Protein AF-0000000066053580 (afdb_homodimer)

pLDDT: mean 89.3, std 15.8, range [35.5, 98.62]

InterPro domains:
  IPR000515 ABC transporter type 1, transmembrane domain MetI-like [PF00528] (37-224)
  IPR000515 ABC transporter type 1, transmembrane domain MetI-like [PS50928] (22-222)
  IPR000515 ABC transporter type 1, transmembrane domain MetI-like [cd06261] (25-219)
  IPR010065 Amino acid ABC transporter, permease protein, 3-TM domain [TIGR01726] (18-124)
  IPR035906 MetI-like superfamily [G3DSA:1.10.3720.10] (14-231)
  IPR035906 MetI-like superfamily [SSF161098] (18-215)
  IPR051613 ABC transporter permease HisMQ subfamily [PTHR30133] (13-234)

Foldseek 3Di:
DDLCQQLDDDPNHCVVVLVVLQVLLVVLLVLLLVLLLVLLVQLLCLCPDPDPVSVVVSVCLLCVLVVDDLLVLLVCLLVVVVVVCVVVVVVVPDPVCLQVPLSVSSSNSSNSSLNSQSNVLLNVLQVPDDVVVLVVCVVVPDDPVRSCVPPRPLRSCLSSLVSSLVSSLVSSVCSLSSLVSPHSHNNVSLVVSCVVVVPNCSSVVVSVVSSVVVNVVSSVVSVVVNVVSCVVVVVVD/DDLCQQLDDDPNHCVVVLVVLQVLLVVLLVLLLVLLLVLLVQLLCLCPDPDPVSVVVSVCLLCVLVVDDLLVLLVCLLVVVVVVCVVVVVVVPDPVCLQVVLSVSSSNSSNSSLNSQSNVLLNVLQVPDDVVVLVVCVVVPDDPVRSCVPPRVLSSCLSSLVSSLVSSLVSSVCSLSSLVSPHSHNNVSLVVSCVVVVPNCSSVVVSVVSSVVVNVVSSVVSVVVNVVSCVVVVVVD

Structure (mmCIF, N/CA/C/O backbone):
data_AF-0000000066053580-model_v1
#
loop_
_entity.id
_entity.type
_entity.pdbx_description
1 polymer 'Octopine transport system permease protein OccQ'
#
loop_
_atom_site.group_PDB
_atom_site.id
_atom_site.type_symbol
_atom_site.label_atom_id
_atom_site.label_alt_id
_atom_site.label_comp_id
_atom_site.label_asym_id
_atom_site.label_entity_id
_atom_site.label_seq_id
_atom_site.pdbx_PDB_ins_code
_atom_site.Cartn_x
_atom_site.Cartn_y
_atom_site.Cartn_z
_atom_site.occupancy
_atom_site.B_iso_or_equiv
_atom_site.auth_seq_id
_atom_site.auth_comp_id
_atom_site.auth_asym_id
_atom_site.auth_atom_id
_atom_site.pdbx_PDB_model_num
ATOM 1 N N . MET A 1 1 ? 13.258 -13.086 -30.266 1 72.56 1 MET A N 1
ATOM 2 C CA . MET A 1 1 ? 12.438 -11.984 -30.766 1 72.56 1 MET A CA 1
ATOM 3 C C . MET A 1 1 ? 12.883 -10.664 -30.156 1 72.56 1 MET A C 1
ATOM 5 O O . MET A 1 1 ? 13.203 -10.602 -28.969 1 72.56 1 MET A O 1
ATOM 9 N N . ASP A 1 2 ? 13.086 -9.68 -30.922 1 85.44 2 ASP A N 1
ATOM 10 C CA . ASP A 1 2 ? 13.461 -8.344 -30.469 1 85.44 2 ASP A CA 1
ATOM 11 C C . ASP A 1 2 ? 12.312 -7.684 -29.703 1 85.44 2 ASP A C 1
ATOM 13 O O . ASP A 1 2 ? 11.148 -8.039 -29.891 1 85.44 2 ASP A O 1
ATOM 17 N N . TYR A 1 3 ? 12.695 -6.859 -28.812 1 88.88 3 TYR A N 1
ATOM 18 C CA . TYR A 1 3 ? 11.719 -6.18 -27.969 1 88.88 3 TYR A CA 1
ATOM 19 C C . TYR A 1 3 ? 10.641 -5.508 -28.812 1 88.88 3 TYR A C 1
ATOM 21 O O . TYR A 1 3 ? 9.453 -5.586 -28.5 1 88.88 3 TYR A O 1
ATOM 29 N N . SER A 1 4 ? 11.031 -4.934 -29.906 1 87.31 4 SER A N 1
ATOM 30 C CA . SER A 1 4 ? 10.094 -4.207 -30.75 1 87.31 4 SER A CA 1
ATOM 31 C C . SER A 1 4 ? 9.102 -5.156 -31.422 1 87.31 4 SER A C 1
ATOM 33 O O . SER A 1 4 ? 7.938 -4.816 -31.609 1 87.31 4 SER A O 1
ATOM 35 N N . GLN A 1 5 ? 9.539 -6.246 -31.781 1 86 5 GLN A N 1
ATOM 36 C CA . GLN A 1 5 ? 8.664 -7.25 -32.375 1 86 5 GLN A CA 1
ATOM 37 C C . GLN A 1 5 ? 7.727 -7.852 -31.328 1 86 5 GLN A C 1
ATOM 39 O O . GLN A 1 5 ? 6.543 -8.062 -31.594 1 86 5 GLN A O 1
ATOM 44 N N . LEU A 1 6 ? 8.312 -8.062 -30.203 1 89.88 6 LEU A N 1
ATOM 45 C CA . LEU A 1 6 ? 7.566 -8.68 -29.125 1 89.88 6 LEU A CA 1
ATOM 46 C C . LEU A 1 6 ? 6.426 -7.781 -28.656 1 89.88 6 LEU A C 1
ATOM 48 O O . LEU A 1 6 ? 5.305 -8.25 -28.453 1 89.88 6 LEU A O 1
ATOM 52 N N . MET A 1 7 ? 6.727 -6.48 -28.609 1 90.81 7 MET A N 1
ATOM 53 C CA . MET A 1 7 ? 5.734 -5.531 -28.109 1 90.81 7 MET A CA 1
ATOM 54 C C . MET A 1 7 ? 5.035 -4.816 -29.266 1 90.81 7 MET A C 1
ATOM 56 O O . MET A 1 7 ? 4.34 -3.822 -29.047 1 90.81 7 MET A O 1
ATOM 60 N N . GLY A 1 8 ? 5.309 -5.352 -30.391 1 89.25 8 GLY A N 1
ATOM 61 C CA . GLY A 1 8 ? 4.691 -4.777 -31.578 1 89.25 8 GLY A CA 1
ATOM 62 C C . GLY A 1 8 ? 3.227 -5.141 -31.719 1 89.25 8 GLY A C 1
ATOM 63 O O . GLY A 1 8 ? 2.684 -5.891 -30.906 1 89.25 8 GLY A O 1
ATOM 64 N N . PHE A 1 9 ? 2.602 -4.574 -32.75 1 88.88 9 PHE A N 1
ATOM 65 C CA . PHE A 1 9 ? 1.172 -4.758 -32.969 1 88.88 9 PHE A CA 1
ATOM 66 C C . PHE A 1 9 ? 0.923 -5.676 -34.156 1 88.88 9 PHE A C 1
ATOM 68 O O . PHE A 1 9 ? -0.179 -5.699 -34.719 1 88.88 9 PHE A O 1
ATOM 75 N N . GLY A 1 10 ? 1.855 -6.363 -34.562 1 85.81 10 GLY A N 1
ATOM 76 C CA . GLY A 1 10 ? 1.727 -7.355 -35.594 1 85.81 10 GLY A CA 1
ATOM 77 C C . GLY A 1 10 ? 1.067 -8.641 -35.125 1 85.81 10 GLY A C 1
ATOM 78 O O . GLY A 1 10 ? 0.626 -8.734 -34 1 85.81 10 GLY A O 1
ATOM 79 N N . PRO A 1 11 ? 1.025 -9.703 -35.969 1 84.5 11 PRO A N 1
ATOM 80 C CA . PRO A 1 11 ? 0.327 -10.953 -35.656 1 84.5 11 PRO A CA 1
ATOM 81 C C . PRO A 1 11 ? 0.963 -11.703 -34.469 1 84.5 11 PRO A C 1
ATOM 83 O O . PRO A 1 11 ? 0.259 -12.352 -33.688 1 84.5 11 PRO A O 1
ATOM 86 N N . ASP A 1 12 ? 2.246 -11.508 -34.312 1 85.31 12 ASP A N 1
ATOM 87 C CA . ASP A 1 12 ? 2.932 -12.211 -33.219 1 85.31 12 ASP A CA 1
ATOM 88 C C . ASP A 1 12 ? 3.238 -11.273 -32.062 1 85.31 12 ASP A C 1
ATOM 90 O O . ASP A 1 12 ? 3.889 -11.672 -31.094 1 85.31 12 ASP A O 1
ATOM 94 N N . GLY A 1 13 ? 2.727 -10.07 -32.219 1 89.44 13 GLY A N 1
ATOM 95 C CA . GLY A 1 13 ? 3.035 -9.07 -31.219 1 89.44 13 GLY A CA 1
ATOM 96 C C . GLY A 1 13 ? 2.078 -9.094 -30.031 1 89.44 13 GLY A C 1
ATOM 97 O O . GLY A 1 13 ? 0.905 -9.438 -30.188 1 89.44 13 GLY A O 1
ATOM 98 N N . TRP A 1 14 ? 2.559 -8.781 -28.891 1 94.19 14 TRP A N 1
ATOM 99 C CA . TRP A 1 14 ? 1.796 -8.805 -27.656 1 94.19 14 TRP A CA 1
ATOM 100 C C . TRP A 1 14 ? 1.339 -7.406 -27.266 1 94.19 14 TRP A C 1
ATOM 102 O O . TRP A 1 14 ? 0.776 -7.207 -26.188 1 94.19 14 TRP A O 1
ATOM 112 N N . GLY A 1 15 ? 1.592 -6.438 -28.156 1 94.06 15 GLY A N 1
ATOM 113 C CA . GLY A 1 15 ? 1.254 -5.055 -27.859 1 94.06 15 GLY A CA 1
ATOM 114 C C . GLY A 1 15 ? -0.229 -4.84 -27.625 1 94.06 15 GLY A C 1
ATOM 115 O O . GLY A 1 15 ? -0.616 -4.16 -26.672 1 94.06 15 GLY A O 1
ATOM 116 N N . TYR A 1 16 ? -1.021 -5.445 -28.453 1 94.56 16 TYR A N 1
ATOM 117 C CA . TYR A 1 16 ? -2.465 -5.297 -28.312 1 94.56 16 TYR A CA 1
ATOM 118 C C . TYR A 1 16 ? -2.965 -5.953 -27.031 1 94.56 16 TYR A C 1
ATOM 120 O O . TYR A 1 16 ? -3.844 -5.418 -26.359 1 94.56 16 TYR A O 1
ATOM 128 N N . ASP A 1 17 ? -2.416 -7.07 -26.719 1 95.94 17 ASP A N 1
ATOM 129 C CA . ASP A 1 17 ? -2.805 -7.789 -25.516 1 95.94 17 ASP A CA 1
ATOM 130 C C . ASP A 1 17 ? -2.449 -6.984 -24.266 1 95.94 17 ASP A C 1
ATOM 132 O O . ASP A 1 17 ? -3.23 -6.934 -23.312 1 95.94 17 ASP A O 1
ATOM 136 N N . MET A 1 18 ? -1.303 -6.34 -24.297 1 97.06 18 MET A N 1
ATOM 137 C CA . MET A 1 18 ? -0.87 -5.539 -23.156 1 97.06 18 MET A CA 1
ATOM 138 C C . MET A 1 18 ? -1.771 -4.32 -22.969 1 97.06 18 MET A C 1
ATOM 140 O O . MET A 1 18 ? -2.104 -3.955 -21.844 1 97.06 18 MET A O 1
ATOM 144 N N . LEU A 1 19 ? -2.174 -3.738 -24.047 1 96.75 19 LEU A N 1
ATOM 145 C CA . LEU A 1 19 ? -3.029 -2.559 -23.969 1 96.75 19 LEU A CA 1
ATOM 146 C C . LEU A 1 19 ? -4.43 -2.936 -23.5 1 96.75 19 LEU A C 1
ATOM 148 O O . LEU A 1 19 ? -5.055 -2.197 -22.734 1 96.75 19 LEU A O 1
ATOM 152 N N . ARG A 1 20 ? -4.914 -4.062 -24.016 1 96.69 20 ARG A N 1
ATOM 153 C CA . ARG A 1 20 ? -6.207 -4.559 -23.547 1 96.69 20 ARG A CA 1
ATOM 154 C C . ARG A 1 20 ? -6.184 -4.855 -22.062 1 96.69 20 ARG A C 1
ATOM 156 O O . ARG A 1 20 ? -7.141 -4.559 -21.344 1 96.69 20 ARG A O 1
ATOM 163 N N . ALA A 1 21 ? -5.113 -5.441 -21.594 1 97.81 21 ALA A N 1
ATOM 164 C CA . ALA A 1 21 ? -4.938 -5.738 -20.172 1 97.81 21 ALA A CA 1
ATOM 165 C C . ALA A 1 21 ? -4.855 -4.453 -19.359 1 97.81 21 ALA A C 1
ATOM 167 O O . ALA A 1 21 ? -5.297 -4.418 -18.203 1 97.81 21 ALA A O 1
ATOM 168 N N . THR A 1 22 ? -4.277 -3.402 -19.953 1 98.12 22 THR A N 1
ATOM 169 C CA . THR A 1 22 ? -4.234 -2.098 -19.297 1 98.12 22 THR A CA 1
ATOM 170 C C . THR A 1 22 ? -5.645 -1.567 -19.062 1 98.12 22 THR A C 1
ATOM 172 O O . THR A 1 22 ? -5.941 -1.041 -17.984 1 98.12 22 THR A O 1
ATOM 175 N N . ALA A 1 23 ? -6.504 -1.755 -20.031 1 97.75 23 ALA A N 1
ATOM 176 C CA . ALA A 1 23 ? -7.898 -1.333 -19.891 1 97.75 23 ALA A CA 1
ATOM 177 C C . ALA A 1 23 ? -8.602 -2.121 -18.797 1 97.75 23 ALA A C 1
ATOM 179 O O . ALA A 1 23 ? -9.414 -1.57 -18.047 1 97.75 23 ALA A O 1
ATOM 180 N N . MET A 1 24 ? -8.297 -3.367 -18.719 1 97.62 24 MET A N 1
ATOM 181 C CA . MET A 1 24 ? -8.875 -4.203 -17.672 1 97.62 24 MET A CA 1
ATOM 182 C C . MET A 1 24 ? -8.406 -3.752 -16.297 1 97.62 24 MET A C 1
ATOM 184 O O . MET A 1 24 ? -9.188 -3.74 -15.344 1 97.62 24 MET A O 1
ATOM 188 N N . THR A 1 25 ? -7.102 -3.396 -16.172 1 98.31 25 THR A N 1
ATOM 189 C CA . THR A 1 25 ? -6.559 -2.854 -14.93 1 98.31 25 THR A CA 1
ATOM 190 C C . THR A 1 25 ? -7.312 -1.594 -14.516 1 98.31 25 THR A C 1
ATOM 192 O O . THR A 1 25 ? -7.723 -1.459 -13.359 1 98.31 25 THR A O 1
ATOM 195 N N . MET A 1 26 ? -7.555 -0.748 -15.438 1 98.19 26 MET A N 1
ATOM 196 C CA . MET A 1 26 ? -8.289 0.486 -15.156 1 98.19 26 MET A CA 1
ATOM 197 C C . MET A 1 26 ? -9.727 0.187 -14.75 1 98.19 26 MET A C 1
ATOM 199 O O . MET A 1 26 ? -10.258 0.816 -13.836 1 98.19 26 MET A O 1
ATOM 203 N N . ALA A 1 27 ? -10.312 -0.781 -15.398 1 98.12 27 ALA A N 1
ATOM 204 C CA . ALA A 1 27 ? -11.695 -1.142 -15.117 1 98.12 27 ALA A CA 1
ATOM 205 C C . ALA A 1 27 ? -11.836 -1.692 -13.695 1 98.12 27 ALA A C 1
ATOM 207 O O . ALA A 1 27 ? -12.727 -1.275 -12.953 1 98.12 27 ALA A O 1
ATOM 208 N N . VAL A 1 28 ? -10.961 -2.602 -13.344 1 97.62 28 VAL A N 1
ATOM 209 C CA . VAL A 1 28 ? -11.062 -3.217 -12.023 1 97.62 28 VAL A CA 1
ATOM 210 C C . VAL A 1 28 ? -10.719 -2.189 -10.945 1 97.62 28 VAL A C 1
ATOM 212 O O . VAL A 1 28 ? -11.359 -2.146 -9.891 1 97.62 28 VAL A O 1
ATOM 215 N N . ALA A 1 29 ? -9.695 -1.35 -11.211 1 98.44 29 ALA A N 1
ATOM 216 C CA . ALA A 1 29 ? -9.32 -0.306 -10.258 1 98.44 29 ALA A CA 1
ATOM 217 C C . ALA A 1 29 ? -10.461 0.687 -10.055 1 98.44 29 ALA A C 1
ATOM 219 O O . ALA A 1 29 ? -10.773 1.056 -8.922 1 98.44 29 ALA A O 1
ATOM 220 N N . PHE A 1 30 ? -11.062 1.081 -11.141 1 98.31 30 PHE A N 1
ATOM 221 C CA . PHE A 1 30 ? -12.156 2.043 -11.062 1 98.31 30 PHE A CA 1
ATOM 222 C C . PHE A 1 30 ? -13.344 1.449 -10.32 1 98.31 30 PHE A C 1
ATOM 224 O O . PHE A 1 30 ? -13.953 2.115 -9.477 1 98.31 30 PHE A O 1
ATOM 231 N N . SER A 1 31 ? -13.664 0.253 -10.641 1 98.31 31 SER A N 1
ATOM 232 C CA . SER A 1 31 ? -14.773 -0.416 -9.977 1 98.31 31 SER A CA 1
ATOM 233 C C . SER A 1 31 ? -14.5 -0.588 -8.484 1 98.31 31 SER A C 1
ATOM 235 O O . SER A 1 31 ? -15.359 -0.292 -7.648 1 98.31 31 SER A O 1
ATOM 237 N N . GLY A 1 32 ? -13.297 -1.085 -8.172 1 98.31 32 GLY A N 1
ATOM 238 C CA . GLY A 1 32 ? -12.93 -1.229 -6.773 1 98.31 32 GLY A CA 1
ATOM 239 C C . GLY A 1 32 ? -12.93 0.087 -6.016 1 98.31 32 GLY A C 1
ATOM 240 O O . GLY A 1 32 ? -13.391 0.154 -4.875 1 98.31 32 GLY A O 1
ATOM 241 N N . PHE A 1 33 ? -12.422 1.137 -6.668 1 98.62 33 PHE A N 1
ATOM 242 C CA . PHE A 1 33 ? -12.367 2.465 -6.07 1 98.62 33 PHE A CA 1
ATOM 243 C C . PHE A 1 33 ? -13.766 2.996 -5.789 1 98.62 33 PHE A C 1
ATOM 245 O O . PHE A 1 33 ? -14.023 3.549 -4.715 1 98.62 33 PHE A O 1
ATOM 252 N N . THR A 1 34 ? -14.695 2.789 -6.703 1 98.56 34 THR A N 1
ATOM 253 C CA . THR A 1 34 ? -16.062 3.275 -6.57 1 98.56 34 THR A CA 1
ATOM 254 C C . THR A 1 34 ? -16.812 2.504 -5.484 1 98.56 34 THR A C 1
ATOM 256 O O . THR A 1 34 ? -17.531 3.096 -4.688 1 98.56 34 THR A O 1
ATOM 259 N N . ILE A 1 35 ? -16.609 1.247 -5.488 1 98.19 35 ILE A N 1
ATOM 260 C CA . ILE A 1 35 ? -17.188 0.443 -4.418 1 98.19 35 ILE A CA 1
ATOM 261 C C . ILE A 1 35 ? -16.609 0.894 -3.072 1 98.19 35 ILE A C 1
ATOM 263 O O . ILE A 1 35 ? -17.344 1.012 -2.088 1 98.19 35 ILE A O 1
ATOM 267 N N . GLY A 1 36 ? -15.305 1.151 -3.076 1 98.62 36 GLY A N 1
ATOM 268 C CA . GLY A 1 36 ? -14.656 1.647 -1.874 1 98.62 36 GLY A CA 1
ATOM 269 C C . GLY A 1 36 ? -15.219 2.973 -1.396 1 98.62 36 GLY A C 1
ATOM 270 O O . GLY A 1 36 ? -15.32 3.211 -0.19 1 98.62 36 GLY A O 1
ATOM 271 N N . LEU A 1 37 ? -15.57 3.777 -2.332 1 98.31 37 LEU A N 1
ATOM 272 C CA . LEU A 1 37 ? -16.156 5.062 -1.972 1 98.31 37 LEU A CA 1
ATOM 273 C C . LEU A 1 37 ? -17.484 4.871 -1.231 1 98.31 37 LEU A C 1
ATOM 275 O O . LEU A 1 37 ? -17.781 5.613 -0.295 1 98.31 37 LEU A O 1
ATOM 279 N N . VAL A 1 38 ? -18.234 3.912 -1.635 1 98.25 38 VAL A N 1
ATOM 280 C CA . VAL A 1 38 ? -19.5 3.619 -0.975 1 98.25 38 VAL A CA 1
ATOM 281 C C . VAL A 1 38 ? -19.25 3.141 0.452 1 98.25 38 VAL A C 1
ATOM 283 O O . VAL A 1 38 ? -19.812 3.676 1.406 1 98.25 38 VAL A O 1
ATOM 286 N N . PHE A 1 39 ? -18.344 2.221 0.607 1 98.38 39 PHE A N 1
ATOM 287 C CA . PHE A 1 39 ? -18 1.729 1.935 1 98.38 39 PHE A CA 1
ATOM 288 C C . PHE A 1 39 ? -17.344 2.83 2.766 1 98.38 39 PHE A C 1
ATOM 290 O O . PHE A 1 39 ? -17.562 2.912 3.977 1 98.38 39 PHE A O 1
ATOM 297 N N . GLY A 1 40 ? -16.484 3.619 2.068 1 98.56 40 GLY A N 1
ATOM 298 C CA . GLY A 1 40 ? -15.852 4.734 2.754 1 98.56 40 GLY A CA 1
ATOM 299 C C . GLY A 1 40 ? -16.844 5.746 3.299 1 98.56 40 GLY A C 1
ATOM 300 O O . GLY A 1 40 ? -16.703 6.219 4.426 1 98.56 40 GLY A O 1
ATOM 301 N N . CYS A 1 41 ? -17.859 6.047 2.523 1 97.56 41 CYS A N 1
ATOM 302 C CA . CYS A 1 41 ? -18.906 6.973 2.973 1 97.56 41 CYS A CA 1
ATOM 303 C C . CYS A 1 41 ? -19.672 6.395 4.148 1 97.56 41 CYS A C 1
ATOM 305 O O . CYS A 1 41 ? -19.922 7.086 5.137 1 97.56 41 CYS A O 1
ATOM 307 N N . LEU A 1 42 ? -20.031 5.168 4.062 1 97.94 42 LEU A N 1
ATOM 308 C CA . LEU A 1 42 ? -20.734 4.504 5.148 1 97.94 42 LEU A CA 1
ATOM 309 C C . LEU A 1 42 ? -19.875 4.426 6.402 1 97.94 42 LEU A C 1
ATOM 311 O O . LEU A 1 42 ? -20.359 4.676 7.508 1 97.94 42 LEU A O 1
ATOM 315 N N . GLY A 1 43 ? -18.625 4.078 6.207 1 98.25 43 GLY A N 1
ATOM 316 C CA . GLY A 1 43 ? -17.703 4.02 7.332 1 98.25 43 GLY A CA 1
ATOM 317 C C . GLY A 1 43 ? -17.484 5.367 8 1 98.25 43 GLY A C 1
ATOM 318 O O . GLY A 1 43 ? -17.453 5.457 9.227 1 98.25 43 GLY A O 1
ATOM 319 N N . ALA A 1 44 ? -17.297 6.375 7.184 1 98 44 ALA A N 1
ATOM 320 C CA . ALA A 1 44 ? -17.125 7.723 7.727 1 98 44 ALA A CA 1
ATOM 321 C C . ALA A 1 44 ? -18.359 8.172 8.5 1 98 44 ALA A C 1
ATOM 323 O O . ALA A 1 44 ? -18.25 8.727 9.594 1 98 44 ALA A O 1
ATOM 324 N N . ALA A 1 45 ? -19.547 7.926 7.949 1 96.19 45 ALA A N 1
ATOM 325 C CA . ALA A 1 45 ? -20.797 8.273 8.625 1 96.19 45 ALA A CA 1
ATOM 326 C C . ALA A 1 45 ? -20.922 7.543 9.961 1 96.19 45 ALA A C 1
ATOM 328 O O . ALA A 1 45 ? -21.297 8.141 10.977 1 96.19 45 ALA A O 1
ATOM 329 N N . ALA A 1 46 ? -20.562 6.32 9.961 1 97.94 46 ALA A N 1
ATOM 330 C CA . ALA A 1 46 ? -20.641 5.52 11.18 1 97.94 46 ALA A CA 1
ATOM 331 C C . ALA A 1 46 ? -19.641 6.023 12.219 1 97.94 46 ALA A C 1
ATOM 333 O O . ALA A 1 46 ? -19.953 6.07 13.414 1 97.94 46 ALA A O 1
ATOM 334 N N . SER A 1 47 ? -18.484 6.359 11.75 1 97.56 47 SER A N 1
ATOM 335 C CA . SER A 1 47 ? -17.438 6.801 12.664 1 97.56 47 SER A CA 1
ATOM 336 C C . SER A 1 47 ? -17.781 8.148 13.289 1 97.56 47 SER A C 1
ATOM 338 O O . SER A 1 47 ? -17.281 8.477 14.375 1 97.56 47 SER A O 1
ATOM 340 N N . LEU A 1 48 ? -18.625 8.945 12.625 1 94.5 48 LEU A N 1
ATOM 341 C CA . LEU A 1 48 ? -18.969 10.281 13.102 1 94.5 48 LEU A CA 1
ATOM 342 C C . LEU A 1 48 ? -20.312 10.258 13.828 1 94.5 48 LEU A C 1
ATOM 344 O O . LEU A 1 48 ? -20.781 11.297 14.312 1 94.5 48 LEU A O 1
ATOM 348 N N . SER A 1 49 ? -20.922 9.133 13.922 1 94.31 49 SER A N 1
ATOM 349 C CA . SER A 1 49 ? -22.219 8.984 14.57 1 94.31 49 SER A CA 1
ATOM 350 C C . SER A 1 49 ? -22.109 9.117 16.078 1 94.31 49 SER A C 1
ATOM 352 O O . SER A 1 49 ? -21.016 8.961 16.641 1 94.31 49 SER A O 1
ATOM 354 N N . SER A 1 50 ? -23.188 9.422 16.719 1 93.25 50 SER A N 1
ATOM 355 C CA . SER A 1 50 ? -23.234 9.508 18.172 1 93.25 50 SER A CA 1
ATOM 356 C C . SER A 1 50 ? -23.391 8.125 18.812 1 93.25 50 SER A C 1
ATOM 358 O O . SER A 1 50 ? -23.172 7.961 20.016 1 93.25 50 SER A O 1
ATOM 360 N N . SER A 1 51 ? -23.734 7.18 18 1 96.88 51 SER A N 1
ATOM 361 C CA . SER A 1 51 ? -23.922 5.816 18.5 1 96.88 51 SER A CA 1
ATOM 362 C C . SER A 1 51 ? -22.594 5.113 18.719 1 96.88 51 SER A C 1
ATOM 364 O O . SER A 1 51 ? -21.812 4.941 17.781 1 96.88 51 SER A O 1
ATOM 366 N N . GLY A 1 52 ? -22.391 4.609 19.875 1 97.31 52 GLY A N 1
ATOM 367 C CA . GLY A 1 52 ? -21.156 3.895 20.203 1 97.31 52 GLY A CA 1
ATOM 368 C C . GLY A 1 52 ? -20.984 2.619 19.406 1 97.31 52 GLY A C 1
ATOM 369 O O . GLY A 1 52 ? -19.875 2.271 19.016 1 97.31 52 GLY A O 1
ATOM 370 N N . ALA A 1 53 ? -22.078 2.014 19.125 1 98 53 ALA A N 1
ATOM 371 C CA . ALA A 1 53 ? -22.031 0.769 18.359 1 98 53 ALA A CA 1
ATOM 372 C C . ALA A 1 53 ? -21.578 1.02 16.938 1 98 53 ALA A C 1
ATOM 374 O O . ALA A 1 53 ? -20.781 0.252 16.391 1 98 53 ALA A O 1
ATOM 375 N N . LEU A 1 54 ? -22 2.078 16.359 1 97.81 54 LEU A N 1
ATOM 376 C CA . LEU A 1 54 ? -21.609 2.426 14.992 1 97.81 54 LEU A CA 1
ATOM 377 C C . LEU A 1 54 ? -20.156 2.861 14.938 1 97.81 54 LEU A C 1
ATOM 379 O O . LEU A 1 54 ? -19.438 2.506 14 1 97.81 54 LEU A O 1
ATOM 383 N N . GLN A 1 55 ? -19.75 3.52 15.922 1 98.06 55 GLN A N 1
ATOM 384 C CA . GLN A 1 55 ? -18.344 3.943 15.992 1 98.06 55 GLN A CA 1
ATOM 385 C C . GLN A 1 55 ? -17.422 2.742 16.141 1 98.06 55 GLN A C 1
ATOM 387 O O . GLN A 1 55 ? -16.375 2.682 15.492 1 98.06 55 GLN A O 1
ATOM 392 N N . ALA A 1 56 ? -17.891 1.838 16.953 1 97.94 56 ALA A N 1
ATOM 393 C CA . ALA A 1 56 ? -17.094 0.64 17.172 1 97.94 56 ALA A CA 1
ATOM 394 C C . ALA A 1 56 ? -17.016 -0.212 15.906 1 97.94 56 ALA A C 1
ATOM 396 O O . ALA A 1 56 ? -15.953 -0.774 15.594 1 97.94 56 ALA A O 1
ATOM 397 N N . ALA A 1 57 ? -18.062 -0.283 15.211 1 98.12 57 ALA A N 1
ATOM 398 C CA . ALA A 1 57 ? -18.094 -1.039 13.961 1 98.12 57 ALA A CA 1
ATOM 399 C C . ALA A 1 57 ? -17.172 -0.417 12.914 1 98.12 57 ALA A C 1
ATOM 401 O O . ALA A 1 57 ? -16.438 -1.128 12.227 1 98.12 57 ALA A O 1
ATOM 402 N N . ALA A 1 58 ? -17.219 0.872 12.82 1 98.19 58 ALA A N 1
ATOM 403 C CA . ALA A 1 58 ? -16.359 1.576 11.867 1 98.19 58 ALA A CA 1
ATOM 404 C C . ALA A 1 58 ? -14.891 1.411 12.234 1 98.19 58 ALA A C 1
ATOM 406 O O . ALA A 1 58 ? -14.055 1.163 11.359 1 98.19 58 ALA A O 1
ATOM 407 N N . SER A 1 59 ? -14.625 1.472 13.469 1 97.31 59 SER A N 1
ATOM 408 C CA . SER A 1 59 ? -13.25 1.314 13.938 1 97.31 59 SER A CA 1
ATOM 409 C C . SER A 1 59 ? -12.742 -0.103 13.695 1 97.31 59 SER A C 1
ATOM 411 O O . SER A 1 59 ? -11.594 -0.296 13.297 1 97.31 59 SER A O 1
ATOM 413 N N . GLY A 1 60 ? -13.555 -1.05 13.984 1 97.56 60 GLY A N 1
ATOM 414 C CA . GLY A 1 60 ? -13.195 -2.436 13.719 1 97.56 60 GLY A CA 1
ATOM 415 C C . GLY A 1 60 ? -12.961 -2.717 12.242 1 97.56 60 GLY A C 1
ATOM 416 O O . GLY A 1 60 ? -11.992 -3.383 11.883 1 97.56 60 GLY A O 1
ATOM 417 N N . TYR A 1 61 ? -13.875 -2.145 11.445 1 97.88 61 TYR A N 1
ATOM 418 C CA . TYR A 1 61 ? -13.773 -2.281 9.992 1 97.88 61 TYR A CA 1
ATOM 419 C C . TYR A 1 61 ? -12.461 -1.715 9.484 1 97.88 61 TYR A C 1
ATOM 421 O O . TYR A 1 61 ? -11.703 -2.41 8.797 1 97.88 61 TYR A O 1
ATOM 429 N N . THR A 1 62 ? -12.086 -0.516 9.867 1 97.56 62 THR A N 1
ATOM 430 C CA . THR A 1 62 ? -10.891 0.164 9.375 1 97.56 62 THR A CA 1
ATOM 431 C C . THR A 1 62 ? -9.625 -0.481 9.945 1 97.56 62 THR A C 1
ATOM 433 O O . THR A 1 62 ? -8.656 -0.706 9.219 1 97.56 62 THR A O 1
ATOM 436 N N . THR A 1 63 ? -9.688 -0.924 11.211 1 95.5 63 THR A N 1
ATOM 437 C CA . THR A 1 63 ? -8.516 -1.52 11.859 1 95.5 63 THR A CA 1
ATOM 438 C C . THR A 1 63 ? -8.203 -2.887 11.258 1 95.5 63 THR A C 1
ATOM 440 O O . THR A 1 63 ? -7.051 -3.186 10.953 1 95.5 63 THR A O 1
ATOM 443 N N . ALA A 1 64 ? -9.188 -3.602 11.031 1 96.75 64 ALA A N 1
ATOM 444 C CA . ALA A 1 64 ? -9.008 -4.949 10.508 1 96.75 64 ALA A CA 1
ATOM 445 C C . ALA A 1 64 ? -8.484 -4.91 9.07 1 96.75 64 ALA A C 1
ATOM 447 O O . ALA A 1 64 ? -7.473 -5.539 8.758 1 96.75 64 ALA A O 1
ATOM 448 N N . LEU A 1 65 ? -9.102 -4.102 8.227 1 97.19 65 LEU A N 1
ATOM 449 C CA . LEU A 1 65 ? -8.789 -4.125 6.805 1 97.19 65 LEU A CA 1
ATOM 450 C C . LEU A 1 65 ? -7.484 -3.387 6.52 1 97.19 65 LEU A C 1
ATOM 452 O O . LEU A 1 65 ? -6.785 -3.705 5.559 1 97.19 65 LEU A O 1
ATOM 456 N N . ARG A 1 66 ? -7.117 -2.471 7.375 1 95.19 66 ARG A N 1
ATOM 457 C CA . ARG A 1 66 ? -5.863 -1.748 7.188 1 95.19 66 ARG A CA 1
ATOM 458 C C . ARG A 1 66 ? -4.711 -2.459 7.887 1 95.19 66 ARG A C 1
ATOM 460 O O . ARG A 1 66 ? -3.547 -2.104 7.691 1 95.19 66 ARG A O 1
ATOM 467 N N . GLY A 1 67 ? -5.066 -3.535 8.68 1 95.25 67 GLY A N 1
ATOM 468 C CA . GLY A 1 67 ? -4.043 -4.227 9.445 1 95.25 67 GLY A CA 1
ATOM 469 C C . GLY A 1 67 ? -3.664 -5.574 8.859 1 95.25 67 GLY A C 1
ATOM 470 O O . GLY A 1 67 ? -2.699 -6.199 9.297 1 95.25 67 GLY A O 1
ATOM 471 N N . ILE A 1 68 ? -4.418 -6.035 7.863 1 97.06 68 ILE A N 1
ATOM 472 C CA . ILE A 1 68 ? -4.121 -7.32 7.238 1 97.06 68 ILE A CA 1
ATOM 473 C C . ILE A 1 68 ? -3.676 -7.105 5.793 1 97.06 68 ILE A C 1
ATOM 475 O O . ILE A 1 68 ? -4.039 -6.105 5.168 1 97.06 68 ILE A O 1
ATOM 479 N N . PRO A 1 69 ? -2.887 -8.016 5.266 1 97.81 69 PRO A N 1
ATOM 480 C CA . PRO A 1 69 ? -2.457 -7.902 3.869 1 97.81 69 PRO A CA 1
ATOM 481 C C . PRO A 1 69 ? -3.627 -7.898 2.891 1 97.81 69 PRO A C 1
ATOM 483 O O . PRO A 1 69 ? -4.574 -8.672 3.049 1 97.81 69 PRO A O 1
ATOM 486 N N . ASP A 1 70 ? -3.527 -7.078 1.878 1 97.69 70 ASP A N 1
ATOM 487 C CA . ASP A 1 70 ? -4.574 -6.996 0.863 1 97.69 70 ASP A CA 1
ATOM 488 C C . ASP A 1 70 ? -4.734 -8.328 0.13 1 97.69 70 ASP A C 1
ATOM 490 O O . ASP A 1 70 ? -5.848 -8.719 -0.214 1 97.69 70 ASP A O 1
ATOM 494 N N . LEU A 1 71 ? -3.602 -8.961 -0.097 1 97.5 71 LEU A N 1
ATOM 495 C CA . LEU A 1 71 ? -3.607 -10.25 -0.778 1 97.5 71 LEU A CA 1
ATOM 496 C C . LEU A 1 71 ? -4.469 -11.258 -0.024 1 97.5 71 LEU A C 1
ATOM 498 O O . LEU A 1 71 ? -5.164 -12.07 -0.639 1 97.5 71 LEU A O 1
ATOM 502 N N . LEU A 1 72 ? -4.414 -11.18 1.279 1 97.5 72 LEU A N 1
ATOM 503 C CA . LEU A 1 72 ? -5.191 -12.078 2.125 1 97.5 72 LEU A CA 1
ATOM 504 C C . LEU A 1 72 ? -6.688 -11.836 1.95 1 97.5 72 LEU A C 1
ATOM 506 O O . LEU A 1 72 ? -7.469 -12.781 1.847 1 97.5 72 LEU A O 1
ATOM 510 N N . VAL A 1 73 ? -7.086 -10.586 1.883 1 97 73 VAL A N 1
ATOM 511 C CA . VAL A 1 73 ? -8.484 -10.219 1.686 1 97 73 VAL A CA 1
ATOM 512 C C . VAL A 1 73 ? -8.969 -10.742 0.332 1 97 73 VAL A C 1
ATOM 514 O O . VAL A 1 73 ? -10.07 -11.281 0.225 1 97 73 VAL A O 1
ATOM 517 N N . ILE A 1 74 ? -8.133 -10.633 -0.656 1 95.88 74 ILE A N 1
ATOM 518 C CA . ILE A 1 74 ? -8.477 -11.086 -2 1 95.88 74 ILE A CA 1
ATOM 519 C C . ILE A 1 74 ? -8.703 -12.594 -1.995 1 95.88 74 ILE A C 1
ATOM 521 O O . ILE A 1 74 ? -9.68 -13.078 -2.57 1 95.88 74 ILE A O 1
ATOM 525 N N . TYR A 1 75 ? -7.875 -13.328 -1.312 1 94.38 75 TYR A N 1
ATOM 526 C CA . TYR A 1 75 ? -8.023 -14.781 -1.257 1 94.38 75 TYR A CA 1
ATOM 527 C C . TYR A 1 75 ? -9.273 -15.172 -0.476 1 94.38 75 TYR A C 1
ATOM 529 O O . TYR A 1 75 ? -9.953 -16.141 -0.82 1 94.38 75 TYR A O 1
ATOM 537 N N . LEU A 1 76 ? -9.555 -14.453 0.593 1 94 76 LEU A N 1
ATOM 538 C CA . LEU A 1 76 ? -10.758 -14.734 1.356 1 94 76 LEU A CA 1
ATOM 539 C C . LEU A 1 76 ? -12.008 -14.547 0.493 1 94 76 LEU A C 1
ATOM 541 O O . LEU A 1 76 ? -12.93 -15.359 0.55 1 94 76 LEU A O 1
ATOM 545 N N . PHE A 1 77 ? -12 -13.523 -0.298 1 93.19 77 PHE A N 1
ATOM 546 C CA . PHE A 1 77 ? -13.133 -13.297 -1.194 1 93.19 77 PHE A CA 1
ATOM 547 C C . PHE A 1 77 ? -13.164 -14.344 -2.303 1 93.19 77 PHE A C 1
ATOM 549 O O . PHE A 1 77 ? -14.234 -14.773 -2.725 1 93.19 77 PHE A O 1
ATOM 556 N N . TYR A 1 78 ? -12.016 -14.742 -2.771 1 91.69 78 TYR A N 1
ATOM 557 C CA . TYR A 1 78 ? -11.922 -15.727 -3.842 1 91.69 78 TYR A CA 1
ATOM 558 C C . TYR A 1 78 ? -12.445 -17.078 -3.389 1 91.69 78 TYR A C 1
ATOM 560 O O . TYR A 1 78 ? -13.281 -17.688 -4.066 1 91.69 78 TYR A O 1
ATOM 568 N N . PHE A 1 79 ? -12.062 -17.469 -2.252 1 87.94 79 PHE A N 1
ATOM 569 C CA . PHE A 1 79 ? -12.461 -18.781 -1.759 1 87.94 79 PHE A CA 1
ATOM 570 C C . PHE A 1 79 ? -13.828 -18.703 -1.091 1 87.94 79 PHE A C 1
ATOM 572 O O . PHE A 1 79 ? -14.531 -19.719 -1.006 1 87.94 79 PHE A O 1
ATOM 579 N N . GLY A 1 80 ? -14.148 -17.547 -0.509 1 82.38 80 GLY A N 1
ATOM 580 C CA . GLY A 1 80 ? -15.469 -17.375 0.078 1 82.38 80 GLY A CA 1
ATOM 581 C C . GLY A 1 80 ? -16.578 -17.344 -0.955 1 82.38 80 GLY A C 1
ATOM 582 O O . GLY A 1 80 ? -17.719 -17.719 -0.664 1 82.38 80 GLY A O 1
ATOM 583 N N . SER A 1 81 ? -16.328 -16.609 -2.055 1 72.31 81 SER A N 1
ATOM 584 C CA . SER A 1 81 ? -17.328 -16.469 -3.115 1 72.31 81 SER A CA 1
ATOM 585 C C . SER A 1 81 ? -17.719 -17.828 -3.676 1 72.31 81 SER A C 1
ATOM 587 O O . SER A 1 81 ? -18.859 -18.031 -4.109 1 72.31 81 SER A O 1
ATOM 589 N N . SER A 1 82 ? -16.641 -18.609 -3.746 1 60.88 82 SER A N 1
ATOM 590 C CA . SER A 1 82 ? -16.984 -19.938 -4.258 1 60.88 82 SER A CA 1
ATOM 591 C C . SER A 1 82 ? -18.094 -20.578 -3.439 1 60.88 82 SER A C 1
ATOM 593 O O . SER A 1 82 ? -18.984 -21.234 -3.994 1 60.88 82 SER A O 1
ATOM 595 N N . SER A 1 83 ? -17.984 -20.172 -2.178 1 53.88 83 SER A N 1
ATOM 596 C CA . SER A 1 83 ? -19.062 -20.703 -1.352 1 53.88 83 SER A CA 1
ATOM 597 C C . SER A 1 83 ? -20.359 -19.938 -1.578 1 53.88 83 SER A C 1
ATOM 599 O O . SER A 1 83 ? -21.438 -20.531 -1.594 1 53.88 83 SER A O 1
ATOM 601 N N . VAL A 1 84 ? -20.219 -18.609 -1.776 1 51.31 84 VAL A N 1
ATOM 602 C CA . VAL A 1 84 ? -21.391 -17.7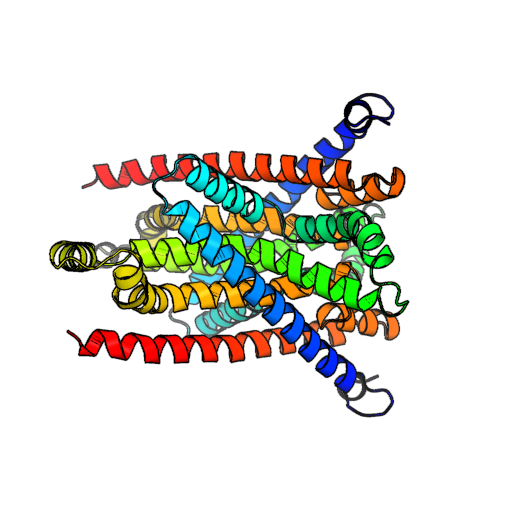5 -1.962 1 51.31 84 VAL A CA 1
ATOM 603 C C . VAL A 1 84 ? -21.844 -17.812 -3.42 1 51.31 84 VAL A C 1
ATOM 605 O O . VAL A 1 84 ? -23.031 -17.859 -3.705 1 51.31 84 VAL A O 1
ATOM 608 N N . ILE A 1 85 ? -20.859 -17.656 -4.359 1 50.78 85 ILE A N 1
ATOM 609 C CA . ILE A 1 85 ? -21.234 -17.688 -5.77 1 50.78 85 ILE A CA 1
ATOM 610 C C . ILE A 1 85 ? -21.859 -19.047 -6.094 1 50.78 85 ILE A C 1
ATOM 612 O O . ILE A 1 85 ? -22.797 -19.125 -6.902 1 50.78 85 ILE A O 1
ATOM 616 N N . SER A 1 86 ? -21.219 -20.078 -5.539 1 45.66 86 SER A N 1
ATOM 617 C CA . SER A 1 86 ? -21.969 -21.297 -5.781 1 45.66 86 SER A CA 1
ATOM 618 C C . SER A 1 86 ? -23.438 -21.156 -5.398 1 45.66 86 SER A C 1
ATOM 620 O O . SER A 1 86 ? -24.312 -21.641 -6.102 1 45.66 86 SER A O 1
ATOM 622 N N . ASN A 1 87 ? -23.531 -20.5 -4.363 1 42.38 87 ASN A N 1
ATOM 623 C CA . ASN A 1 87 ? -24.938 -20.359 -3.99 1 42.38 87 ASN A CA 1
ATOM 624 C C . ASN A 1 87 ? -25.656 -19.328 -4.859 1 42.38 87 ASN A C 1
ATOM 626 O O . ASN A 1 87 ? -26.797 -19.516 -5.254 1 42.38 87 ASN A O 1
ATOM 630 N N . VAL A 1 88 ? -24.875 -18.281 -5.137 1 41 88 VAL A N 1
ATOM 631 C CA . VAL A 1 88 ? -25.531 -17.25 -5.922 1 41 88 VAL A CA 1
ATOM 632 C C . VAL A 1 88 ? -25.516 -17.641 -7.402 1 41 88 VAL A C 1
ATOM 634 O O . VAL A 1 88 ? -26.406 -17.234 -8.156 1 41 88 VAL A O 1
ATOM 637 N N . ALA A 1 89 ? -24.375 -18.188 -7.895 1 42.94 89 ALA A N 1
ATOM 638 C CA . ALA A 1 89 ? -24.375 -18.703 -9.266 1 42.94 89 ALA A CA 1
ATOM 639 C C . ALA A 1 89 ? -25.5 -19.719 -9.477 1 42.94 89 ALA A C 1
ATOM 641 O O . ALA A 1 89 ? -26.078 -19.797 -10.562 1 42.94 89 ALA A O 1
ATOM 642 N N . SER A 1 90 ? -25.656 -20.547 -8.469 1 41.59 90 SER A N 1
ATOM 643 C CA . SER A 1 90 ? -26.828 -21.391 -8.68 1 41.59 90 SER A CA 1
ATOM 644 C C . SER A 1 90 ? -28.078 -20.547 -8.961 1 41.59 90 SER A C 1
ATOM 646 O O . SER A 1 90 ? -29.016 -21.031 -9.602 1 41.59 90 SER A O 1
ATOM 648 N N . LEU A 1 91 ? -28.109 -19.484 -8.305 1 36.16 91 LEU A N 1
ATOM 649 C CA . LEU A 1 91 ? -29.328 -18.703 -8.555 1 36.16 91 LEU A CA 1
ATOM 650 C C . LEU A 1 91 ? -29.297 -18.094 -9.945 1 36.16 91 LEU A C 1
ATOM 652 O O . LEU A 1 91 ? -30.359 -17.844 -10.539 1 36.16 91 LEU A O 1
ATOM 656 N N . PHE A 1 92 ? -28.141 -17.422 -10.398 1 39.91 92 PHE A N 1
ATOM 657 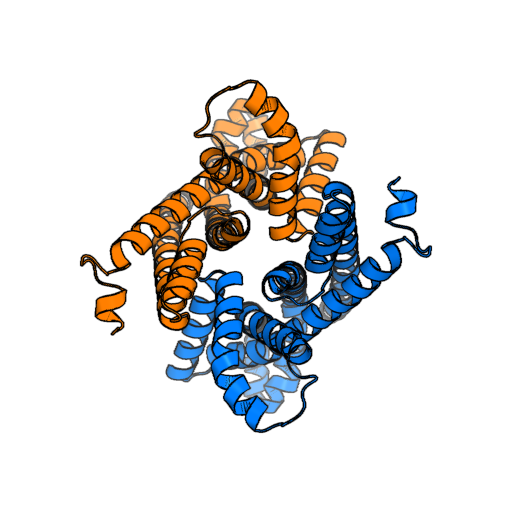C CA . PHE A 1 92 ? -28.266 -16.797 -11.711 1 39.91 92 PHE A CA 1
ATOM 658 C C . PHE A 1 92 ? -27.781 -17.734 -12.805 1 39.91 92 PHE A C 1
ATOM 660 O O . PHE A 1 92 ? -27.719 -17.344 -13.977 1 39.91 92 PHE A O 1
ATOM 667 N N . GLY A 1 93 ? -27.859 -18.984 -13.016 1 35.5 93 GLY A N 1
ATOM 668 C CA . GLY A 1 93 ? -27.781 -20.047 -14 1 35.5 93 GLY A CA 1
ATOM 669 C C . GLY A 1 93 ? -26.484 -20.062 -14.781 1 35.5 93 GLY A C 1
ATOM 670 O O . GLY A 1 93 ? -26.266 -20.922 -15.625 1 35.5 93 GLY A O 1
ATOM 671 N N . SER A 1 94 ? -26.047 -18.875 -15.695 1 39 94 SER A N 1
ATOM 672 C CA . SER A 1 94 ? -25.328 -18.953 -16.953 1 39 94 SER A CA 1
ATOM 673 C C . SER A 1 94 ? -23.859 -19.281 -16.734 1 39 94 SER A C 1
ATOM 675 O O . SER A 1 94 ? -23.281 -18.906 -15.711 1 39 94 SER A O 1
ATOM 677 N N . SER A 1 95 ? -23.109 -20.188 -17.516 1 38.66 95 SER A N 1
ATOM 678 C CA . SER A 1 95 ? -21.781 -20.734 -17.766 1 38.66 95 SER A CA 1
ATOM 679 C C . SER A 1 95 ? -20.719 -19.641 -17.766 1 38.66 95 SER A C 1
ATOM 681 O O . SER A 1 95 ? -19.531 -19.938 -17.641 1 38.66 95 SER A O 1
ATOM 683 N N . GLY A 1 96 ? -20.844 -18.484 -18.516 1 41.03 96 GLY A N 1
ATOM 684 C CA . GLY A 1 96 ? -20.062 -17.281 -18.688 1 41.03 96 GLY A CA 1
ATOM 685 C C . GLY A 1 96 ? -19.562 -16.703 -17.375 1 41.03 96 GLY A C 1
ATOM 686 O O . GLY A 1 96 ? -19.094 -15.555 -17.328 1 41.03 96 GLY A O 1
ATOM 687 N N . PHE A 1 97 ? -19.578 -17.188 -16.234 1 41.59 97 PHE A N 1
ATOM 688 C CA . PHE A 1 97 ? -19.719 -17.016 -14.789 1 41.59 97 PHE A CA 1
ATOM 689 C C . PHE A 1 97 ? -18.359 -16.984 -14.117 1 41.59 97 PHE A C 1
ATOM 691 O O . PHE A 1 97 ? -18.172 -16.281 -13.117 1 41.59 97 PHE A O 1
ATOM 698 N N . VAL A 1 98 ? -17.438 -17.719 -14.719 1 43.41 98 VAL A N 1
ATOM 699 C CA . VAL A 1 98 ? -16.172 -17.891 -14.008 1 43.41 98 VAL A CA 1
ATOM 700 C C . VAL A 1 98 ? -15.43 -16.562 -13.953 1 43.41 98 VAL A C 1
ATOM 702 O O . VAL A 1 98 ? -14.906 -16.172 -12.906 1 43.41 98 VAL A O 1
ATOM 705 N N . GLY A 1 99 ? -15.133 -15.82 -15.312 1 48.84 99 GLY A N 1
ATOM 706 C CA . GLY A 1 99 ? -14.438 -14.547 -15.438 1 48.84 99 GLY A CA 1
ATOM 707 C C . GLY A 1 99 ? -15.125 -13.422 -14.695 1 48.84 99 GLY A C 1
ATOM 708 O O . GLY A 1 99 ? -14.469 -12.602 -14.055 1 48.84 99 GLY A O 1
ATOM 709 N N . ALA A 1 100 ? -16.375 -13.234 -15 1 53.69 100 ALA A N 1
ATOM 710 C CA . ALA A 1 100 ? -17.266 -12.281 -14.336 1 53.69 100 ALA A CA 1
ATOM 711 C C . ALA A 1 100 ? -17.219 -12.453 -12.82 1 53.69 100 ALA A C 1
ATOM 713 O O . ALA A 1 100 ? -17.281 -11.469 -12.078 1 53.69 100 ALA A O 1
ATOM 714 N N . SER A 1 101 ? -16.562 -13.68 -12.625 1 82.31 101 SER A N 1
ATOM 715 C CA . SER A 1 101 ? -16.578 -14.039 -11.211 1 82.31 101 SER A CA 1
ATOM 716 C C . SER A 1 101 ? -15.32 -13.531 -10.5 1 82.31 101 SER A C 1
ATOM 718 O O . SER A 1 101 ? -15.414 -12.922 -9.43 1 82.31 101 SER A O 1
ATOM 720 N N . THR A 1 102 ? -14.25 -13.547 -11.508 1 90.44 102 THR A N 1
ATOM 721 C CA . THR A 1 102 ? -13.023 -13.117 -10.844 1 90.44 102 THR A CA 1
ATOM 722 C C . THR A 1 102 ? -12.953 -11.594 -10.781 1 90.44 102 THR A C 1
ATOM 724 O O . THR A 1 102 ? -12.422 -11.031 -9.82 1 90.44 102 THR A O 1
ATOM 727 N N . PHE A 1 103 ? -13.539 -10.922 -11.875 1 94.88 103 PHE A N 1
ATOM 728 C CA . PHE A 1 103 ? -13.609 -9.461 -11.898 1 94.88 103 PHE A CA 1
ATOM 729 C C . PHE A 1 103 ? -14.398 -8.938 -10.711 1 94.88 103 PHE A C 1
ATOM 731 O O . PHE A 1 103 ? -13.93 -8.055 -9.984 1 94.88 103 PHE A O 1
ATOM 738 N N . LEU A 1 104 ? -15.523 -9.484 -10.539 1 93.19 104 LEU A N 1
ATOM 739 C CA . LEU A 1 104 ? -16.406 -9.031 -9.469 1 93.19 104 LEU A CA 1
ATOM 740 C C . LEU A 1 104 ? -15.781 -9.305 -8.102 1 93.19 104 LEU A C 1
ATOM 742 O O . LEU A 1 104 ? 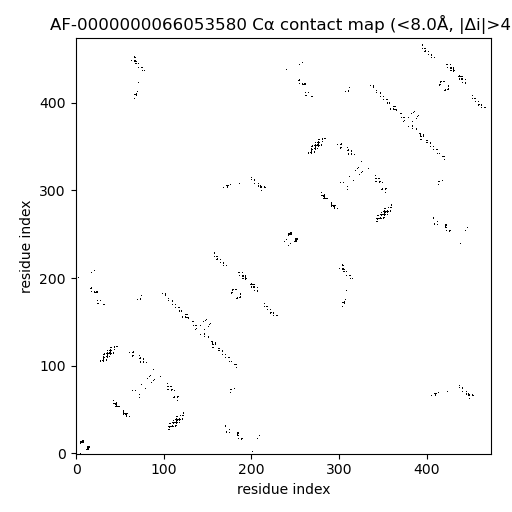-15.844 -8.461 -7.203 1 93.19 104 LEU A O 1
ATOM 746 N N . ILE A 1 105 ? -15.195 -10.492 -7.965 1 93.75 105 ILE A N 1
ATOM 747 C CA . ILE A 1 105 ? -14.539 -10.859 -6.715 1 93.75 105 ILE A CA 1
ATOM 748 C C . ILE A 1 105 ? -13.406 -9.883 -6.418 1 93.75 105 ILE A C 1
ATOM 750 O O . ILE A 1 105 ? -13.297 -9.367 -5.305 1 93.75 105 ILE A O 1
ATOM 754 N N . GLY A 1 106 ? -12.57 -9.617 -7.492 1 95.88 106 GLY A N 1
ATOM 755 C CA . GLY A 1 106 ? -11.469 -8.68 -7.336 1 95.88 106 GLY A CA 1
ATOM 756 C C . GLY A 1 106 ? -11.93 -7.27 -7.012 1 95.88 106 GLY A C 1
ATOM 757 O O . GLY A 1 106 ? -11.398 -6.629 -6.105 1 95.88 106 GLY A O 1
ATOM 758 N N . ALA A 1 107 ? -12.938 -6.812 -7.715 1 96.88 107 ALA A N 1
ATOM 759 C CA . ALA A 1 107 ? -13.469 -5.465 -7.508 1 96.88 107 ALA A CA 1
ATOM 760 C C . ALA A 1 107 ? -14.039 -5.316 -6.098 1 96.88 107 ALA A C 1
ATOM 762 O O . ALA A 1 107 ? -13.82 -4.297 -5.438 1 96.88 107 ALA A O 1
ATOM 763 N N . LEU A 1 108 ? -14.711 -6.293 -5.609 1 95.94 108 LEU A N 1
ATOM 764 C CA . LEU A 1 108 ? -15.305 -6.242 -4.277 1 95.94 108 LEU A CA 1
ATOM 765 C C . LEU A 1 108 ? -14.227 -6.285 -3.201 1 95.94 108 LEU A C 1
ATOM 767 O O . LEU A 1 108 ? -14.305 -5.555 -2.209 1 95.94 108 LEU A O 1
ATOM 771 N N . ALA A 1 109 ? -13.242 -7.172 -3.412 1 96.94 109 ALA A N 1
ATOM 772 C CA . ALA A 1 109 ? -12.148 -7.273 -2.449 1 96.94 109 ALA A CA 1
ATOM 773 C C . ALA A 1 109 ? -11.391 -5.957 -2.34 1 96.94 109 ALA A C 1
ATOM 775 O O . ALA A 1 109 ? -11.18 -5.441 -1.238 1 96.94 109 ALA A O 1
ATOM 776 N N . ILE A 1 110 ? -11.039 -5.387 -3.496 1 97.88 110 ILE A N 1
ATOM 777 C CA . ILE A 1 110 ? -10.352 -4.105 -3.529 1 97.88 110 ILE A CA 1
ATOM 778 C C . ILE A 1 110 ? -11.25 -3.016 -2.955 1 97.88 110 ILE A C 1
ATOM 780 O O . ILE A 1 110 ? -10.781 -2.119 -2.25 1 97.88 110 ILE A O 1
ATOM 784 N N . GLY A 1 111 ? -12.492 -3.129 -3.281 1 98.31 111 GLY A N 1
ATOM 785 C CA . GLY A 1 111 ? -13.453 -2.143 -2.812 1 98.31 111 GLY A CA 1
ATOM 786 C C . GLY A 1 111 ? -13.578 -2.102 -1.301 1 98.31 111 GLY A C 1
ATOM 787 O O . GLY A 1 111 ? -13.547 -1.025 -0.699 1 98.31 111 GLY A O 1
ATOM 788 N N . VAL A 1 112 ? -13.688 -3.24 -0.679 1 97.69 112 VAL A N 1
ATOM 789 C CA . VAL A 1 112 ? -13.844 -3.309 0.77 1 97.69 112 VAL A CA 1
ATOM 790 C C . VAL A 1 112 ? -12.586 -2.787 1.453 1 97.69 112 VAL A C 1
ATOM 792 O O . VAL A 1 112 ? -12.664 -2.076 2.459 1 97.69 112 VAL A O 1
ATOM 795 N N . VAL A 1 113 ? -11.453 -3.107 0.886 1 98.25 113 VAL A N 1
ATOM 796 C CA . VAL A 1 113 ? -10.195 -2.652 1.459 1 98.25 113 VAL A CA 1
ATOM 797 C C . VAL A 1 113 ? -10.039 -1.146 1.249 1 98.25 113 VAL A C 1
ATOM 799 O O . VAL A 1 113 ? -9.742 -0.409 2.191 1 98.25 113 VAL A O 1
ATOM 802 N N . SER A 1 114 ? -10.227 -0.721 0.006 1 98.38 114 SER A N 1
ATOM 803 C CA . SER A 1 114 ? -10.125 0.703 -0.299 1 98.38 114 SER A CA 1
ATOM 804 C C . SER A 1 114 ? -11.109 1.517 0.539 1 98.38 114 SER A C 1
ATOM 806 O O . SER A 1 114 ? -10.812 2.652 0.918 1 98.38 114 SER A O 1
ATOM 808 N N . GLY A 1 115 ? -12.258 0.917 0.867 1 98.62 115 GLY A N 1
ATOM 809 C CA . GLY A 1 115 ? -13.25 1.581 1.701 1 98.62 115 GLY A CA 1
ATOM 810 C C . GLY A 1 115 ? -12.719 1.951 3.074 1 98.62 115 GLY A C 1
ATOM 811 O O . GLY A 1 115 ? -13.062 3.006 3.611 1 98.62 115 GLY A O 1
ATOM 812 N N . ALA A 1 116 ? -11.961 1.089 3.623 1 98.56 116 ALA A N 1
ATOM 813 C CA . ALA A 1 116 ? -11.367 1.365 4.93 1 98.56 116 ALA A CA 1
ATOM 814 C C . ALA A 1 116 ? -10.453 2.584 4.871 1 98.56 116 ALA A C 1
ATOM 816 O O . ALA A 1 116 ? -10.469 3.426 5.773 1 98.56 116 ALA A O 1
ATOM 817 N N . TYR A 1 117 ? -9.688 2.719 3.822 1 98.12 117 TYR A N 1
ATOM 818 C CA . TYR A 1 117 ? -8.812 3.871 3.654 1 98.12 117 TYR A CA 1
ATOM 819 C C . TYR A 1 117 ? -9.617 5.133 3.367 1 98.12 117 TYR A C 1
ATOM 821 O O . TYR A 1 117 ? -9.32 6.203 3.904 1 98.12 117 TYR A O 1
ATOM 829 N N . GLN A 1 118 ? -10.602 4.969 2.592 1 98.56 118 GLN A N 1
ATOM 830 C CA . GLN A 1 118 ? -11.445 6.113 2.268 1 98.56 118 GLN A CA 1
ATOM 831 C C . GLN A 1 118 ? -12.219 6.594 3.494 1 98.56 118 GLN A C 1
ATOM 833 O O . GLN A 1 118 ? -12.477 7.789 3.643 1 98.56 118 GLN A O 1
ATOM 838 N N . THR A 1 119 ? -12.617 5.652 4.352 1 98.62 119 THR A N 1
ATOM 839 C CA . THR A 1 119 ? -13.289 6.023 5.598 1 98.62 119 THR A CA 1
ATOM 840 C C . THR A 1 119 ? -12.438 7.004 6.398 1 98.62 119 THR A C 1
ATOM 842 O O . THR A 1 119 ? -12.938 8.031 6.863 1 98.62 119 THR A O 1
ATOM 845 N N . GLN A 1 120 ? -11.195 6.762 6.469 1 97.5 120 GLN A N 1
ATOM 846 C CA . GLN A 1 120 ? -10.281 7.613 7.227 1 97.5 120 GLN A CA 1
ATOM 847 C C . GLN A 1 120 ? -10.109 8.969 6.555 1 97.5 120 GLN A C 1
ATOM 849 O O . GLN A 1 120 ? -10.086 10 7.227 1 97.5 120 GLN A O 1
ATOM 854 N N . VAL A 1 121 ? -9.992 8.953 5.258 1 97.69 121 VAL A N 1
ATOM 855 C CA . VAL A 1 121 ? -9.805 10.18 4.496 1 97.69 121 VAL A CA 1
ATOM 856 C C . VAL A 1 121 ? -11.039 11.07 4.637 1 97.69 121 VAL A C 1
ATOM 858 O O . VAL A 1 121 ? -10.922 12.266 4.922 1 97.69 121 VAL A O 1
ATOM 861 N N . L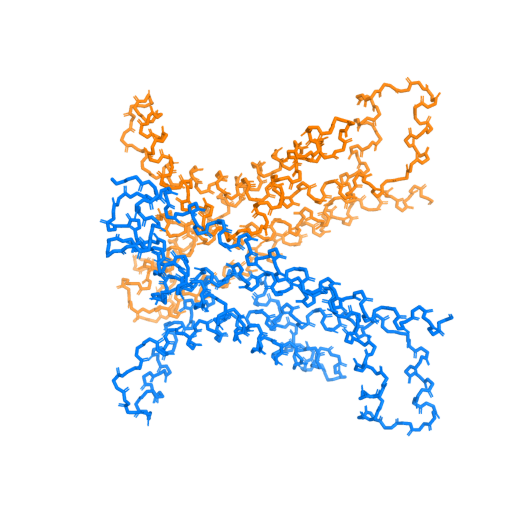EU A 1 122 ? -12.172 10.469 4.535 1 98.06 122 LEU A N 1
ATOM 862 C CA . LEU A 1 122 ? -13.422 11.219 4.582 1 98.06 122 LEU A CA 1
ATOM 863 C C . LEU A 1 122 ? -13.703 11.703 6 1 98.06 122 LEU A C 1
ATOM 865 O O . LEU A 1 122 ? -14.141 12.844 6.191 1 98.06 122 LEU A O 1
ATOM 869 N N . ARG A 1 123 ? -13.531 10.82 6.949 1 97.5 123 ARG A N 1
ATOM 870 C CA . ARG A 1 123 ? -13.688 11.234 8.336 1 97.5 123 ARG A CA 1
ATOM 871 C C . ARG A 1 123 ? -12.766 12.406 8.664 1 97.5 123 ARG A C 1
ATOM 873 O O . ARG A 1 123 ? -13.195 13.391 9.273 1 97.5 123 ARG A O 1
ATOM 880 N N . GLY A 1 124 ? -11.539 12.273 8.234 1 96.69 124 GLY A N 1
ATOM 881 C CA . GLY A 1 124 ? -10.578 13.344 8.477 1 96.69 124 GLY A CA 1
ATOM 882 C C . GLY A 1 124 ? -10.969 14.656 7.82 1 96.69 124 GLY A C 1
ATOM 883 O O . GLY A 1 124 ? -10.781 15.727 8.398 1 96.69 124 GLY A O 1
ATOM 884 N N . ALA A 1 125 ? -11.461 14.586 6.664 1 96.25 125 ALA A N 1
ATOM 885 C CA . ALA A 1 125 ? -11.891 15.773 5.934 1 96.25 125 ALA A CA 1
ATOM 886 C C . ALA A 1 125 ? -13.031 16.484 6.652 1 96.25 125 ALA A C 1
ATOM 888 O O . ALA A 1 125 ? -13.07 17.719 6.719 1 96.25 125 ALA A O 1
ATOM 889 N N . VAL A 1 126 ? -13.977 15.75 7.219 1 95.56 126 VAL A N 1
ATOM 890 C CA . VAL A 1 126 ? -15.117 16.312 7.93 1 95.56 126 VAL A CA 1
ATOM 891 C C . VAL A 1 126 ? -14.648 16.969 9.227 1 95.56 126 VAL A C 1
ATOM 893 O O . VAL A 1 126 ? -15.086 18.062 9.578 1 95.56 126 VAL A O 1
ATOM 896 N N . LEU A 1 127 ? -13.727 16.312 9.875 1 95.06 127 LEU A N 1
ATOM 897 C CA . LEU A 1 127 ? -13.234 16.797 11.156 1 95.06 127 LEU A CA 1
ATOM 898 C C . LEU A 1 127 ? -12.375 18.047 10.961 1 95.06 127 LEU A C 1
ATOM 900 O O . LEU A 1 127 ? -12.156 18.812 11.906 1 95.0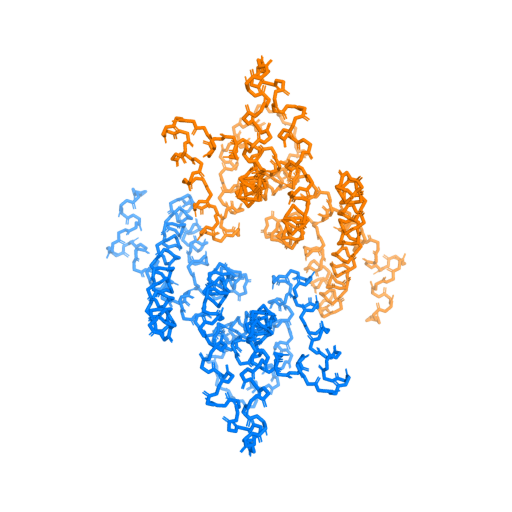6 127 LEU A O 1
ATOM 904 N N . ALA A 1 128 ? -11.898 18.219 9.766 1 94 128 ALA A N 1
ATOM 905 C CA . ALA A 1 128 ? -11.047 19.359 9.477 1 94 128 ALA A CA 1
ATOM 906 C C . ALA A 1 128 ? -11.875 20.625 9.273 1 94 128 ALA A C 1
ATOM 908 O O . ALA A 1 128 ? -11.328 21.734 9.25 1 94 128 ALA A O 1
ATOM 909 N N . LEU A 1 129 ? -13.156 20.5 9.195 1 93.38 129 LEU A N 1
ATOM 910 C CA . LEU A 1 129 ? -14.031 21.641 8.945 1 93.38 129 LEU A CA 1
ATOM 911 C C . LEU A 1 129 ? -14.117 22.547 10.172 1 93.38 129 LEU A C 1
ATOM 913 O O . LEU A 1 129 ? -13.977 22.062 11.305 1 93.38 129 LEU A O 1
ATOM 917 N N . ASN A 1 130 ? -14.398 23.797 9.898 1 91.75 130 ASN A N 1
ATOM 918 C CA . ASN A 1 130 ? -14.602 24.766 10.977 1 91.75 130 ASN A CA 1
ATOM 919 C C . ASN A 1 130 ? -15.891 24.5 11.734 1 91.75 130 ASN A C 1
ATOM 921 O O . ASN A 1 130 ? -16.984 24.594 11.172 1 91.75 130 ASN A O 1
ATOM 925 N N . LYS A 1 131 ? -15.766 24.359 12.914 1 90.94 131 LYS A N 1
ATOM 926 C CA . LYS A 1 131 ? -16.922 24.062 13.75 1 90.94 131 LYS A CA 1
ATOM 927 C C . LYS A 1 131 ? -17.875 25.25 13.828 1 90.94 131 LYS A C 1
ATOM 929 O O . LYS A 1 131 ? -19.078 25.078 14 1 90.94 131 LYS A O 1
ATOM 934 N N . GLY A 1 132 ? -17.25 26.375 13.727 1 90.25 132 GLY A N 1
ATOM 935 C CA . GLY A 1 132 ? -18.062 27.578 13.789 1 90.25 132 GLY A CA 1
ATOM 936 C C . GLY A 1 132 ? -19.109 27.656 12.703 1 90.25 132 GLY A C 1
ATOM 937 O O . GLY A 1 132 ? -20.25 28.047 12.961 1 90.25 132 GLY A O 1
ATOM 938 N N . GLU A 1 133 ? -18.734 27.219 11.539 1 89.81 133 GLU A N 1
ATOM 939 C CA . GLU A 1 133 ? -19.656 27.234 10.414 1 89.81 133 GLU A CA 1
ATOM 940 C C . GLU A 1 133 ? -20.797 26.234 10.625 1 89.81 133 GLU A C 1
ATOM 942 O O . GLU A 1 133 ? -21.953 26.531 10.312 1 89.81 133 GLU A O 1
ATOM 947 N N . ILE A 1 134 ? -20.5 25.156 11.141 1 90.5 134 ILE A N 1
ATOM 948 C CA . ILE A 1 134 ? -21.484 24.109 11.398 1 90.5 134 ILE A CA 1
ATOM 949 C C . ILE A 1 134 ? -22.422 24.562 12.516 1 90.5 134 ILE A C 1
ATOM 951 O O . ILE A 1 134 ? -23.641 24.406 12.414 1 90.5 134 ILE A O 1
ATOM 955 N N . GLU A 1 135 ? -21.859 25.203 13.516 1 92.31 135 GLU A N 1
ATOM 956 C CA . GLU A 1 135 ? -22.641 25.703 14.633 1 92.31 135 GLU A CA 1
ATOM 957 C C . GLU A 1 135 ? -23.562 26.844 14.188 1 92.31 135 GLU A C 1
ATOM 959 O O . GLU A 1 135 ? -24.703 26.953 14.648 1 92.31 135 GLU A O 1
ATOM 964 N N . ALA A 1 136 ? -22.969 27.656 13.414 1 92.88 136 ALA A N 1
ATOM 965 C CA . ALA A 1 136 ? -23.766 28.766 12.891 1 92.88 136 ALA A CA 1
ATOM 966 C C . ALA A 1 136 ? -24.969 28.25 12.109 1 92.88 136 ALA A C 1
ATOM 968 O O . ALA A 1 136 ? -26.062 28.781 12.227 1 92.88 136 ALA A O 1
ATOM 969 N N . GLY A 1 137 ? -24.734 27.266 11.305 1 91.25 137 GLY A N 1
ATOM 970 C CA . GLY A 1 137 ? -25.828 26.672 10.555 1 91.25 137 GLY A CA 1
ATOM 971 C C . GLY A 1 137 ? -26.891 26.062 11.438 1 91.25 137 GLY A C 1
ATOM 972 O O . GLY A 1 137 ? -28.094 26.234 11.188 1 91.25 137 GLY A O 1
ATOM 973 N N . ARG A 1 138 ? -26.484 25.453 12.461 1 90.81 138 ARG A N 1
ATOM 974 C CA . ARG A 1 138 ? -27.422 24.859 13.414 1 90.81 138 ARG A CA 1
ATOM 975 C C . ARG A 1 138 ? -28.203 25.938 14.164 1 90.81 138 ARG A C 1
ATOM 977 O O . ARG A 1 138 ? -29.391 25.797 14.414 1 90.81 138 ARG A O 1
ATOM 984 N N . ALA A 1 139 ? -27.484 26.953 14.516 1 93.81 139 ALA A N 1
ATOM 985 C CA . ALA A 1 139 ? -28.109 28.078 15.219 1 93.81 139 ALA A CA 1
ATOM 986 C C . ALA A 1 139 ? -29.188 28.734 14.367 1 93.81 139 ALA A C 1
ATOM 988 O O . ALA A 1 139 ? -30.172 29.25 14.898 1 93.81 139 ALA A O 1
ATOM 989 N N . TYR A 1 140 ? -28.969 28.703 13.062 1 93.31 140 TYR A N 1
ATOM 990 C CA . TYR A 1 140 ? -29.922 29.297 12.141 1 93.31 140 TYR A CA 1
ATOM 991 C C . TYR A 1 140 ? -31.094 28.359 11.891 1 93.31 140 TYR A C 1
ATOM 993 O O . TYR A 1 140 ? -32.031 28.719 11.18 1 93.31 140 TYR A O 1
ATOM 1001 N N . GLY A 1 141 ? -31.078 27.156 12.422 1 92.06 141 GLY A N 1
ATOM 1002 C CA . GLY A 1 141 ? -32.219 26.25 12.336 1 92.06 141 GLY A CA 1
ATOM 1003 C C . GLY A 1 141 ? -32.094 25.25 11.211 1 92.06 141 GLY A C 1
ATOM 1004 O O . GLY A 1 141 ? -33.062 24.578 10.852 1 92.06 141 GLY A O 1
ATOM 1005 N N . MET A 1 142 ? -30.953 25.125 10.594 1 92.12 142 MET A N 1
ATOM 1006 C CA . MET A 1 142 ? -30.766 24.141 9.523 1 92.12 142 MET A CA 1
ATOM 1007 C C . MET A 1 142 ? -30.875 22.719 10.07 1 92.12 142 MET A C 1
ATOM 1009 O O . MET A 1 142 ? -30.219 22.391 11.062 1 92.12 142 MET A O 1
ATOM 1013 N N . GLY A 1 143 ? -31.672 21.906 9.367 1 92.5 143 GLY A N 1
ATOM 1014 C CA . GLY A 1 143 ? -31.75 20.5 9.719 1 92.5 143 GLY A CA 1
ATOM 1015 C C . GLY A 1 143 ? -30.484 19.734 9.352 1 92.5 143 GLY A C 1
ATOM 1016 O O . GLY A 1 143 ? -29.641 20.234 8.609 1 92.5 143 GLY A O 1
ATOM 1017 N N . ALA A 1 144 ? -30.312 18.547 9.844 1 88.25 144 ALA A N 1
ATOM 1018 C CA . ALA A 1 144 ? -29.109 17.75 9.688 1 88.25 144 ALA A CA 1
ATOM 1019 C C . ALA A 1 144 ? -28.828 17.469 8.211 1 88.25 144 ALA A C 1
ATOM 1021 O O . ALA A 1 144 ? -27.688 17.547 7.758 1 88.25 144 ALA A O 1
ATOM 1022 N N . LEU A 1 145 ? -29.797 17.141 7.512 1 91.81 145 LEU A N 1
ATOM 1023 C CA . LEU A 1 145 ? -29.625 16.797 6.105 1 91.81 145 LEU A CA 1
ATOM 1024 C C . LEU A 1 145 ? -29.266 18.016 5.281 1 91.81 145 LEU A C 1
ATOM 1026 O O . LEU A 1 145 ? -28.422 17.938 4.379 1 91.81 145 LEU A O 1
ATOM 1030 N N . LEU A 1 146 ? -29.906 19.125 5.625 1 92.75 146 LEU A N 1
ATOM 1031 C CA . LEU A 1 146 ? -29.609 20.375 4.918 1 92.75 146 LEU A CA 1
ATOM 1032 C C . LEU A 1 146 ? -28.188 20.844 5.227 1 92.75 146 LEU A C 1
ATOM 1034 O O . LEU A 1 146 ? -27.469 21.281 4.328 1 92.75 146 LEU A O 1
ATOM 1038 N N . LEU A 1 147 ? -27.891 20.766 6.484 1 93.12 147 LEU A N 1
ATOM 1039 C CA . LEU A 1 147 ? -26.547 21.141 6.914 1 93.12 147 LEU A CA 1
ATOM 1040 C C . LEU A 1 147 ? -25.484 20.297 6.223 1 93.12 147 LEU A C 1
ATOM 1042 O O . LEU A 1 147 ? -24.469 20.828 5.766 1 93.12 147 LEU A O 1
ATOM 1046 N N . PHE A 1 148 ? -25.781 19 6.129 1 92.56 148 PHE A N 1
ATOM 1047 C CA . PHE A 1 148 ? -24.859 18.078 5.5 1 92.56 148 PHE A CA 1
ATOM 1048 C C . PHE A 1 148 ? -24.703 18.375 4.016 1 92.56 148 PHE A C 1
ATOM 1050 O O . PHE A 1 148 ? -23.578 18.484 3.51 1 92.56 148 PHE A O 1
ATOM 1057 N N . ARG A 1 149 ? -25.734 18.578 3.311 1 93.12 149 ARG A N 1
ATOM 1058 C CA . ARG A 1 149 ? -25.719 18.719 1.858 1 93.12 149 ARG A CA 1
ATOM 1059 C C . ARG A 1 149 ? -25.188 20.078 1.445 1 93.12 149 ARG A C 1
ATOM 1061 O O . ARG A 1 149 ? -24.469 20.203 0.44 1 93.12 149 ARG A O 1
ATOM 1068 N N . ARG A 1 150 ? -25.406 21.109 2.293 1 92.62 150 ARG A N 1
ATOM 1069 C CA . ARG A 1 150 ? -25.109 22.469 1.857 1 92.62 150 ARG A CA 1
ATOM 1070 C C . ARG A 1 150 ? -23.781 22.953 2.434 1 92.62 150 ARG A C 1
ATOM 1072 O O . ARG A 1 150 ? -23.094 23.766 1.815 1 92.62 150 ARG A O 1
ATOM 1079 N N . ILE A 1 151 ? -23.406 22.438 3.574 1 92.5 151 ILE A N 1
ATOM 1080 C CA . ILE A 1 151 ? -22.234 23 4.23 1 92.5 151 ILE A CA 1
ATOM 1081 C C . ILE A 1 151 ? -21.156 21.922 4.355 1 92.5 151 ILE A C 1
ATOM 1083 O O . ILE A 1 151 ? -20.078 22.047 3.768 1 92.5 151 ILE A O 1
ATOM 1087 N N . VAL A 1 152 ? -21.5 20.828 4.934 1 93.5 152 VAL A N 1
ATOM 1088 C CA . VAL A 1 152 ? -20.516 19.812 5.297 1 93.5 152 VAL A CA 1
ATOM 1089 C C . VAL A 1 152 ? -20 19.125 4.043 1 93.5 152 VAL A C 1
ATOM 1091 O O . VAL A 1 152 ? -18.781 19.094 3.795 1 93.5 152 VAL A O 1
ATOM 1094 N N . LEU A 1 153 ? -20.859 18.672 3.193 1 93.44 153 LEU A N 1
ATOM 1095 C CA . LEU A 1 153 ? -20.5 17.828 2.061 1 93.44 153 LEU A CA 1
ATOM 1096 C C . LEU A 1 153 ? -19.609 18.578 1.076 1 93.44 153 LEU A C 1
ATOM 1098 O O . LEU A 1 153 ? -18.531 18.109 0.721 1 93.44 153 LEU A O 1
ATOM 1102 N N . PRO A 1 154 ? -20.047 19.75 0.678 1 92.5 154 PRO A N 1
ATOM 1103 C CA . PRO A 1 154 ? -19.219 20.453 -0.297 1 92.5 154 PRO A CA 1
ATOM 1104 C C . PRO A 1 154 ? -17.844 20.828 0.258 1 92.5 154 PRO A C 1
ATOM 1106 O O . PRO A 1 154 ? -16.844 20.75 -0.456 1 92.5 154 PRO A O 1
ATOM 1109 N N . GLN A 1 155 ? -17.734 21.219 1.479 1 92.88 155 GLN A N 1
ATOM 1110 C CA . GLN A 1 155 ? -16.469 21.609 2.086 1 92.88 155 GLN A CA 1
ATOM 1111 C C . GLN A 1 155 ? -15.586 20.391 2.363 1 92.88 155 GLN A C 1
ATOM 1113 O O . GLN A 1 155 ? -14.391 20.406 2.068 1 92.88 155 GLN A O 1
ATOM 1118 N N . ALA A 1 156 ? -16.219 19.391 2.838 1 94.88 156 ALA A N 1
ATOM 1119 C CA . ALA A 1 156 ? -15.469 18.188 3.141 1 94.88 156 ALA A CA 1
ATOM 1120 C C . ALA A 1 156 ? -14.93 17.547 1.866 1 94.88 156 ALA A C 1
ATOM 1122 O O . ALA A 1 156 ? -13.844 16.953 1.872 1 94.88 156 ALA A O 1
ATOM 1123 N N . ALA A 1 157 ? -15.695 17.641 0.8 1 94.38 157 ALA A N 1
ATOM 1124 C CA . ALA A 1 157 ? -15.273 17.062 -0.474 1 94.38 157 ALA A CA 1
ATOM 1125 C C . ALA A 1 157 ? -13.984 17.719 -0.971 1 94.38 157 ALA A C 1
ATOM 1127 O O . ALA A 1 157 ? -13.109 17.047 -1.512 1 94.38 157 ALA A O 1
ATOM 1128 N N . ARG A 1 158 ? -13.883 18.938 -0.741 1 92.69 158 ARG A N 1
ATOM 1129 C CA . ARG A 1 158 ? -12.695 19.672 -1.158 1 92.69 158 ARG A CA 1
ATOM 1130 C C . ARG A 1 158 ? -11.484 19.266 -0.315 1 92.69 158 ARG A C 1
ATOM 1132 O O . ARG A 1 158 ? -10.391 19.078 -0.845 1 92.69 158 ARG A O 1
ATOM 1139 N N . TYR A 1 159 ? -11.758 19.125 0.963 1 93.44 159 TYR A N 1
ATOM 1140 C CA . TYR A 1 159 ? -10.688 18.75 1.876 1 93.44 159 TYR A CA 1
ATOM 1141 C C . TYR A 1 159 ? -10.258 17.297 1.654 1 93.44 159 TYR A C 1
ATOM 1143 O O . TYR A 1 159 ? -9.102 16.938 1.901 1 93.44 159 TYR A O 1
ATOM 1151 N N . ALA A 1 160 ? -11.133 16.516 1.116 1 96.12 160 ALA A N 1
ATOM 1152 C CA . ALA A 1 160 ? -10.898 15.078 0.992 1 96.12 160 ALA A CA 1
ATOM 1153 C C . ALA A 1 160 ? -10.18 14.75 -0.313 1 96.12 160 ALA A C 1
ATOM 1155 O O . ALA A 1 160 ? -9.617 13.656 -0.465 1 96.12 160 ALA A O 1
ATOM 1156 N N . LEU A 1 161 ? -10.156 15.664 -1.26 1 95.44 161 LEU A N 1
ATOM 1157 C CA . LEU A 1 161 ? -9.742 15.375 -2.629 1 95.44 161 LEU A CA 1
ATOM 1158 C C . LEU A 1 161 ? -8.305 14.875 -2.67 1 95.44 161 LEU A C 1
ATOM 1160 O O . LEU A 1 161 ? -8.016 13.852 -3.299 1 95.44 161 LEU A O 1
ATOM 1164 N N . PRO A 1 162 ? -7.336 15.516 -1.967 1 94.19 162 PRO A N 1
ATOM 1165 C CA . PRO A 1 162 ? -5.969 14.992 -1.98 1 94.19 162 PRO A CA 1
ATOM 1166 C C . PRO A 1 162 ? -5.867 13.586 -1.394 1 94.19 162 PRO A C 1
ATOM 1168 O O . PRO A 1 162 ? -5.176 12.727 -1.949 1 94.19 162 PRO A O 1
ATOM 1171 N N . GLY A 1 163 ? -6.605 13.359 -0.312 1 96.06 163 GLY A N 1
ATOM 1172 C CA . GLY A 1 163 ? -6.625 12.047 0.313 1 96.06 163 GLY A CA 1
ATOM 1173 C C . GLY A 1 163 ? -7.258 10.984 -0.559 1 96.06 163 GLY A C 1
ATOM 1174 O O . GLY A 1 163 ? -6.75 9.859 -0.646 1 96.06 163 GLY A O 1
ATOM 1175 N N . VAL A 1 164 ? -8.328 11.367 -1.215 1 97.19 164 VAL A N 1
ATOM 1176 C CA . VAL A 1 164 ? -9.031 10.445 -2.107 1 97.19 164 VAL A CA 1
ATOM 1177 C C . VAL A 1 164 ? -8.133 10.102 -3.295 1 97.19 164 VAL A C 1
ATOM 1179 O O . VAL A 1 164 ? -8.109 8.953 -3.752 1 97.19 164 VAL A O 1
ATOM 1182 N N . GLY A 1 165 ? -7.426 11.109 -3.801 1 96.5 165 GLY A N 1
ATOM 1183 C CA . GLY A 1 165 ? -6.461 10.859 -4.855 1 96.5 165 GLY A CA 1
ATOM 1184 C C . GLY A 1 165 ? -5.395 9.852 -4.465 1 96.5 165 GLY A C 1
ATOM 1185 O O . GLY A 1 165 ? -5.02 8.992 -5.262 1 96.5 165 GLY A O 1
ATOM 1186 N N . ASN A 1 166 ? -4.93 9.953 -3.248 1 95.12 166 ASN A N 1
ATOM 1187 C CA . ASN A 1 166 ? -3.941 9 -2.746 1 95.12 166 ASN A CA 1
ATOM 1188 C C . ASN A 1 166 ? -4.508 7.582 -2.686 1 95.12 166 ASN A C 1
ATOM 1190 O O . ASN A 1 166 ? -3.807 6.617 -2.994 1 95.12 166 ASN A O 1
ATOM 1194 N N . VAL A 1 167 ? -5.703 7.449 -2.268 1 97.75 167 VAL A N 1
ATOM 1195 C CA . VAL A 1 167 ? -6.344 6.137 -2.205 1 97.75 167 VAL A CA 1
ATOM 1196 C C . VAL A 1 167 ? -6.484 5.566 -3.613 1 97.75 167 VAL A C 1
ATOM 1198 O O . VAL A 1 167 ? -6.316 4.363 -3.82 1 97.75 167 VAL A O 1
ATOM 1201 N N . TRP A 1 168 ? -6.789 6.434 -4.566 1 98 168 TRP A N 1
ATOM 1202 C CA . TRP A 1 168 ? -6.863 6.004 -5.957 1 98 168 TRP A CA 1
ATOM 1203 C C . TRP A 1 168 ? -5.543 5.387 -6.406 1 98 168 TRP A C 1
ATOM 1205 O O . TRP A 1 168 ? -5.531 4.312 -7.012 1 98 168 TRP A O 1
ATOM 1215 N N . GLN A 1 169 ? -4.465 6.051 -6.086 1 96.69 169 GLN A N 1
ATOM 1216 C CA . GLN A 1 169 ? -3.148 5.539 -6.453 1 96.69 169 GLN A CA 1
ATOM 1217 C C . GLN A 1 169 ? -2.879 4.188 -5.797 1 96.69 169 GLN A C 1
ATOM 1219 O O . GLN A 1 169 ? -2.283 3.303 -6.41 1 96.69 169 GLN A O 1
ATOM 1224 N N . LEU A 1 170 ? -3.293 4.055 -4.594 1 96.19 170 LEU A N 1
ATOM 1225 C CA . LEU A 1 170 ? -3.15 2.799 -3.869 1 96.19 170 LEU A CA 1
ATOM 1226 C C . LEU A 1 170 ? -3.936 1.685 -4.555 1 96.19 170 LEU A C 1
ATOM 1228 O O . LEU A 1 170 ? -3.422 0.58 -4.738 1 96.19 170 LEU A O 1
ATOM 1232 N N . VAL A 1 171 ? -5.121 2.002 -4.949 1 98.19 171 VAL A N 1
ATOM 1233 C CA . VAL A 1 171 ? -6.012 1.026 -5.574 1 98.19 171 VAL A CA 1
ATOM 1234 C C . VAL A 1 171 ? -5.418 0.562 -6.902 1 98.19 171 VAL A C 1
ATOM 1236 O O . VAL A 1 171 ? -5.488 -0.622 -7.242 1 98.19 171 VAL A O 1
ATOM 1239 N N . LEU A 1 172 ? -4.836 1.472 -7.609 1 97.75 172 LEU A N 1
ATOM 1240 C CA . LEU A 1 172 ? -4.199 1.134 -8.883 1 97.75 172 LEU A CA 1
ATOM 1241 C C . LEU A 1 172 ? -3.094 0.104 -8.68 1 97.75 172 LEU A C 1
ATOM 1243 O O . LEU A 1 172 ? -3.006 -0.874 -9.422 1 97.75 172 LEU A O 1
ATOM 1247 N N . LYS A 1 173 ? -2.361 0.247 -7.715 1 96.31 173 LYS A N 1
ATOM 1248 C CA . LYS A 1 173 ? -1.275 -0.687 -7.43 1 96.31 173 LYS A CA 1
ATOM 1249 C C . LYS A 1 173 ? -1.818 -2.027 -6.945 1 96.31 173 LYS A C 1
ATOM 1251 O O . LYS A 1 173 ? -1.282 -3.082 -7.289 1 96.31 173 LYS A O 1
ATOM 1256 N N . GLU A 1 174 ? -2.859 -1.952 -6.141 1 96.94 174 GLU A N 1
ATOM 1257 C CA . GLU A 1 174 ? -3.445 -3.156 -5.559 1 96.94 174 GLU A CA 1
ATOM 1258 C C . GLU A 1 174 ? -4.16 -3.99 -6.621 1 96.94 174 GLU A C 1
ATOM 1260 O O . GLU A 1 174 ? -4.379 -5.188 -6.434 1 96.94 174 GLU A O 1
ATOM 1265 N N . SER A 1 175 ? -4.539 -3.32 -7.734 1 97.75 175 SER A N 1
ATOM 1266 C CA . SER A 1 175 ? -5.203 -4.051 -8.812 1 97.75 175 SER A CA 1
ATOM 1267 C C . SER A 1 175 ? -4.316 -5.168 -9.352 1 97.75 175 SER A C 1
ATOM 1269 O O . SER A 1 175 ? -4.816 -6.184 -9.836 1 97.75 175 SER A O 1
ATOM 1271 N N . ALA A 1 176 ? -2.992 -4.988 -9.242 1 98.19 176 ALA A N 1
ATOM 1272 C CA . ALA A 1 176 ? -2.049 -6 -9.711 1 98.19 176 ALA A CA 1
ATOM 1273 C C . ALA A 1 176 ? -2.215 -7.305 -8.938 1 98.19 176 ALA A C 1
ATOM 1275 O O . ALA A 1 176 ? -1.919 -8.383 -9.453 1 98.19 176 ALA A O 1
ATOM 1276 N N . LEU A 1 177 ? -2.727 -7.262 -7.738 1 97.81 177 LEU A N 1
ATOM 1277 C CA . LEU A 1 177 ? -2.859 -8.43 -6.875 1 97.81 177 LEU A CA 1
ATOM 1278 C C . LEU A 1 177 ? -3.957 -9.359 -7.383 1 97.81 177 LEU A C 1
ATOM 1280 O O . LEU A 1 177 ? -3.961 -10.555 -7.07 1 97.81 177 LEU A O 1
ATOM 1284 N N . ILE A 1 178 ? -4.844 -8.812 -8.172 1 96.88 178 ILE A N 1
ATOM 1285 C CA . ILE A 1 178 ? -5.945 -9.625 -8.672 1 96.88 178 ILE A CA 1
ATOM 1286 C C . ILE A 1 178 ? -5.414 -10.656 -9.672 1 96.88 178 ILE A C 1
ATOM 1288 O O . ILE A 1 178 ? -6.09 -11.641 -9.977 1 96.88 178 ILE A O 1
ATOM 1292 N N . SER A 1 179 ? -4.191 -10.516 -10.18 1 96.69 179 SER A N 1
ATOM 1293 C CA . SER A 1 179 ? -3.547 -11.461 -11.086 1 96.69 179 SER A CA 1
ATOM 1294 C C . SER A 1 179 ? -3.49 -12.859 -10.477 1 96.69 179 SER A C 1
ATOM 1296 O O . SER A 1 179 ? -3.535 -13.859 -11.195 1 96.69 179 SER A O 1
ATOM 1298 N N . VAL A 1 180 ? -3.486 -12.961 -9.18 1 93.31 180 VAL A N 1
ATOM 1299 C CA . VAL A 1 180 ? -3.244 -14.234 -8.508 1 93.31 180 VAL A CA 1
ATOM 1300 C C . VAL A 1 180 ? -4.5 -15.102 -8.57 1 93.31 180 VAL A C 1
ATOM 1302 O O . VAL A 1 180 ? -4.438 -16.312 -8.344 1 93.31 180 VAL A O 1
ATOM 1305 N N . ILE A 1 181 ? -5.605 -14.43 -8.812 1 91.94 181 ILE A N 1
ATOM 1306 C CA . ILE A 1 181 ? -6.82 -15.234 -8.875 1 91.94 181 ILE A CA 1
ATOM 1307 C C . ILE A 1 181 ? -7.25 -15.398 -10.336 1 91.94 181 ILE A C 1
ATOM 1309 O O . ILE A 1 181 ? -8.367 -15.844 -10.609 1 91.94 181 ILE A O 1
ATOM 1313 N N . GLY A 1 182 ? -6.461 -14.938 -11.281 1 92.38 182 GLY A N 1
ATOM 1314 C CA . GLY A 1 182 ? -6.613 -15.406 -12.648 1 92.38 182 GLY A CA 1
ATOM 1315 C C . GLY A 1 182 ? -7.191 -14.352 -13.578 1 92.38 182 GLY A C 1
ATOM 1316 O O . GLY A 1 182 ? -7.32 -14.586 -14.781 1 92.38 182 GLY A O 1
ATOM 1317 N N . LEU A 1 183 ? -7.598 -13.172 -13.047 1 94.31 183 LEU A N 1
ATOM 1318 C CA . LEU A 1 183 ? -8.062 -12.109 -13.93 1 94.31 183 LEU A CA 1
ATOM 1319 C C . LEU A 1 183 ? -6.93 -11.594 -14.812 1 94.31 183 LEU A C 1
ATOM 1321 O O . LEU A 1 183 ? -5.844 -11.289 -14.312 1 94.31 183 LEU A O 1
ATOM 1325 N N . VAL A 1 184 ? -7.18 -11.484 -16.109 1 96.25 184 VAL A N 1
ATOM 1326 C CA . VAL A 1 184 ? -6.113 -11.078 -17.016 1 96.25 184 VAL A CA 1
ATOM 1327 C C . VAL A 1 184 ? -6.074 -9.562 -17.125 1 96.25 184 VAL A C 1
ATOM 1329 O O . VAL A 1 184 ? -6.48 -8.984 -18.125 1 96.25 184 VAL A O 1
ATOM 1332 N N . GLU A 1 185 ? -5.633 -8.992 -16.078 1 97.69 185 GLU A N 1
ATOM 1333 C CA . GLU A 1 185 ? -5.223 -7.594 -16.062 1 97.69 185 GLU A CA 1
ATOM 1334 C C . GLU A 1 185 ? -3.73 -7.453 -16.344 1 97.69 185 GLU A C 1
ATOM 1336 O O . GLU A 1 185 ? -3.078 -8.414 -16.766 1 97.69 185 GLU A O 1
ATOM 1341 N N . LEU A 1 186 ? -3.162 -6.27 -16.266 1 98.19 186 LEU A N 1
ATOM 1342 C CA . LEU A 1 186 ? -1.843 -5.938 -16.797 1 98.19 186 LEU A CA 1
ATOM 1343 C C . LEU A 1 186 ? -0.775 -6.844 -16.188 1 98.19 186 LEU A C 1
ATOM 1345 O O . LEU A 1 186 ? 0.074 -7.375 -16.906 1 98.19 186 LEU A O 1
ATOM 1349 N N . MET A 1 187 ? -0.768 -7.078 -14.906 1 97.62 187 MET A N 1
ATOM 1350 C CA . MET A 1 187 ? 0.211 -7.941 -14.25 1 97.62 187 MET A CA 1
ATOM 1351 C C . MET A 1 187 ? 0.075 -9.383 -14.734 1 97.62 187 MET A C 1
ATOM 1353 O O . MET A 1 187 ? 1.074 -10.039 -15.039 1 97.62 187 MET A O 1
ATOM 1357 N N . ARG A 1 188 ? -1.117 -9.883 -14.812 1 97 188 ARG A N 1
ATOM 1358 C CA . ARG A 1 188 ? -1.358 -11.242 -15.281 1 97 188 ARG A CA 1
ATOM 1359 C C . ARG A 1 188 ? -0.948 -11.406 -16.734 1 97 188 ARG A C 1
ATOM 1361 O O . ARG A 1 188 ? -0.376 -12.43 -17.125 1 97 188 ARG A O 1
ATOM 1368 N N . GLN A 1 189 ? -1.305 -10.438 -17.5 1 97.38 189 GLN A N 1
ATOM 1369 C CA . GLN A 1 189 ? -0.907 -10.484 -18.906 1 97.38 189 GLN A CA 1
ATOM 1370 C C . GLN A 1 189 ? 0.611 -10.562 -19.047 1 97.38 189 GLN A C 1
ATOM 1372 O O . GLN A 1 189 ? 1.127 -11.273 -19.906 1 97.38 189 GLN A O 1
ATOM 1377 N N . ALA A 1 190 ? 1.315 -9.758 -18.25 1 97 190 ALA A N 1
ATOM 1378 C CA . ALA A 1 190 ? 2.775 -9.812 -18.25 1 97 190 ALA A CA 1
ATOM 1379 C C . ALA A 1 190 ? 3.27 -11.203 -17.859 1 97 190 ALA A C 1
ATOM 1381 O O . ALA A 1 190 ? 4.234 -11.711 -18.438 1 97 190 ALA A O 1
ATOM 1382 N N . GLN A 1 191 ? 2.584 -11.82 -16.906 1 95.56 191 GLN A N 1
ATOM 1383 C CA . GLN A 1 191 ? 2.941 -13.164 -16.469 1 95.56 191 GLN A CA 1
ATOM 1384 C C . GLN A 1 191 ? 2.738 -14.18 -17.594 1 95.56 191 GLN A C 1
ATOM 1386 O O . GLN A 1 191 ? 3.598 -15.031 -17.828 1 95.56 191 GLN A O 1
ATOM 1391 N N . VAL A 1 192 ? 1.642 -14.07 -18.25 1 95.75 192 VAL A N 1
ATOM 1392 C CA . VAL A 1 192 ? 1.316 -14.977 -19.344 1 95.75 192 VAL A CA 1
ATOM 1393 C C . VAL A 1 192 ? 2.326 -14.812 -20.469 1 95.75 192 VAL A C 1
ATOM 1395 O O . VAL A 1 192 ? 2.867 -15.797 -20.984 1 95.75 192 VAL A O 1
ATOM 1398 N N . GLY A 1 193 ? 2.518 -13.562 -20.859 1 94.56 193 GLY A N 1
ATOM 1399 C CA . GLY A 1 193 ? 3.496 -13.305 -21.906 1 94.56 193 GLY A CA 1
ATOM 1400 C C . GLY A 1 193 ? 4.891 -13.781 -21.547 1 94.56 193 GLY A C 1
ATOM 1401 O O . GLY A 1 193 ? 5.578 -14.383 -22.391 1 94.56 193 GLY A O 1
ATOM 1402 N N . SER A 1 194 ? 5.297 -13.555 -20.328 1 93.19 194 SER A N 1
ATOM 1403 C CA . SER A 1 194 ? 6.594 -14.008 -19.828 1 93.19 194 SER A CA 1
ATOM 1404 C C . SER A 1 194 ? 6.715 -15.523 -19.891 1 93.19 194 SER A C 1
ATOM 1406 O O . SER A 1 194 ? 7.754 -16.047 -20.297 1 93.19 194 SER A O 1
ATOM 1408 N N . GLY A 1 195 ? 5.695 -16.219 -19.469 1 91.25 195 GLY A N 1
ATOM 1409 C CA . GLY A 1 195 ? 5.703 -17.672 -19.484 1 91.25 195 GLY A CA 1
ATOM 1410 C C . GLY A 1 195 ? 5.711 -18.266 -20.891 1 91.25 195 GLY A C 1
ATOM 1411 O O . GLY A 1 195 ? 6.383 -19.266 -21.141 1 91.25 195 GLY A O 1
ATOM 1412 N N . SER A 1 196 ? 5.074 -17.625 -21.766 1 92.56 196 SER A N 1
ATOM 1413 C CA . SER A 1 196 ? 4.934 -18.125 -23.125 1 92.56 196 SER A CA 1
ATOM 1414 C C . SER A 1 196 ? 6.199 -17.875 -23.938 1 92.56 196 SER A C 1
ATOM 1416 O O . SER A 1 196 ? 6.562 -18.703 -24.797 1 92.56 196 SER A O 1
ATOM 1418 N N . THR A 1 197 ? 6.871 -16.75 -23.688 1 91.38 197 THR A N 1
ATOM 1419 C CA . THR A 1 197 ? 7.996 -16.344 -24.516 1 91.38 197 THR A CA 1
ATOM 1420 C C . THR A 1 197 ? 9.32 -16.547 -23.781 1 91.38 197 THR A C 1
ATOM 1422 O O . THR A 1 197 ? 10.383 -16.484 -24.391 1 91.38 197 THR A O 1
ATOM 1425 N N . ARG A 1 198 ? 9.32 -16.703 -22.469 1 90 198 ARG A N 1
ATOM 1426 C CA . ARG A 1 198 ? 10.484 -16.859 -21.609 1 90 198 ARG A CA 1
ATOM 1427 C C . ARG A 1 198 ? 11.32 -15.578 -21.578 1 90 198 ARG A C 1
ATOM 1429 O O . ARG A 1 198 ? 12.547 -15.633 -21.531 1 90 198 ARG A O 1
ATOM 1436 N N . GLN A 1 199 ? 10.617 -14.477 -21.766 1 91.38 199 G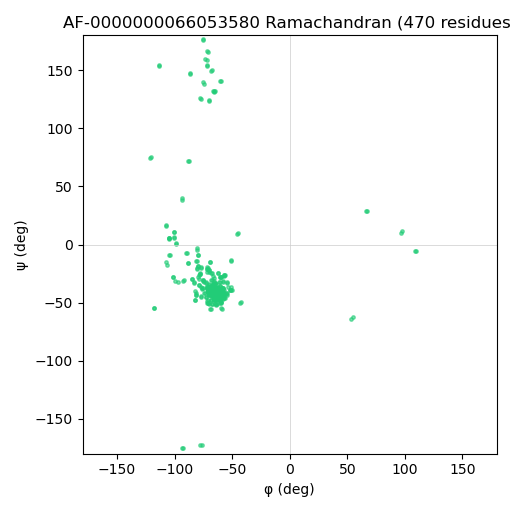LN A N 1
ATOM 1437 C CA . GLN A 1 199 ? 11.258 -13.172 -21.688 1 91.38 199 GLN A CA 1
ATOM 1438 C C . GLN A 1 199 ? 10.602 -12.312 -20.609 1 91.38 199 GLN A C 1
ATOM 1440 O O . GLN A 1 199 ? 9.938 -11.32 -20.906 1 91.38 199 GLN A O 1
ATOM 1445 N N . PRO A 1 200 ? 10.906 -12.641 -19.391 1 91.19 200 PRO A N 1
ATOM 1446 C CA . PRO A 1 200 ? 10.219 -11.969 -18.297 1 91.19 200 PRO A CA 1
ATOM 1447 C C . PRO A 1 200 ? 10.547 -10.477 -18.219 1 91.19 200 PRO A C 1
ATOM 1449 O O . PRO A 1 200 ? 9.656 -9.664 -17.953 1 91.19 200 PRO A O 1
ATOM 1452 N N . PHE A 1 201 ? 11.703 -10.07 -18.562 1 91.88 201 PHE A N 1
ATOM 1453 C CA . PHE A 1 201 ? 12.102 -8.68 -18.406 1 91.88 201 PHE A CA 1
ATOM 1454 C C . PHE A 1 201 ? 11.367 -7.785 -19.391 1 91.88 201 PHE A C 1
ATOM 1456 O O . PHE A 1 201 ? 10.953 -6.676 -19.047 1 91.88 201 PHE A O 1
ATOM 1463 N N . SER A 1 202 ? 11.18 -8.289 -20.594 1 93.19 202 SER A N 1
ATOM 1464 C CA . SER A 1 202 ? 10.477 -7.5 -21.594 1 93.19 202 SER A CA 1
ATOM 1465 C C . SER A 1 202 ? 9.031 -7.23 -21.172 1 93.19 202 SER A C 1
ATOM 1467 O O . SER A 1 202 ? 8.539 -6.109 -21.297 1 93.19 202 SER A O 1
ATOM 1469 N N . PHE A 1 203 ? 8.422 -8.195 -20.594 1 95.75 203 PHE A N 1
ATOM 1470 C CA . PHE A 1 203 ? 7.012 -8.07 -20.25 1 95.75 203 PHE A CA 1
ATOM 1471 C C . PHE A 1 203 ? 6.832 -7.293 -18.953 1 95.75 203 PHE A C 1
ATOM 1473 O O . PHE A 1 203 ? 6.004 -6.383 -18.875 1 95.75 203 PHE A O 1
ATOM 1480 N N . TYR A 1 204 ? 7.641 -7.582 -17.953 1 96.19 204 TYR A N 1
ATOM 1481 C CA . TYR A 1 204 ? 7.469 -6.914 -16.672 1 96.19 204 TYR A CA 1
ATOM 1482 C C . TYR A 1 204 ? 7.926 -5.461 -16.75 1 96.19 204 TYR A C 1
ATOM 1484 O O . TYR A 1 204 ? 7.359 -4.59 -16.094 1 96.19 204 TYR A O 1
ATOM 1492 N N . LEU A 1 205 ? 8.906 -5.152 -17.516 1 96.06 205 LEU A N 1
ATOM 1493 C CA . LEU A 1 205 ? 9.328 -3.764 -17.688 1 96.06 205 LEU A CA 1
ATOM 1494 C C . LEU A 1 205 ? 8.289 -2.973 -18.469 1 96.06 205 LEU A C 1
ATOM 1496 O O . LEU A 1 205 ? 8.062 -1.793 -18.203 1 96.06 205 LEU A O 1
ATOM 1500 N N . THR A 1 206 ? 7.719 -3.633 -19.5 1 97.25 206 THR A N 1
ATOM 1501 C CA . THR A 1 206 ? 6.641 -2.979 -20.219 1 97.25 206 THR A CA 1
ATOM 1502 C C . THR A 1 206 ? 5.453 -2.711 -19.297 1 97.25 206 THR A C 1
ATOM 1504 O O . THR A 1 206 ? 4.871 -1.623 -19.328 1 97.25 206 THR A O 1
ATOM 1507 N N . ALA A 1 207 ? 5.109 -3.721 -18.469 1 98.06 207 ALA A N 1
ATOM 1508 C CA . ALA A 1 207 ? 4.035 -3.529 -17.5 1 98.06 207 ALA A CA 1
ATOM 1509 C C . ALA A 1 207 ? 4.363 -2.393 -16.531 1 98.06 207 ALA A C 1
ATOM 1511 O O . ALA A 1 207 ? 3.5 -1.573 -16.219 1 98.06 207 ALA A O 1
ATOM 1512 N N . ALA A 1 208 ? 5.613 -2.332 -16.078 1 97.88 208 ALA A N 1
ATOM 1513 C CA . ALA A 1 208 ? 6.055 -1.262 -15.195 1 97.88 208 ALA A CA 1
ATOM 1514 C C . ALA A 1 208 ? 5.855 0.107 -15.836 1 97.88 208 ALA A C 1
ATOM 1516 O O . ALA A 1 208 ? 5.352 1.033 -15.203 1 97.88 208 ALA A O 1
ATOM 1517 N N . ALA A 1 209 ? 6.215 0.218 -17.078 1 97.81 209 ALA A N 1
ATOM 1518 C CA . ALA A 1 209 ? 6.07 1.474 -17.812 1 97.81 209 ALA A CA 1
ATOM 1519 C C . ALA A 1 209 ? 4.602 1.866 -17.938 1 97.81 209 ALA A C 1
ATOM 1521 O O . ALA A 1 209 ? 4.25 3.037 -17.781 1 97.81 209 ALA A O 1
ATOM 1522 N N . LEU A 1 210 ? 3.812 0.914 -18.219 1 98.12 210 LEU A N 1
ATOM 1523 C CA . LEU A 1 210 ? 2.389 1.188 -18.391 1 98.12 210 LEU A CA 1
ATOM 1524 C C . LEU A 1 210 ? 1.751 1.57 -17.062 1 98.12 210 LEU A C 1
ATOM 1526 O O . LEU A 1 210 ? 0.922 2.48 -17 1 98.12 210 LEU A O 1
ATOM 1530 N N . TYR A 1 211 ? 2.125 0.867 -15.969 1 98.25 211 TYR A N 1
ATOM 1531 C CA . TYR A 1 211 ? 1.635 1.253 -14.656 1 98.25 211 TYR A CA 1
ATOM 1532 C C . TYR A 1 211 ? 2.059 2.674 -14.305 1 98.25 211 TYR A C 1
ATOM 1534 O O . TYR A 1 211 ? 1.267 3.453 -13.773 1 98.25 211 TYR A O 1
ATOM 1542 N N . LEU A 1 212 ? 3.314 2.998 -14.586 1 97.69 212 LEU A N 1
ATOM 1543 C CA . LEU A 1 212 ? 3.814 4.34 -14.305 1 97.69 212 LEU A CA 1
ATOM 1544 C C . LEU A 1 212 ? 3.055 5.387 -15.109 1 97.69 212 LEU A C 1
ATOM 1546 O O . LEU A 1 212 ? 2.764 6.473 -14.609 1 97.69 212 LEU A O 1
ATOM 1550 N N . LEU A 1 213 ? 2.734 5.027 -16.297 1 97.75 213 LEU A N 1
ATOM 1551 C CA . LEU A 1 213 ? 1.974 5.938 -17.156 1 97.75 213 LEU A CA 1
ATOM 1552 C C . LEU A 1 213 ? 0.578 6.172 -16.578 1 97.75 213 LEU A C 1
ATOM 1554 O O . LEU A 1 213 ? 0.127 7.316 -16.484 1 97.75 213 LEU A O 1
ATOM 1558 N N . ILE A 1 214 ? -0.068 5.129 -16.188 1 97.19 214 ILE A N 1
ATOM 1559 C CA . ILE A 1 214 ? -1.413 5.234 -15.641 1 97.19 214 ILE A CA 1
ATOM 1560 C C . ILE A 1 214 ? -1.375 6.035 -14.336 1 97.19 214 ILE A C 1
ATOM 1562 O O . ILE A 1 214 ? -2.219 6.902 -14.109 1 97.19 214 ILE A O 1
ATOM 1566 N N . THR A 1 215 ? -0.438 5.715 -13.531 1 96.12 215 THR A N 1
ATOM 1567 C CA . THR A 1 215 ? -0.318 6.402 -12.25 1 96.12 215 THR A CA 1
ATOM 1568 C C . THR A 1 215 ? -0.021 7.883 -12.453 1 96.12 215 THR A C 1
ATOM 1570 O O . THR A 1 215 ? -0.594 8.734 -11.773 1 96.12 215 THR A O 1
ATOM 1573 N N . PHE A 1 216 ? 0.803 8.172 -13.398 1 95.69 216 PHE A N 1
ATOM 1574 C CA . PHE A 1 216 ? 1.158 9.562 -13.68 1 95.69 216 PHE A CA 1
ATOM 1575 C C . PHE A 1 216 ? -0.042 10.32 -14.227 1 95.69 216 PHE A C 1
ATOM 1577 O O . PHE A 1 216 ? -0.384 11.398 -13.719 1 95.69 216 PHE A O 1
ATOM 1584 N N . VAL A 1 217 ? -0.659 9.797 -15.203 1 96.69 217 VAL A N 1
ATOM 1585 C CA . VAL A 1 217 ? -1.78 10.453 -15.859 1 96.69 217 VAL A CA 1
ATOM 1586 C C . VAL A 1 217 ? -2.932 10.625 -14.867 1 96.69 217 VAL A C 1
ATOM 1588 O O . VAL A 1 217 ? -3.504 11.719 -14.758 1 96.69 217 VAL A O 1
ATOM 1591 N N . SER A 1 218 ? -3.256 9.617 -14.141 1 95.69 218 SER A N 1
ATOM 1592 C CA . SER A 1 218 ? -4.34 9.711 -13.172 1 95.69 218 SER A CA 1
ATOM 1593 C C . SER A 1 218 ? -3.992 10.664 -12.039 1 95.69 218 SER A C 1
ATOM 1595 O O . SER A 1 218 ? -4.859 11.391 -11.539 1 95.69 218 SER A O 1
ATOM 1597 N N . GLY A 1 219 ? -2.711 10.641 -11.641 1 93.38 219 GLY A N 1
ATOM 1598 C CA . GLY A 1 219 ? -2.26 11.609 -10.656 1 93.38 219 GLY A CA 1
ATOM 1599 C C . GLY A 1 219 ? -2.457 13.047 -11.094 1 93.38 219 GLY A C 1
ATOM 1600 O O . GLY A 1 219 ? -2.883 13.891 -10.297 1 93.38 219 GLY A O 1
ATOM 1601 N N . GLN A 1 220 ? -2.26 13.344 -12.352 1 94.31 220 GLN A N 1
ATOM 1602 C CA . GLN A 1 220 ? -2.449 14.688 -12.898 1 94.31 220 GLN A CA 1
ATOM 1603 C C . GLN A 1 220 ? -3.926 15.07 -12.891 1 94.31 220 GLN A C 1
ATOM 1605 O O . GLN A 1 220 ? -4.266 16.234 -12.664 1 94.31 220 GLN A O 1
ATOM 1610 N N . VAL A 1 221 ? -4.691 14.141 -13.141 1 94.38 221 VAL A N 1
ATOM 1611 C CA . VAL A 1 221 ? -6.129 14.391 -13.141 1 94.38 221 VAL A CA 1
ATOM 1612 C C . VAL A 1 221 ? -6.586 14.789 -11.742 1 94.38 221 VAL A C 1
ATOM 1614 O O . VAL A 1 221 ? -7.324 15.766 -11.57 1 94.38 221 VAL A O 1
ATOM 1617 N N . PHE A 1 222 ? -6.133 14.102 -10.734 1 92.69 222 PHE A N 1
ATOM 1618 C CA . PHE A 1 222 ? -6.516 14.406 -9.359 1 92.69 222 PHE A CA 1
ATOM 1619 C C . PHE A 1 222 ? -5.895 15.727 -8.906 1 92.69 222 PHE A C 1
ATOM 1621 O O . PHE A 1 222 ? -6.523 16.5 -8.18 1 92.69 222 PHE A O 1
ATOM 1628 N N . ARG A 1 223 ? -4.715 16.016 -9.375 1 91.81 223 ARG A N 1
ATOM 1629 C CA . ARG A 1 223 ? -4.078 17.281 -9.039 1 91.81 223 ARG A CA 1
ATOM 1630 C C . ARG A 1 223 ? -4.848 18.453 -9.633 1 91.81 223 ARG A C 1
ATOM 1632 O O . ARG A 1 223 ? -5.023 19.484 -8.984 1 91.81 223 ARG A O 1
ATOM 1639 N N . LEU A 1 224 ? -5.266 18.359 -10.844 1 92.19 224 LEU A N 1
ATOM 1640 C CA . LEU A 1 224 ? -6.055 19.391 -11.508 1 92.19 224 LEU A CA 1
ATOM 1641 C C . LEU A 1 224 ? -7.387 19.594 -10.797 1 92.19 224 LEU A C 1
ATOM 1643 O O . LEU A 1 224 ? -7.824 20.734 -10.609 1 92.19 224 LEU A O 1
ATOM 1647 N N . ALA A 1 225 ? -7.914 18.516 -10.398 1 91.25 225 ALA A N 1
ATOM 1648 C CA . ALA A 1 225 ? -9.172 18.594 -9.656 1 91.25 225 ALA A CA 1
ATOM 1649 C C . ALA A 1 225 ? -8.969 19.297 -8.32 1 91.25 225 ALA A C 1
ATOM 1651 O O . ALA A 1 225 ? -9.828 20.078 -7.887 1 91.25 225 ALA A O 1
ATOM 1652 N N . GLU A 1 226 ? -7.867 18.969 -7.684 1 89.38 226 GLU A N 1
ATOM 1653 C CA . GLU A 1 226 ? -7.523 19.609 -6.414 1 89.38 226 GLU A CA 1
ATOM 1654 C C . GLU A 1 226 ? -7.34 21.109 -6.578 1 89.38 226 GLU A C 1
ATOM 1656 O O . GLU A 1 226 ? -7.855 21.891 -5.781 1 89.38 226 GLU A O 1
ATOM 1661 N N . THR A 1 227 ? -6.664 21.578 -7.594 1 88.62 227 THR A N 1
ATOM 1662 C CA . THR A 1 227 ? -6.371 22.984 -7.824 1 88.62 227 THR A CA 1
ATOM 1663 C C . THR A 1 227 ? -7.645 23.75 -8.18 1 88.62 227 THR A C 1
ATOM 1665 O O . THR A 1 227 ? -7.848 24.875 -7.73 1 88.62 227 THR A O 1
ATOM 1668 N N . ARG A 1 228 ? -8.453 23.156 -8.859 1 87.69 228 ARG A N 1
ATOM 1669 C CA . ARG A 1 228 ? -9.703 23.797 -9.266 1 87.69 228 ARG A CA 1
ATOM 1670 C C . ARG A 1 228 ? -10.648 23.938 -8.078 1 87.69 228 ARG A C 1
ATOM 1672 O O . ARG A 1 228 ? -11.375 24.922 -7.965 1 87.69 228 ARG A O 1
ATOM 1679 N N . SER A 1 229 ? -10.633 22.984 -7.266 1 84.25 229 SER A N 1
ATOM 1680 C CA . SER A 1 229 ? -11.539 22.984 -6.121 1 84.25 229 SER A CA 1
ATOM 1681 C C . SER A 1 229 ? -11.078 23.969 -5.055 1 84.25 229 SER A C 1
ATOM 1683 O O . SER A 1 229 ? -11.898 24.547 -4.34 1 84.25 229 SER A O 1
ATOM 1685 N N . MET A 1 230 ? -9.773 24.203 -4.879 1 77.19 230 MET A N 1
ATOM 1686 C CA . MET A 1 230 ? -9.227 25.094 -3.857 1 77.19 230 MET A CA 1
ATOM 1687 C C . MET A 1 230 ? -9.344 26.562 -4.289 1 77.19 230 MET A C 1
ATOM 1689 O O . MET A 1 230 ? -9.352 27.453 -3.447 1 77.19 230 MET A O 1
ATOM 1693 N N . ARG A 1 231 ? -9.32 26.859 -5.5 1 69.75 231 ARG A N 1
ATOM 1694 C CA . ARG A 1 231 ? -9.477 28.234 -6 1 69.75 231 ARG A CA 1
ATOM 1695 C C . ARG A 1 231 ? -10.789 28.844 -5.527 1 69.75 231 ARG A C 1
ATOM 1697 O O . ARG A 1 231 ? -10.867 30.047 -5.285 1 69.75 231 ARG A O 1
ATOM 1704 N N . GLY A 1 232 ? -11.633 27.969 -5.305 1 56.56 232 GLY A N 1
ATOM 1705 C CA . GLY A 1 232 ? -12.891 28.5 -4.82 1 56.56 232 GLY A CA 1
ATOM 1706 C C . GLY A 1 232 ? -12.859 28.875 -3.35 1 56.56 232 GLY A C 1
ATOM 1707 O O . GLY A 1 232 ? -13.617 29.734 -2.904 1 56.56 232 GLY A O 1
ATOM 1708 N N . LEU A 1 233 ? -11.969 28.203 -2.668 1 58.81 233 LEU A N 1
ATOM 1709 C CA . LEU A 1 233 ? -11.859 28.531 -1.25 1 58.81 233 LEU A CA 1
ATOM 1710 C C . LEU A 1 233 ? -11.094 29.828 -1.046 1 58.81 233 LEU A C 1
ATOM 1712 O O . LEU A 1 233 ? -11.398 30.594 -0.127 1 58.81 233 LEU A O 1
ATOM 1716 N N . GLN A 1 234 ? -9.984 30.031 -1.728 1 49.16 234 GLN A N 1
ATOM 1717 C CA . GLN A 1 234 ? -9.211 31.266 -1.584 1 49.16 234 GLN A CA 1
ATOM 1718 C C . GLN A 1 234 ? -10.031 32.469 -1.985 1 49.16 234 GLN A C 1
ATOM 1720 O O . GLN A 1 234 ? -9.836 33.562 -1.441 1 49.16 234 GLN A O 1
ATOM 1725 N N . ARG A 1 235 ? -10.984 32.344 -2.852 1 47 235 ARG A N 1
ATOM 1726 C CA . ARG A 1 235 ? -11.711 33.531 -3.27 1 47 235 ARG A CA 1
ATOM 1727 C C . ARG A 1 235 ? -12.773 33.906 -2.242 1 47 235 ARG A C 1
ATOM 1729 O O . ARG A 1 235 ? -13.289 35.031 -2.264 1 47 235 ARG A O 1
ATOM 1736 N N . GLY A 1 236 ? -13.039 32.906 -1.552 1 39.16 236 GLY A N 1
ATOM 1737 C CA . GLY A 1 236 ? -14.039 33.344 -0.586 1 39.16 236 GLY A CA 1
ATOM 1738 C C . GLY A 1 236 ? -13.453 34.094 0.595 1 39.16 236 GLY A C 1
ATOM 1739 O O . GLY A 1 236 ? -14.195 34.562 1.459 1 39.16 236 GLY A O 1
ATOM 1740 N N . VAL A 1 237 ? -12.086 33.938 0.829 1 41 237 VAL A N 1
ATOM 1741 C CA . VAL A 1 237 ? -11.625 34.844 1.878 1 41 237 VAL A CA 1
ATOM 1742 C C . VAL A 1 237 ? -11.195 36.188 1.262 1 41 237 VAL A C 1
ATOM 1744 O O . VAL A 1 237 ? -10.609 36.219 0.177 1 41 237 VAL A O 1
ATOM 1747 N N . MET B 1 1 ? -12.25 -32.094 10.016 1 72.25 1 MET B N 1
ATOM 1748 C CA . MET B 1 1 ? -11.438 -31.734 11.18 1 72.25 1 MET B CA 1
ATOM 1749 C C . MET B 1 1 ? -11.914 -30.422 11.781 1 72.25 1 MET B C 1
ATOM 1751 O O . MET B 1 1 ? -12.25 -29.484 11.055 1 72.25 1 MET B O 1
ATOM 1755 N N . ASP B 1 2 ? -12.117 -30.359 13.031 1 85.56 2 ASP B N 1
ATOM 1756 C CA . ASP B 1 2 ? -12.531 -29.172 13.758 1 85.56 2 ASP B CA 1
ATOM 1757 C C . ASP B 1 2 ? -11.414 -28.125 13.773 1 85.56 2 ASP B C 1
ATOM 1759 O O . ASP B 1 2 ? -10.242 -28.469 13.641 1 85.56 2 ASP B O 1
ATOM 1763 N N . TYR B 1 3 ? -11.828 -26.922 13.812 1 89.19 3 TYR B N 1
ATOM 1764 C CA . TYR B 1 3 ? -10.883 -25.812 13.789 1 89.19 3 TYR B CA 1
ATOM 1765 C C . TYR B 1 3 ? -9.812 -25.984 14.859 1 89.19 3 TYR B C 1
ATOM 1767 O O . TYR B 1 3 ? -8.625 -25.766 14.609 1 89.19 3 TYR B O 1
ATOM 1775 N N . SER B 1 4 ? -10.203 -26.453 16 1 87.38 4 SER B N 1
ATOM 1776 C CA . SER B 1 4 ? -9.266 -26.594 17.109 1 87.38 4 SER B CA 1
ATOM 1777 C C . SER B 1 4 ? -8.25 -27.703 16.828 1 87.38 4 SER B C 1
ATOM 1779 O O . SER B 1 4 ? -7.086 -27.578 17.219 1 87.38 4 SER B O 1
ATOM 1781 N N . GLN B 1 5 ? -8.656 -28.703 16.234 1 86.19 5 GLN B N 1
ATOM 1782 C CA . GLN B 1 5 ? -7.742 -29.781 15.859 1 86.19 5 GLN B CA 1
ATOM 1783 C C . GLN B 1 5 ? -6.809 -29.344 14.734 1 86.19 5 GLN B C 1
ATOM 1785 O O . GLN B 1 5 ? -5.613 -29.641 14.758 1 86.19 5 GLN B O 1
ATOM 1790 N N . LEU B 1 6 ? -7.41 -28.641 13.836 1 90.06 6 LEU B N 1
ATOM 1791 C CA . LEU B 1 6 ? -6.664 -28.203 12.664 1 90.06 6 LEU B CA 1
ATOM 1792 C C . LEU B 1 6 ? -5.551 -27.234 13.062 1 90.06 6 LEU B C 1
ATOM 1794 O O . LEU B 1 6 ? -4.422 -27.344 12.578 1 90.06 6 LEU B O 1
ATOM 1798 N N . MET B 1 7 ? -5.891 -26.359 14.016 1 91.06 7 MET B N 1
ATOM 1799 C CA . MET B 1 7 ? -4.93 -25.344 14.422 1 91.06 7 MET B CA 1
ATOM 1800 C C . MET B 1 7 ? -4.238 -25.734 15.727 1 91.06 7 MET B C 1
ATOM 1802 O O . MET B 1 7 ? -3.58 -24.906 16.359 1 91.06 7 MET B O 1
ATOM 1806 N N . GLY B 1 8 ? -4.48 -26.922 16.047 1 89.25 8 GLY B N 1
ATOM 1807 C CA . GLY B 1 8 ? -3.867 -27.438 17.266 1 89.25 8 GLY B CA 1
ATOM 1808 C C . GLY B 1 8 ? -2.391 -27.75 17.094 1 89.25 8 GLY B C 1
ATOM 1809 O O . GLY B 1 8 ? -1.837 -27.609 16 1 89.25 8 GLY B O 1
ATOM 1810 N N . PHE B 1 9 ? -1.765 -28.156 18.203 1 88.88 9 PHE B N 1
ATOM 1811 C CA . PHE B 1 9 ? -0.328 -28.406 18.219 1 88.88 9 PHE B CA 1
ATOM 1812 C C . PHE B 1 9 ? -0.04 -29.906 18.297 1 88.88 9 PHE B C 1
ATOM 1814 O O . PHE B 1 9 ? 1.068 -30.312 18.656 1 88.88 9 PHE B O 1
ATOM 1821 N N . GLY B 1 10 ? -0.948 -30.656 18.016 1 85.88 10 GLY B N 1
ATOM 1822 C CA . GLY B 1 10 ? -0.777 -32.094 17.953 1 85.88 10 GLY B CA 1
ATOM 1823 C C . GLY B 1 10 ? -0.089 -32.562 16.672 1 85.88 10 GLY B C 1
ATOM 1824 O O . GLY B 1 10 ? 0.332 -31.734 15.859 1 85.88 10 GLY B O 1
ATOM 1825 N N . PRO B 1 11 ? 0.002 -33.875 16.391 1 84.69 11 PRO B N 1
ATOM 1826 C CA . PRO B 1 11 ? 0.731 -34.406 15.234 1 84.69 11 PRO B CA 1
ATOM 1827 C C . PRO B 1 11 ? 0.096 -34.031 13.906 1 84.69 11 PRO B C 1
ATOM 1829 O O . PRO B 1 11 ? 0.804 -33.844 12.914 1 84.69 11 PRO B O 1
ATOM 1832 N N . ASP B 1 12 ? -1.199 -33.812 13.938 1 85.44 12 ASP B N 1
ATOM 1833 C CA . ASP B 1 12 ? -1.883 -33.469 12.695 1 85.44 12 ASP B CA 1
ATOM 1834 C C . ASP B 1 12 ? -2.232 -31.984 12.641 1 85.44 12 ASP B C 1
ATOM 1836 O O . ASP B 1 12 ? -2.885 -31.531 11.703 1 85.44 12 ASP B O 1
ATOM 1840 N N . GLY B 1 13 ? -1.756 -31.328 13.672 1 89.62 13 GLY B N 1
ATOM 1841 C CA . GLY B 1 13 ? -2.107 -29.922 13.773 1 89.62 13 GLY B CA 1
ATOM 1842 C C . GLY B 1 13 ? -1.166 -29 13.008 1 89.62 13 GLY B C 1
ATOM 1843 O O . GLY B 1 13 ? 0.022 -29.312 12.875 1 89.62 13 GLY B O 1
ATOM 1844 N N . TRP B 1 14 ? -1.663 -27.953 12.508 1 94.31 14 TRP B N 1
ATOM 1845 C CA . TRP B 1 14 ? -0.913 -27 11.688 1 94.31 14 TRP B CA 1
ATOM 1846 C C . TRP B 1 14 ? -0.498 -25.781 12.508 1 94.31 14 TRP B C 1
ATOM 1848 O O . TRP B 1 14 ? 0.051 -24.828 11.969 1 94.31 14 TRP B O 1
ATOM 1858 N N . GLY B 1 15 ? -0.775 -25.844 13.812 1 94.19 15 GLY B N 1
ATOM 1859 C CA . GLY B 1 15 ? -0.479 -24.719 14.688 1 94.19 15 GLY B CA 1
ATOM 1860 C C . GLY B 1 15 ? 0.994 -24.359 14.711 1 94.19 15 GLY B C 1
ATOM 1861 O O . GLY B 1 15 ? 1.351 -23.172 14.617 1 94.19 15 GLY B O 1
ATOM 1862 N N . TYR B 1 16 ? 1.812 -25.359 14.789 1 94.62 16 TYR B N 1
ATOM 1863 C CA . TYR B 1 16 ? 3.25 -25.125 14.836 1 94.62 16 TYR B CA 1
ATOM 1864 C C . TYR B 1 16 ? 3.754 -24.562 13.508 1 94.62 16 TYR B C 1
ATOM 1866 O O . TYR B 1 16 ? 4.609 -23.672 13.492 1 94.62 16 TYR B O 1
ATOM 1874 N N . ASP B 1 17 ? 3.232 -25.062 12.453 1 96 17 ASP B N 1
ATOM 1875 C CA . ASP B 1 17 ? 3.625 -24.594 11.125 1 96 17 ASP B CA 1
ATOM 1876 C C . ASP B 1 17 ? 3.234 -23.141 10.914 1 96 17 ASP B C 1
ATOM 1878 O O . ASP B 1 17 ? 4.004 -22.359 10.344 1 96 17 ASP B O 1
ATOM 1882 N N . MET B 1 18 ? 2.082 -22.766 11.43 1 97.06 18 MET B N 1
ATOM 1883 C CA . MET B 1 18 ? 1.613 -21.391 11.289 1 97.06 18 MET B CA 1
ATOM 1884 C C . MET B 1 18 ? 2.479 -20.438 12.109 1 97.06 18 MET B C 1
ATOM 1886 O O . MET B 1 18 ? 2.787 -19.328 11.656 1 97.06 18 MET B O 1
ATOM 1890 N N . LEU B 1 19 ? 2.875 -20.875 13.242 1 96.75 19 LEU B N 1
ATOM 1891 C CA . LEU B 1 19 ? 3.699 -20.031 14.102 1 96.75 19 LEU B CA 1
ATOM 1892 C C . LEU B 1 19 ? 5.105 -19.875 13.531 1 96.75 19 LEU B C 1
ATOM 1894 O O . LEU B 1 19 ? 5.695 -18.797 13.602 1 96.75 19 LEU B O 1
ATOM 1898 N N . ARG B 1 20 ? 5.625 -20.969 13.016 1 96.69 20 ARG B N 1
ATOM 1899 C CA . ARG B 1 20 ? 6.926 -20.906 12.352 1 96.69 20 ARG B CA 1
ATOM 1900 C C . ARG B 1 20 ? 6.891 -19.969 11.156 1 96.69 20 ARG B C 1
ATOM 1902 O O . ARG B 1 20 ? 7.832 -19.203 10.93 1 96.69 20 ARG B O 1
ATOM 1909 N N . ALA B 1 21 ? 5.828 -20.031 10.398 1 97.81 21 ALA B N 1
ATOM 1910 C CA . ALA B 1 21 ? 5.641 -19.156 9.25 1 97.81 21 ALA B CA 1
ATOM 1911 C C . ALA B 1 21 ? 5.52 -17.688 9.695 1 97.81 21 ALA B C 1
ATOM 1913 O O . ALA B 1 21 ? 5.941 -16.781 8.977 1 97.81 21 ALA B O 1
ATOM 1914 N N . THR B 1 22 ? 4.922 -17.484 10.867 1 98.19 22 THR B N 1
ATOM 1915 C CA . THR B 1 22 ? 4.836 -16.141 11.438 1 98.19 22 THR B CA 1
ATOM 1916 C C . THR B 1 22 ? 6.23 -15.578 11.703 1 98.19 22 THR B C 1
ATOM 1918 O O . THR B 1 22 ? 6.5 -14.414 11.406 1 98.19 22 THR B O 1
ATOM 1921 N N . ALA B 1 23 ? 7.105 -16.422 12.203 1 97.75 23 ALA B N 1
ATOM 1922 C CA . ALA B 1 23 ? 8.484 -16 12.453 1 97.75 23 ALA B CA 1
ATOM 1923 C C . ALA B 1 23 ? 9.195 -15.656 11.141 1 97.75 23 ALA B C 1
ATOM 1925 O O . ALA B 1 23 ? 9.984 -14.711 11.094 1 97.75 23 ALA B O 1
ATOM 1926 N N . MET B 1 24 ? 8.922 -16.422 10.148 1 97.62 24 MET B N 1
ATOM 1927 C CA . MET B 1 24 ? 9.508 -16.156 8.836 1 97.62 24 MET B CA 1
ATOM 1928 C C . MET B 1 24 ? 9.008 -14.82 8.281 1 97.62 24 MET B C 1
ATOM 1930 O O . MET B 1 24 ? 9.773 -14.07 7.68 1 97.62 24 MET B O 1
ATOM 1934 N N . THR B 1 25 ? 7.695 -14.523 8.453 1 98.31 25 THR B N 1
ATOM 1935 C CA . THR B 1 25 ? 7.121 -13.242 8.055 1 98.31 25 THR B CA 1
ATOM 1936 C C . THR B 1 25 ? 7.836 -12.094 8.758 1 98.31 25 THR B C 1
ATOM 1938 O O . THR B 1 25 ? 8.227 -11.109 8.109 1 98.31 25 THR B O 1
ATOM 1941 N N . MET B 1 26 ? 8.07 -12.234 10 1 98.19 26 MET B N 1
ATOM 1942 C CA . MET B 1 26 ? 8.758 -11.203 10.766 1 98.19 26 MET B CA 1
ATOM 1943 C C . MET B 1 26 ? 10.203 -11.047 10.297 1 98.19 26 MET B C 1
ATOM 1945 O O . MET B 1 26 ? 10.711 -9.93 10.188 1 98.19 26 MET B O 1
ATOM 1949 N N . ALA B 1 27 ? 10.828 -12.156 9.984 1 98.12 27 ALA B N 1
ATOM 1950 C CA . ALA B 1 27 ? 12.219 -12.141 9.539 1 98.12 27 ALA B CA 1
ATOM 1951 C C . ALA B 1 27 ? 12.359 -11.414 8.203 1 98.12 27 ALA B C 1
ATOM 1953 O O . ALA B 1 27 ? 13.227 -10.547 8.047 1 98.12 27 ALA B O 1
ATOM 1954 N N . VAL B 1 28 ? 11.508 -11.75 7.273 1 97.62 28 VAL B N 1
ATOM 1955 C CA . VAL B 1 28 ? 11.602 -11.148 5.949 1 97.62 28 VAL B CA 1
ATOM 1956 C C . VAL B 1 28 ? 11.219 -9.672 6.031 1 97.62 28 VAL B C 1
ATOM 1958 O O . VAL B 1 28 ? 11.844 -8.82 5.387 1 97.62 28 VAL B O 1
ATOM 1961 N N . ALA B 1 29 ? 10.18 -9.352 6.824 1 98.44 29 ALA B N 1
ATOM 1962 C CA . ALA B 1 29 ? 9.758 -7.961 7 1 98.44 29 ALA B CA 1
ATOM 1963 C C . ALA B 1 29 ? 10.867 -7.129 7.633 1 98.44 29 ALA B C 1
ATOM 1965 O O . ALA B 1 29 ? 11.156 -6.016 7.184 1 98.44 29 ALA B O 1
ATOM 1966 N N . PHE B 1 30 ? 11.469 -7.684 8.648 1 98.31 30 PHE B N 1
ATOM 1967 C CA . PHE B 1 30 ? 12.539 -6.973 9.336 1 98.31 30 PHE B CA 1
ATOM 1968 C C . PHE B 1 30 ? 13.734 -6.758 8.422 1 98.31 30 PHE B C 1
ATOM 1970 O O . PHE B 1 30 ? 14.32 -5.672 8.391 1 98.31 30 PHE B O 1
ATOM 1977 N N . SER B 1 31 ? 14.086 -7.773 7.727 1 98.25 31 SER B N 1
ATOM 1978 C CA . SER B 1 31 ? 15.211 -7.672 6.797 1 98.25 31 SER B CA 1
ATOM 1979 C C . SER B 1 31 ? 14.922 -6.652 5.695 1 98.25 31 SER B C 1
ATOM 1981 O O . SER B 1 31 ? 15.758 -5.805 5.391 1 98.25 31 SER B O 1
ATOM 1983 N N . GLY B 1 32 ? 13.727 -6.773 5.102 1 98.31 32 GLY B N 1
ATOM 1984 C CA . GLY B 1 32 ? 13.344 -5.809 4.082 1 98.31 32 GLY B CA 1
ATOM 1985 C C . GLY B 1 32 ? 13.297 -4.383 4.598 1 98.31 32 GLY B C 1
ATOM 1986 O O . GLY B 1 32 ? 13.742 -3.457 3.914 1 98.31 32 GLY B O 1
ATOM 1987 N N . PHE B 1 33 ? 12.781 -4.219 5.812 1 98.62 33 PHE B N 1
ATOM 1988 C CA . PHE B 1 33 ? 12.688 -2.902 6.434 1 98.62 33 PHE B CA 1
ATOM 1989 C C . PHE B 1 33 ? 14.07 -2.307 6.672 1 98.62 33 PHE B C 1
ATOM 1991 O O . PHE B 1 33 ? 14.297 -1.126 6.402 1 98.62 33 PHE B O 1
ATOM 1998 N N . THR B 1 34 ? 15.016 -3.113 7.117 1 98.56 34 THR B N 1
ATOM 1999 C CA . THR B 1 34 ? 16.359 -2.662 7.418 1 98.56 34 THR B CA 1
ATOM 2000 C C . THR B 1 34 ? 17.109 -2.312 6.137 1 98.56 34 THR B C 1
ATOM 2002 O O . THR B 1 34 ? 17.812 -1.3 6.074 1 98.56 34 THR B O 1
ATOM 2005 N N . ILE B 1 35 ? 16.953 -3.133 5.176 1 98.19 35 ILE B N 1
ATOM 2006 C CA . ILE B 1 35 ? 17.531 -2.82 3.875 1 98.19 35 ILE B CA 1
ATOM 2007 C C . ILE B 1 35 ? 16.922 -1.522 3.34 1 98.19 35 ILE B C 1
ATOM 2009 O O . ILE B 1 35 ? 17.641 -0.675 2.803 1 98.19 35 ILE B O 1
ATOM 2013 N N . GLY B 1 36 ? 15.617 -1.393 3.521 1 98.56 36 GLY B N 1
ATOM 2014 C CA . GLY B 1 36 ? 14.938 -0.174 3.111 1 98.56 36 GLY B CA 1
ATOM 2015 C C . GLY B 1 36 ? 15.453 1.064 3.818 1 98.56 36 GLY B C 1
ATOM 2016 O O . GLY B 1 36 ? 15.531 2.141 3.219 1 98.56 36 GLY B O 1
ATOM 2017 N N . LEU B 1 37 ? 15.797 0.879 5.043 1 98.31 37 LEU B N 1
ATOM 2018 C CA . LEU B 1 37 ? 16.344 2.004 5.797 1 98.31 37 LEU B CA 1
ATOM 2019 C C . LEU B 1 37 ? 17.656 2.479 5.195 1 98.31 37 LEU B C 1
ATOM 2021 O O . LEU B 1 37 ? 17.922 3.682 5.148 1 98.31 37 LEU B O 1
ATOM 2025 N N . VAL B 1 38 ? 18.438 1.568 4.738 1 98.25 38 VAL B N 1
ATOM 2026 C CA . VAL B 1 38 ? 19.703 1.915 4.105 1 98.25 38 VAL B CA 1
ATOM 2027 C C . VAL B 1 38 ? 19.453 2.682 2.811 1 98.25 38 VAL B C 1
ATOM 2029 O O . VAL B 1 38 ? 19.984 3.77 2.607 1 98.25 38 VAL B O 1
ATOM 2032 N N . PHE B 1 39 ? 18.578 2.178 1.992 1 98.31 39 PHE B N 1
ATOM 2033 C CA . PHE B 1 39 ? 18.219 2.857 0.751 1 98.31 39 PHE B CA 1
ATOM 2034 C C . PHE B 1 39 ? 17.531 4.188 1.037 1 98.31 39 PHE B C 1
ATOM 2036 O O . PHE B 1 39 ? 17.734 5.164 0.313 1 98.31 39 PHE B O 1
ATOM 2043 N N . GLY B 1 40 ? 16.672 4.141 2.08 1 98.56 40 GLY B N 1
ATOM 2044 C CA . GLY B 1 40 ? 16 5.367 2.473 1 98.56 40 GLY B CA 1
ATOM 2045 C C . GLY B 1 40 ? 16.953 6.465 2.9 1 98.56 40 GLY B C 1
ATOM 2046 O O . GLY B 1 40 ? 16.781 7.629 2.527 1 98.56 40 GLY B O 1
ATOM 2047 N N . CYS B 1 41 ? 17.984 6.113 3.65 1 97.56 41 CYS B N 1
ATOM 2048 C CA . CYS B 1 41 ? 18.984 7.082 4.074 1 97.56 41 CYS B CA 1
ATOM 2049 C C . CYS B 1 41 ? 19.766 7.621 2.881 1 97.56 41 CYS B C 1
ATOM 2051 O O . CYS B 1 41 ? 19.984 8.828 2.768 1 97.56 41 CYS B O 1
ATOM 2053 N N . LEU B 1 42 ? 20.141 6.762 2.016 1 97.94 42 LEU B N 1
ATOM 2054 C CA . LEU B 1 42 ? 20.859 7.176 0.815 1 97.94 42 LEU B CA 1
ATOM 2055 C C . LEU B 1 42 ? 19.984 8.055 -0.071 1 97.94 42 LEU B C 1
ATOM 2057 O O . LEU B 1 42 ? 20.438 9.07 -0.59 1 97.94 42 LEU B O 1
ATOM 2061 N N . GLY B 1 43 ? 18.734 7.652 -0.22 1 98.25 43 GLY B N 1
ATOM 2062 C CA . GLY B 1 43 ? 17.812 8.453 -1.007 1 98.25 43 GLY B CA 1
ATOM 2063 C C . GLY B 1 43 ? 17.547 9.828 -0.419 1 98.25 43 GLY B C 1
ATOM 2064 O O . GLY B 1 43 ? 17.5 10.82 -1.148 1 98.25 43 GLY B O 1
ATOM 2065 N N . ALA B 1 44 ? 17.359 9.852 0.882 1 98 44 ALA B N 1
ATOM 2066 C CA . ALA B 1 44 ? 17.125 11.125 1.55 1 98 44 ALA B CA 1
ATOM 2067 C C . ALA B 1 44 ? 18.344 12.039 1.401 1 98 44 ALA B C 1
ATOM 2069 O O . ALA B 1 44 ? 18.203 13.227 1.109 1 98 44 ALA B O 1
ATOM 2070 N N . ALA B 1 45 ? 19.562 11.492 1.59 1 96.19 45 ALA B N 1
ATOM 2071 C CA . ALA B 1 45 ? 20.781 12.266 1.426 1 96.19 45 ALA B CA 1
ATOM 2072 C C . ALA B 1 45 ? 20.906 12.812 0.006 1 96.19 45 ALA B C 1
ATOM 2074 O O . ALA B 1 45 ? 21.25 13.977 -0.192 1 96.19 45 ALA B O 1
ATOM 2075 N N . ALA B 1 46 ? 20.594 12 -0.922 1 97.94 46 ALA B N 1
ATOM 2076 C CA . ALA B 1 46 ? 20.656 12.414 -2.322 1 97.94 46 ALA B CA 1
ATOM 2077 C C . ALA B 1 46 ? 19.641 13.508 -2.629 1 97.94 46 ALA B C 1
ATOM 2079 O O . ALA B 1 46 ? 19.938 14.453 -3.361 1 97.94 46 ALA B O 1
ATOM 2080 N N . SER B 1 47 ? 18.484 13.328 -2.078 1 97.56 47 SER B N 1
ATOM 2081 C CA . SER B 1 47 ? 17.406 14.289 -2.35 1 97.56 47 SER B CA 1
ATOM 2082 C C . SER B 1 47 ? 17.719 15.648 -1.73 1 97.56 47 SER B C 1
ATOM 2084 O O . SER B 1 47 ? 17.203 16.672 -2.191 1 97.56 47 SER B O 1
ATOM 2086 N N . LEU B 1 48 ? 18.547 15.68 -0.678 1 94.56 48 LEU B N 1
ATOM 2087 C CA . LEU B 1 48 ? 18.859 16.922 0.034 1 94.56 48 LEU B CA 1
ATOM 2088 C C . LEU B 1 48 ? 20.188 17.484 -0.436 1 94.56 48 LEU B C 1
ATOM 2090 O O . LEU B 1 48 ? 20.625 18.531 0.048 1 94.56 48 LEU B O 1
ATOM 2094 N N . SER B 1 49 ? 20.812 16.844 -1.354 1 94.31 49 SER B N 1
ATOM 2095 C CA . SER B 1 49 ? 22.109 17.281 -1.865 1 94.31 49 SER B CA 1
ATOM 2096 C C . SER B 1 49 ? 21.969 18.516 -2.75 1 94.31 49 SER B C 1
ATOM 2098 O O . SER B 1 49 ? 20.875 18.812 -3.244 1 94.31 49 SER B O 1
ATOM 2100 N N . SER B 1 50 ? 23.047 19.219 -2.908 1 93.19 50 SER B N 1
ATOM 2101 C CA . SER B 1 50 ? 23.078 20.391 -3.785 1 93.19 50 SER B CA 1
ATOM 2102 C C . SER B 1 50 ? 23.25 19.984 -5.242 1 93.19 50 SER B C 1
ATOM 2104 O O . SER B 1 50 ? 23.031 20.781 -6.152 1 93.19 50 SER B O 1
ATOM 2106 N N . SER B 1 51 ? 23.625 18.766 -5.445 1 96.88 51 SER B N 1
ATOM 2107 C CA . SER B 1 51 ? 23.859 18.25 -6.797 1 96.88 51 SER B CA 1
ATOM 2108 C C . SER B 1 51 ? 22.531 17.938 -7.496 1 96.88 51 SER B C 1
ATOM 2110 O O . SER B 1 51 ? 21.766 17.109 -7.031 1 96.88 51 SER B O 1
ATOM 2112 N N . GLY B 1 52 ? 22.344 18.5 -8.641 1 97.25 52 GLY B N 1
ATOM 2113 C CA . GLY B 1 52 ? 21.125 18.25 -9.414 1 97.25 52 GLY B CA 1
ATOM 2114 C C . GLY B 1 52 ? 20.984 16.812 -9.867 1 97.25 52 GLY B C 1
ATOM 2115 O O . GLY B 1 52 ? 19.891 16.266 -9.898 1 97.25 52 GLY B O 1
ATOM 2116 N N . ALA B 1 53 ? 22.094 16.234 -10.141 1 98 53 ALA B N 1
ATOM 2117 C CA . ALA B 1 53 ? 22.094 14.844 -10.594 1 98 53 ALA B CA 1
ATOM 2118 C C . ALA B 1 53 ? 21.641 13.898 -9.477 1 98 53 ALA B C 1
ATOM 2120 O O . ALA B 1 53 ? 20.875 12.969 -9.719 1 98 53 ALA B O 1
ATOM 2121 N N . LEU B 1 54 ? 22.047 14.148 -8.289 1 97.75 54 LEU B N 1
ATOM 2122 C CA . LEU B 1 54 ? 21.672 13.328 -7.148 1 97.75 54 LEU B CA 1
ATOM 2123 C C . LEU B 1 54 ? 20.203 13.531 -6.797 1 97.75 54 LEU B C 1
ATOM 2125 O O . LEU B 1 54 ? 19.5 12.57 -6.477 1 97.75 54 LEU B O 1
ATOM 2129 N N . GLN B 1 55 ? 19.766 14.703 -6.93 1 98.06 55 GLN B N 1
ATOM 2130 C CA . GLN B 1 55 ? 18.359 15 -6.672 1 98.06 55 GLN B CA 1
ATOM 2131 C C . GLN B 1 55 ? 17.453 14.305 -7.691 1 98.06 55 GLN B C 1
ATOM 2133 O O . GLN B 1 55 ? 16.422 13.75 -7.332 1 98.06 55 GLN B O 1
ATOM 2138 N N . ALA B 1 56 ? 17.953 14.352 -8.898 1 97.94 56 ALA B N 1
ATOM 2139 C CA . ALA B 1 56 ? 17.172 13.727 -9.961 1 97.94 56 ALA B CA 1
ATOM 2140 C C . ALA B 1 56 ? 17.125 12.211 -9.797 1 97.94 56 ALA B C 1
ATOM 2142 O O . ALA B 1 56 ? 16.094 11.586 -10.023 1 97.94 56 ALA B O 1
ATOM 2143 N N . ALA B 1 57 ? 18.188 11.664 -9.398 1 98.12 57 ALA B N 1
ATOM 2144 C CA . ALA B 1 57 ? 18.25 10.219 -9.164 1 98.12 57 ALA B CA 1
ATOM 2145 C C . ALA B 1 57 ? 17.328 9.805 -8.023 1 98.12 57 ALA B C 1
ATOM 2147 O O . ALA B 1 57 ? 16.625 8.797 -8.125 1 98.12 57 ALA B O 1
ATOM 2148 N N . ALA B 1 58 ? 17.344 10.57 -6.977 1 98.12 58 ALA B N 1
ATOM 2149 C CA . ALA B 1 58 ? 16.484 10.281 -5.832 1 98.12 58 ALA B CA 1
ATOM 2150 C C . ALA B 1 58 ? 15.016 10.414 -6.211 1 98.12 58 ALA B C 1
ATOM 2152 O O . ALA B 1 58 ? 14.195 9.562 -5.844 1 98.12 58 ALA B O 1
ATOM 2153 N N . SER B 1 59 ? 14.734 11.383 -6.969 1 97.31 59 SER B N 1
ATOM 2154 C CA . SER B 1 59 ? 13.359 11.602 -7.406 1 97.31 59 SER B CA 1
ATOM 2155 C C . SER B 1 59 ? 12.891 10.484 -8.336 1 97.31 59 SER B C 1
ATOM 2157 O O . SER B 1 59 ? 11.75 10.031 -8.234 1 97.31 59 SER B O 1
ATOM 2159 N N . GLY B 1 60 ? 13.719 10.109 -9.234 1 97.56 60 GLY B N 1
ATOM 2160 C CA . GLY B 1 60 ? 13.406 9 -10.117 1 97.56 60 GLY B CA 1
ATOM 2161 C C . GLY B 1 60 ? 13.195 7.688 -9.383 1 97.56 60 GLY B C 1
ATOM 2162 O O . GLY B 1 60 ? 12.242 6.957 -9.664 1 97.56 60 GLY B O 1
ATOM 2163 N N . TYR B 1 61 ? 14.094 7.48 -8.422 1 97.88 61 TYR B N 1
ATOM 2164 C CA . TYR B 1 61 ? 14.016 6.285 -7.586 1 97.88 61 TYR B CA 1
ATOM 2165 C C . TYR B 1 61 ? 12.688 6.227 -6.836 1 97.88 61 TYR B C 1
ATOM 2167 O O . TYR B 1 61 ? 11.961 5.238 -6.93 1 97.88 61 TYR B O 1
ATOM 2175 N N . THR B 1 62 ? 12.281 7.289 -6.18 1 97.56 62 THR B N 1
ATOM 2176 C CA . THR B 1 62 ? 11.078 7.328 -5.359 1 97.56 62 THR B CA 1
ATOM 2177 C C . THR B 1 62 ? 9.828 7.309 -6.234 1 97.56 62 THR B C 1
ATOM 2179 O O . THR B 1 62 ? 8.875 6.582 -5.945 1 97.56 62 THR B O 1
ATOM 2182 N N . THR B 1 63 ? 9.867 7.988 -7.391 1 95.5 63 THR B N 1
ATOM 2183 C CA . THR B 1 63 ? 8.711 8.062 -8.273 1 95.5 63 THR B CA 1
ATOM 2184 C C . THR B 1 63 ? 8.445 6.711 -8.93 1 95.5 63 THR B C 1
ATOM 2186 O O . THR B 1 63 ? 7.301 6.254 -8.977 1 95.5 63 THR B O 1
ATOM 2189 N N . ALA B 1 64 ? 9.445 6.105 -9.328 1 96.81 64 ALA B N 1
ATOM 2190 C CA . ALA B 1 64 ? 9.305 4.824 -10.016 1 96.81 64 ALA B CA 1
ATOM 2191 C C . ALA B 1 64 ? 8.805 3.742 -9.062 1 96.81 64 ALA B C 1
ATOM 2193 O O . ALA B 1 64 ? 7.812 3.068 -9.352 1 96.81 64 ALA B O 1
ATOM 2194 N N . LEU B 1 65 ? 9.406 3.643 -7.891 1 97.25 65 LEU B N 1
ATOM 2195 C CA . LEU B 1 65 ? 9.109 2.533 -6.992 1 97.25 65 LEU B CA 1
ATOM 2196 C C . LEU B 1 65 ? 7.793 2.762 -6.262 1 97.25 65 LEU B C 1
ATOM 2198 O O . LEU B 1 65 ? 7.109 1.805 -5.891 1 97.25 65 LEU B O 1
ATOM 2202 N N . ARG B 1 66 ? 7.395 3.996 -6.113 1 95.25 66 ARG B N 1
ATOM 2203 C CA . ARG B 1 66 ? 6.125 4.285 -5.457 1 95.25 66 ARG B CA 1
ATOM 2204 C C . ARG B 1 66 ? 4.98 4.324 -6.465 1 95.25 66 ARG B C 1
ATOM 2206 O O . ARG B 1 66 ? 3.809 4.371 -6.086 1 95.25 66 ARG B O 1
ATOM 2213 N N . GLY B 1 67 ? 5.355 4.25 -7.797 1 95.25 67 GLY B N 1
ATOM 2214 C CA . GLY B 1 67 ? 4.344 4.355 -8.836 1 95.25 67 GLY B CA 1
ATOM 2215 C C . GLY B 1 67 ? 4.008 3.023 -9.477 1 95.25 67 GLY B C 1
ATOM 2216 O O . GLY B 1 67 ? 3.051 2.926 -10.25 1 95.25 67 GLY B O 1
ATOM 2217 N N . ILE B 1 68 ? 4.777 1.988 -9.172 1 97.06 68 ILE B N 1
ATOM 2218 C CA . ILE B 1 68 ? 4.523 0.673 -9.75 1 97.06 68 ILE B CA 1
ATOM 2219 C C . ILE B 1 68 ? 4.09 -0.297 -8.656 1 97.06 68 ILE B C 1
ATOM 2221 O O . ILE B 1 68 ? 4.438 -0.118 -7.484 1 97.06 68 ILE B O 1
ATOM 2225 N N . PRO B 1 69 ? 3.342 -1.318 -9.023 1 97.81 69 PRO B N 1
ATOM 2226 C CA . PRO B 1 69 ? 2.924 -2.314 -8.031 1 97.81 69 PRO B CA 1
ATOM 2227 C C . PRO B 1 69 ? 4.105 -3.027 -7.379 1 97.81 69 PRO B C 1
ATOM 2229 O O . PRO B 1 69 ? 5.07 -3.385 -8.062 1 97.81 69 PRO B O 1
ATOM 2232 N N . ASP B 1 70 ? 3.996 -3.268 -6.098 1 97.69 70 ASP B N 1
ATOM 2233 C CA . ASP B 1 70 ? 5.051 -3.961 -5.367 1 97.69 70 ASP B CA 1
ATOM 2234 C C . ASP B 1 70 ? 5.254 -5.375 -5.902 1 97.69 70 ASP B C 1
ATOM 2236 O O . ASP B 1 70 ? 6.387 -5.867 -5.965 1 97.69 70 ASP B O 1
ATOM 2240 N N . LEU B 1 71 ? 4.148 -5.992 -6.254 1 97.5 71 LEU B N 1
ATOM 2241 C CA . LEU B 1 71 ? 4.199 -7.348 -6.797 1 97.5 71 LEU B CA 1
ATOM 2242 C C . LEU B 1 71 ? 5.078 -7.398 -8.039 1 97.5 71 LEU B C 1
ATOM 2244 O O . LEU B 1 71 ? 5.801 -8.375 -8.258 1 97.5 71 LEU B O 1
ATOM 2248 N N . LEU B 1 72 ? 5 -6.355 -8.82 1 97.5 72 LEU B N 1
ATOM 2249 C CA . LEU B 1 72 ? 5.793 -6.273 -10.047 1 97.5 72 LEU B CA 1
ATOM 2250 C C . LEU B 1 72 ? 7.281 -6.207 -9.727 1 97.5 72 LEU B C 1
ATOM 2252 O O . LEU B 1 72 ? 8.086 -6.883 -10.367 1 97.5 72 LEU B O 1
ATOM 2256 N N . VAL B 1 73 ? 7.648 -5.438 -8.727 1 97 73 VAL B N 1
ATOM 2257 C CA . VAL B 1 73 ? 9.039 -5.316 -8.305 1 97 73 VAL B CA 1
ATOM 2258 C C . VAL B 1 73 ? 9.555 -6.672 -7.812 1 97 73 VAL B C 1
ATOM 2260 O O . VAL B 1 73 ? 10.672 -7.074 -8.141 1 97 73 VAL B O 1
ATOM 2263 N N . ILE B 1 74 ? 8.719 -7.383 -7.105 1 95.88 74 ILE B N 1
ATOM 2264 C CA . ILE B 1 74 ? 9.094 -8.688 -6.574 1 95.88 74 ILE B CA 1
ATOM 2265 C C . ILE B 1 74 ? 9.359 -9.656 -7.727 1 95.88 74 ILE B C 1
ATOM 2267 O O . ILE B 1 74 ? 10.352 -10.391 -7.715 1 95.88 74 ILE B O 1
ATOM 2271 N N . TYR B 1 75 ? 8.539 -9.633 -8.734 1 94.44 75 TYR B N 1
ATOM 2272 C CA . TYR B 1 75 ? 8.727 -10.523 -9.875 1 94.44 75 TYR B CA 1
ATOM 2273 C C . TYR B 1 75 ? 9.984 -10.148 -10.656 1 94.44 75 TYR B C 1
ATOM 2275 O O . TYR B 1 75 ? 10.688 -11.023 -11.172 1 94.44 75 TYR B O 1
ATOM 2283 N N . LEU B 1 76 ? 10.234 -8.859 -10.797 1 93.94 76 LEU B N 1
ATOM 2284 C CA . LEU B 1 76 ? 11.438 -8.43 -11.492 1 93.94 76 LEU B CA 1
ATOM 2285 C C . LEU B 1 76 ? 12.688 -8.938 -10.773 1 93.94 76 LEU B C 1
ATOM 2287 O O . LEU B 1 76 ? 13.641 -9.391 -11.414 1 93.94 76 LEU B O 1
ATOM 2291 N N . PHE B 1 77 ? 12.672 -8.867 -9.484 1 93.12 77 PHE B N 1
ATOM 2292 C CA . PHE B 1 77 ? 13.805 -9.375 -8.719 1 93.12 77 PHE B CA 1
ATOM 2293 C C . PHE B 1 77 ? 13.875 -10.898 -8.797 1 93.12 77 PHE B C 1
ATOM 2295 O O . PHE B 1 77 ? 14.961 -11.469 -8.836 1 93.12 77 PHE B O 1
ATOM 2302 N N . TYR B 1 78 ? 12.742 -11.555 -8.812 1 91.69 78 TYR B N 1
ATOM 2303 C CA . TYR B 1 78 ? 12.68 -13.016 -8.875 1 91.69 78 TYR B CA 1
ATOM 2304 C C . TYR B 1 78 ? 13.242 -13.531 -10.195 1 91.69 78 TYR B C 1
ATOM 2306 O O . TYR B 1 78 ? 14.094 -14.414 -10.211 1 91.69 78 TYR B O 1
ATOM 2314 N N . PHE B 1 79 ? 12.852 -12.922 -11.219 1 87.88 79 PHE B N 1
ATOM 2315 C CA . PHE B 1 79 ? 13.281 -13.383 -12.539 1 87.88 79 PHE B CA 1
ATOM 2316 C C . PHE B 1 79 ? 14.633 -12.789 -12.898 1 87.88 79 PHE B C 1
ATOM 2318 O O . PHE B 1 79 ? 15.367 -13.359 -13.719 1 87.88 79 PHE B O 1
ATOM 2325 N N . GLY B 1 80 ? 14.906 -11.594 -12.375 1 82.31 80 GLY B N 1
ATOM 2326 C CA . GLY B 1 80 ? 16.219 -11.008 -12.609 1 82.31 80 GLY B CA 1
ATOM 2327 C C . GLY B 1 80 ? 17.344 -11.734 -11.898 1 82.31 80 GLY B C 1
ATOM 2328 O O . GLY B 1 80 ? 18.484 -11.734 -12.352 1 82.31 80 GLY B O 1
ATOM 2329 N N . SER B 1 81 ? 17.094 -12.094 -10.633 1 72.06 81 SER B N 1
ATOM 2330 C CA . SER B 1 81 ? 18.094 -12.797 -9.828 1 72.06 81 SER B CA 1
ATOM 2331 C C . SER B 1 81 ? 18.531 -14.094 -10.492 1 72.06 81 SER B C 1
ATOM 2333 O O . SER B 1 81 ? 19.672 -14.523 -10.352 1 72.06 81 SER B O 1
ATOM 2335 N N . SER B 1 82 ? 17.438 -14.688 -11.055 1 60.84 82 SER B N 1
ATOM 2336 C CA . SER B 1 82 ? 17.812 -15.93 -11.727 1 60.84 82 SER B CA 1
ATOM 2337 C C . SER B 1 82 ? 18.938 -15.695 -12.742 1 60.84 82 SER B C 1
ATOM 2339 O O . SER B 1 82 ? 19.844 -16.516 -12.867 1 60.84 82 SER B O 1
ATOM 2341 N N . SER B 1 83 ? 18.781 -14.477 -13.258 1 53.91 83 SER B N 1
ATOM 2342 C CA . SER B 1 83 ? 19.859 -14.164 -14.188 1 53.91 83 SER B CA 1
ATOM 2343 C C . SER B 1 83 ? 21.156 -13.82 -13.445 1 53.91 83 SER B C 1
ATOM 2345 O O . SER B 1 83 ? 22.25 -14.195 -13.875 1 53.91 83 SER B O 1
ATOM 2347 N N . VAL B 1 84 ? 20.984 -13.109 -12.312 1 51.16 84 VAL B N 1
ATOM 2348 C CA . VAL B 1 84 ? 22.141 -12.688 -11.539 1 51.16 84 VAL B CA 1
ATOM 2349 C C . VAL B 1 84 ? 22.609 -13.82 -10.633 1 51.16 84 VAL B C 1
ATOM 2351 O O . VAL B 1 84 ? 23.812 -14.047 -10.477 1 51.16 84 VAL B O 1
ATOM 2354 N N . ILE B 1 85 ? 21.625 -14.453 -9.906 1 50.72 85 ILE B N 1
ATOM 2355 C CA . ILE B 1 85 ? 22 -15.555 -9.023 1 50.72 85 ILE B CA 1
ATOM 2356 C C . ILE B 1 85 ? 22.672 -16.656 -9.836 1 50.72 85 ILE B C 1
ATOM 2358 O O . ILE B 1 85 ? 23.609 -17.312 -9.367 1 50.72 85 ILE B O 1
ATOM 2362 N N . SER B 1 86 ? 22.031 -16.906 -10.984 1 45.56 86 SER B N 1
ATOM 2363 C CA . SER B 1 86 ? 22.797 -17.891 -11.758 1 45.56 86 SER B CA 1
ATOM 2364 C C . SER B 1 86 ? 24.266 -17.469 -11.891 1 45.56 86 SER B C 1
ATOM 2366 O O . SER B 1 86 ? 25.156 -18.297 -11.805 1 45.56 86 SER B O 1
ATOM 2368 N N . ASN B 1 87 ? 24.344 -16.25 -12.07 1 42.09 87 ASN B N 1
ATOM 2369 C CA . ASN B 1 87 ? 25.75 -15.852 -12.188 1 42.09 87 ASN B CA 1
ATOM 2370 C C . ASN B 1 87 ? 26.438 -15.836 -10.836 1 42.09 87 ASN B C 1
ATOM 2372 O O . ASN B 1 87 ? 27.594 -16.25 -10.727 1 42.09 87 ASN B O 1
ATOM 2376 N N . VAL B 1 88 ? 25.641 -15.398 -9.859 1 41.03 88 VAL B N 1
ATOM 2377 C CA . VAL B 1 88 ? 26.297 -15.312 -8.555 1 41.03 88 VAL B CA 1
ATOM 2378 C C . VAL B 1 88 ? 26.297 -16.688 -7.895 1 41.03 88 VAL B C 1
ATOM 2380 O O . VAL B 1 88 ? 27.203 -17 -7.109 1 41.03 88 VAL B O 1
ATOM 2383 N N . ALA B 1 89 ? 25.172 -17.453 -8.016 1 42.78 89 ALA B N 1
ATOM 2384 C CA . ALA B 1 89 ? 25.188 -18.828 -7.52 1 42.78 89 ALA B CA 1
ATOM 2385 C C . ALA B 1 89 ? 26.328 -19.625 -8.156 1 42.78 89 ALA B C 1
ATOM 2387 O O . ALA B 1 89 ? 26.922 -20.5 -7.52 1 42.78 89 ALA B O 1
ATOM 2388 N N . SER B 1 90 ? 26.484 -19.406 -9.453 1 41.28 90 SER B N 1
ATOM 2389 C CA . SER B 1 90 ? 27.672 -20.078 -9.945 1 41.28 90 SER B CA 1
ATOM 2390 C C . SER B 1 90 ? 28.906 -19.75 -9.102 1 41.28 90 SER B C 1
ATOM 2392 O O . SER B 1 90 ? 29.859 -20.516 -9.055 1 41.28 90 SER B O 1
ATOM 2394 N N . LEU B 1 91 ? 28.906 -18.562 -8.703 1 36 91 LEU B N 1
ATOM 2395 C CA . LEU B 1 91 ? 30.109 -18.234 -7.93 1 36 91 LEU B CA 1
ATOM 2396 C C . LEU B 1 91 ? 30.062 -18.922 -6.562 1 36 91 LEU B C 1
ATOM 2398 O O . LEU B 1 91 ? 31.109 -19.203 -5.977 1 36 91 LEU B O 1
ATOM 2402 N N . PHE B 1 92 ? 28.906 -18.844 -5.758 1 39.69 92 PHE B N 1
ATOM 2403 C CA . PHE B 1 92 ? 29.016 -19.438 -4.434 1 39.69 92 PHE B CA 1
ATOM 2404 C C . PHE B 1 92 ? 28.516 -20.875 -4.449 1 39.69 92 PHE B C 1
ATOM 2406 O O . PHE B 1 92 ? 28.469 -21.531 -3.404 1 39.69 92 PHE B O 1
ATOM 2413 N N . GLY B 1 93 ? 28.625 -21.844 -5.27 1 35.62 93 GLY B N 1
ATOM 2414 C CA . GLY B 1 93 ? 28.562 -23.281 -5.453 1 35.62 93 GLY B CA 1
ATOM 2415 C C . GLY B 1 93 ? 27.266 -23.891 -4.953 1 35.62 93 GLY B C 1
ATOM 2416 O O . GLY B 1 93 ? 27.031 -25.094 -5.098 1 35.62 93 GLY B O 1
ATOM 2417 N N . SER B 1 94 ? 26.844 -23.859 -3.451 1 38.69 94 SER B N 1
ATOM 2418 C CA . SER B 1 94 ? 26.141 -24.891 -2.697 1 38.69 94 SER B CA 1
ATOM 2419 C C . SER B 1 94 ? 24.656 -24.922 -3.057 1 38.69 94 SER B C 1
ATOM 2421 O O . SER B 1 94 ? 24.078 -23.891 -3.42 1 38.69 94 SER B O 1
ATOM 2423 N N . SER B 1 95 ? 23.906 -26.125 -3.209 1 39 95 SER B N 1
ATOM 2424 C CA . SER B 1 95 ? 22.562 -26.688 -3.43 1 39 95 SER B CA 1
ATOM 2425 C C . SER B 1 95 ? 21.516 -25.953 -2.588 1 39 95 SER B C 1
ATOM 2427 O O . SER B 1 95 ? 20.328 -26.047 -2.869 1 39 95 SER B O 1
ATOM 2429 N N . GLY B 1 96 ? 21.672 -25.719 -1.235 1 41.06 96 GLY B N 1
ATOM 2430 C CA . GLY B 1 96 ? 20.906 -25.031 -0.209 1 41.06 96 GLY B CA 1
ATOM 2431 C C . GLY B 1 96 ? 20.406 -23.672 -0.654 1 41.06 96 GLY B C 1
ATOM 2432 O O . GLY B 1 96 ? 19.969 -22.875 0.168 1 41.06 96 GLY B O 1
ATOM 2433 N N . PHE B 1 97 ? 20.438 -23.172 -1.79 1 41.59 97 PHE B N 1
ATOM 2434 C CA . PHE B 1 97 ? 20.562 -21.984 -2.617 1 41.59 97 PHE B CA 1
ATOM 2435 C C . PHE B 1 97 ? 19.203 -21.453 -3.043 1 41.59 97 PHE B C 1
ATOM 2437 O O . PHE B 1 97 ? 19 -20.25 -3.158 1 41.59 97 PHE B O 1
ATOM 2444 N N . VAL B 1 98 ? 18.281 -22.422 -3.207 1 43.47 98 VAL B N 1
ATOM 2445 C CA . VAL B 1 98 ? 17.016 -22 -3.814 1 43.47 98 VAL B CA 1
ATOM 2446 C C . VAL B 1 98 ? 16.25 -21.109 -2.842 1 43.47 98 VAL B C 1
ATOM 2448 O O . VAL B 1 98 ? 15.734 -20.062 -3.229 1 43.47 98 VAL B O 1
ATOM 2451 N N . GLY B 1 99 ? 15.953 -21.672 -1.418 1 49.09 99 GLY B N 1
ATOM 2452 C CA . GLY B 1 99 ? 15.242 -20.953 -0.381 1 49.09 99 GLY B CA 1
ATOM 2453 C C . GLY B 1 99 ? 15.914 -19.641 0.003 1 49.09 99 GLY B C 1
ATOM 2454 O O . GLY B 1 99 ? 15.242 -18.625 0.191 1 49.09 99 GLY B O 1
ATOM 2455 N N . ALA B 1 100 ? 17.141 -19.75 0.368 1 53.94 100 ALA B N 1
ATOM 2456 C CA . ALA B 1 100 ? 18.016 -18.609 0.677 1 53.94 100 ALA B CA 1
ATOM 2457 C C . ALA B 1 100 ? 17.984 -17.578 -0.446 1 53.94 100 ALA B C 1
ATOM 2459 O O . ALA B 1 100 ? 18 -16.375 -0.189 1 53.94 100 ALA B O 1
ATOM 2460 N N . SER B 1 101 ? 17.375 -18.234 -1.528 1 82.56 101 SER B N 1
ATOM 2461 C CA . SER B 1 101 ? 17.391 -17.391 -2.719 1 82.56 101 SER B CA 1
ATOM 2462 C C . SER B 1 101 ? 16.109 -16.562 -2.816 1 82.56 101 SER B C 1
ATOM 2464 O O . SER B 1 101 ? 16.172 -15.352 -3.055 1 82.56 101 SER B O 1
ATOM 2466 N N . THR B 1 102 ? 15.055 -17.375 -2.191 1 90.5 102 THR B N 1
ATOM 2467 C CA . THR B 1 102 ? 13.805 -16.625 -2.316 1 90.5 102 THR B CA 1
ATOM 2468 C C . THR B 1 102 ? 13.688 -15.586 -1.198 1 90.5 102 THR B C 1
ATOM 2470 O O . THR B 1 102 ? 13.125 -14.508 -1.401 1 90.5 102 THR B O 1
ATOM 2473 N N . PHE B 1 103 ? 14.281 -15.969 0.025 1 94.94 103 PHE B N 1
ATOM 2474 C CA . PHE B 1 103 ? 14.312 -15.039 1.148 1 94.94 103 PHE B CA 1
ATOM 2475 C C . PHE B 1 103 ? 15.078 -13.773 0.783 1 94.94 103 PHE B C 1
ATOM 2477 O O . PHE B 1 103 ? 14.57 -12.664 0.978 1 94.94 103 PHE B O 1
ATOM 2484 N N . LEU B 1 104 ? 16.203 -13.961 0.271 1 93.19 104 LEU B N 1
ATOM 2485 C CA . LEU B 1 104 ? 17.062 -12.828 -0.071 1 93.19 104 LEU B CA 1
ATOM 2486 C C . LEU B 1 104 ? 16.422 -11.984 -1.174 1 93.19 104 LEU B C 1
ATOM 2488 O O . LEU B 1 104 ? 16.453 -10.75 -1.113 1 93.19 104 LEU B O 1
ATOM 2492 N N . ILE B 1 105 ? 15.867 -12.664 -2.178 1 93.75 105 ILE B N 1
ATOM 2493 C CA . ILE B 1 105 ? 15.211 -11.969 -3.275 1 93.75 105 ILE B CA 1
ATOM 2494 C C . ILE B 1 105 ? 14.047 -11.141 -2.734 1 93.75 105 ILE B C 1
ATOM 2496 O O . ILE B 1 105 ? 13.906 -9.961 -3.068 1 93.75 105 ILE B O 1
ATOM 2500 N N . GLY B 1 106 ? 13.227 -11.812 -1.844 1 95.88 106 GLY B N 1
ATOM 2501 C CA . GLY B 1 106 ? 12.102 -11.109 -1.243 1 95.88 106 GLY B CA 1
ATOM 2502 C C . GLY B 1 106 ? 12.523 -9.938 -0.377 1 95.88 106 GLY B C 1
ATOM 2503 O O . GLY B 1 106 ? 11.953 -8.852 -0.484 1 95.88 106 GLY B O 1
ATOM 2504 N N . ALA B 1 107 ? 13.523 -10.148 0.443 1 96.88 107 ALA B N 1
ATOM 2505 C CA . ALA B 1 107 ? 14.016 -9.102 1.337 1 96.88 107 ALA B CA 1
ATOM 2506 C C . ALA B 1 107 ? 14.562 -7.918 0.545 1 96.88 107 ALA B C 1
ATOM 2508 O O . ALA B 1 107 ? 14.305 -6.762 0.891 1 96.88 107 ALA B O 1
ATOM 2509 N N . LEU B 1 108 ? 15.25 -8.164 -0.504 1 95.94 108 LEU B N 1
ATOM 2510 C CA . LEU B 1 108 ? 15.828 -7.102 -1.322 1 95.94 108 LEU B CA 1
ATOM 2511 C C . LEU B 1 108 ? 14.734 -6.34 -2.066 1 95.94 108 LEU B C 1
ATOM 2513 O O . LEU B 1 108 ? 14.781 -5.109 -2.152 1 95.94 108 LEU B O 1
ATOM 2517 N N . ALA B 1 109 ? 13.781 -7.094 -2.629 1 96.94 109 ALA B N 1
ATOM 2518 C CA . ALA B 1 109 ? 12.68 -6.457 -3.346 1 96.94 109 ALA B CA 1
ATOM 2519 C C . ALA B 1 109 ? 11.883 -5.539 -2.424 1 96.94 109 ALA B C 1
ATOM 2521 O O . ALA B 1 109 ? 11.648 -4.375 -2.75 1 96.94 109 ALA B O 1
ATOM 2522 N N . ILE B 1 110 ? 11.531 -6.062 -1.243 1 97.88 110 ILE B N 1
ATOM 2523 C CA . ILE B 1 110 ? 10.805 -5.277 -0.256 1 97.88 110 ILE B CA 1
ATOM 2524 C C . ILE B 1 110 ? 11.664 -4.109 0.217 1 97.88 110 ILE B C 1
ATOM 2526 O O . ILE B 1 110 ? 11.164 -3.006 0.435 1 97.88 110 ILE B O 1
ATOM 2530 N N . GLY B 1 111 ? 12.914 -4.402 0.359 1 98.31 111 GLY B N 1
ATOM 2531 C CA . GLY B 1 111 ? 13.836 -3.381 0.821 1 98.31 111 GLY B CA 1
ATOM 2532 C C . GLY B 1 111 ? 13.945 -2.199 -0.125 1 98.31 111 GLY B C 1
ATOM 2533 O O . GLY B 1 111 ? 13.883 -1.046 0.305 1 98.31 111 GLY B O 1
ATOM 2534 N N . VAL B 1 112 ? 14.086 -2.457 -1.387 1 97.62 112 VAL B N 1
ATOM 2535 C CA . VAL B 1 112 ? 14.227 -1.396 -2.377 1 97.62 112 VAL B CA 1
ATOM 2536 C C . VAL B 1 112 ? 12.945 -0.573 -2.443 1 97.62 112 VAL B C 1
ATOM 2538 O O . VAL B 1 112 ? 12.992 0.655 -2.553 1 97.62 112 VAL B O 1
ATOM 2541 N N . VAL B 1 113 ? 11.82 -1.241 -2.34 1 98.19 113 VAL B N 1
ATOM 2542 C CA . VAL B 1 113 ? 10.539 -0.545 -2.383 1 98.19 113 VAL B CA 1
ATOM 2543 C C . VAL B 1 113 ? 10.352 0.268 -1.104 1 98.19 113 VAL B C 1
ATOM 2545 O O . VAL B 1 113 ? 10.016 1.453 -1.158 1 98.19 113 VAL B O 1
ATOM 2548 N N . SER B 1 114 ? 10.547 -0.398 0.028 1 98.38 114 SER B N 1
ATOM 2549 C CA . SER B 1 114 ? 10.414 0.29 1.309 1 98.38 114 SER B CA 1
ATOM 2550 C C . SER B 1 114 ? 11.359 1.482 1.396 1 98.38 114 SER B C 1
ATOM 2552 O O . SER B 1 114 ? 11.031 2.5 2.008 1 98.38 114 SER B O 1
ATOM 2554 N N . GLY B 1 115 ? 12.523 1.377 0.748 1 98.62 115 GLY B N 1
ATOM 2555 C CA . GLY B 1 115 ? 13.484 2.469 0.725 1 98.62 115 GLY B CA 1
ATOM 2556 C C . GLY B 1 115 ? 12.93 3.74 0.111 1 98.62 115 GLY B C 1
ATOM 2557 O O . GLY B 1 115 ? 13.234 4.844 0.569 1 98.62 115 GLY B O 1
ATOM 2558 N N . ALA B 1 116 ? 12.188 3.576 -0.911 1 98.56 116 ALA B N 1
ATOM 2559 C CA . ALA B 1 116 ? 11.57 4.734 -1.558 1 98.56 116 ALA B CA 1
ATOM 2560 C C . ALA B 1 116 ? 10.625 5.457 -0.605 1 98.56 116 ALA B C 1
ATOM 2562 O O . ALA B 1 116 ? 10.609 6.688 -0.55 1 98.56 116 ALA B O 1
ATOM 2563 N N . TYR B 1 117 ? 9.875 4.727 0.171 1 98.12 117 TYR B N 1
ATOM 2564 C CA . TYR B 1 117 ? 8.969 5.324 1.146 1 98.12 117 TYR B CA 1
ATOM 2565 C C . TYR B 1 117 ? 9.75 5.945 2.301 1 98.12 117 TYR B C 1
ATOM 2567 O O . TYR B 1 117 ? 9.414 7.039 2.762 1 98.12 117 TYR B O 1
ATOM 2575 N N . GLN B 1 118 ? 10.742 5.273 2.688 1 98.5 118 GLN B N 1
ATOM 2576 C CA . GLN B 1 118 ? 11.562 5.789 3.777 1 98.5 118 GLN B CA 1
ATOM 2577 C C . GLN B 1 118 ? 12.305 7.055 3.359 1 98.5 118 GLN B C 1
ATOM 2579 O O . GLN B 1 118 ? 12.523 7.949 4.18 1 98.5 118 GLN B O 1
ATOM 2584 N N . THR B 1 119 ? 12.719 7.109 2.094 1 98.62 119 THR B N 1
ATOM 2585 C CA . THR B 1 119 ? 13.359 8.312 1.578 1 98.62 119 THR B CA 1
ATOM 2586 C C . THR B 1 119 ? 12.469 9.539 1.796 1 98.62 119 THR B C 1
ATOM 2588 O O . THR B 1 119 ? 12.938 10.57 2.283 1 98.62 119 THR B O 1
ATOM 2591 N N . GLN B 1 120 ? 11.234 9.398 1.547 1 97.44 120 GLN B N 1
ATOM 2592 C CA . GLN B 1 120 ? 10.297 10.508 1.694 1 97.44 120 GLN B CA 1
ATOM 2593 C C . GLN B 1 120 ? 10.102 10.867 3.164 1 97.44 120 GLN B C 1
ATOM 2595 O O . GLN B 1 120 ? 10.039 12.047 3.514 1 97.44 120 GLN B O 1
ATOM 2600 N N . VAL B 1 121 ? 10 9.867 3.99 1 97.69 121 VAL B N 1
ATOM 2601 C CA . VAL B 1 121 ? 9.781 10.078 5.418 1 97.69 121 VAL B CA 1
ATOM 2602 C C . VAL B 1 121 ? 10.992 10.797 6.02 1 97.69 121 VAL B C 1
ATOM 2604 O O . VAL B 1 121 ? 10.844 11.781 6.746 1 97.69 121 VAL B O 1
ATOM 2607 N N . LEU B 1 122 ? 12.148 10.359 5.645 1 98.06 122 LEU B N 1
ATOM 2608 C CA . LEU B 1 122 ? 13.375 10.906 6.199 1 98.06 122 LEU B CA 1
ATOM 2609 C C . LEU B 1 122 ? 13.633 12.312 5.656 1 98.06 122 LEU B C 1
ATOM 2611 O O . LEU B 1 122 ? 14.031 13.203 6.402 1 98.06 122 LEU B O 1
ATOM 2615 N N . ARG B 1 123 ? 13.461 12.445 4.363 1 97.44 123 ARG B N 1
ATOM 2616 C CA . ARG B 1 123 ? 13.594 13.781 3.781 1 97.44 123 ARG B CA 1
ATOM 2617 C C . ARG B 1 123 ? 12.633 14.766 4.449 1 97.44 123 ARG B C 1
ATOM 2619 O O . ARG B 1 123 ? 13.031 15.875 4.812 1 97.44 123 ARG B O 1
ATOM 2626 N N . GLY B 1 124 ? 11.414 14.32 4.602 1 96.62 124 GLY B N 1
ATOM 2627 C CA . GLY B 1 124 ? 10.43 15.172 5.25 1 96.62 124 GLY B CA 1
ATOM 2628 C C . GLY B 1 124 ? 10.789 15.531 6.68 1 96.62 124 GLY B C 1
ATOM 2629 O O . GLY B 1 124 ? 10.57 16.656 7.117 1 96.62 124 GLY B O 1
ATOM 2630 N N . ALA B 1 125 ? 11.297 14.617 7.387 1 96.25 125 ALA B N 1
ATOM 2631 C CA . ALA B 1 125 ? 11.703 14.844 8.773 1 96.25 125 ALA B CA 1
ATOM 2632 C C . ALA B 1 125 ? 12.82 15.875 8.852 1 96.25 125 ALA B C 1
ATOM 2634 O O . ALA B 1 125 ? 12.82 16.719 9.75 1 96.25 125 ALA B O 1
ATOM 2635 N N . VAL B 1 126 ? 13.773 15.859 7.938 1 95.56 126 VAL B N 1
ATOM 2636 C CA . VAL B 1 126 ? 14.891 16.797 7.926 1 95.56 126 VAL B CA 1
ATOM 2637 C C . VAL B 1 126 ? 14.391 18.188 7.574 1 95.56 126 VAL B C 1
ATOM 2639 O O . VAL B 1 126 ? 14.797 19.172 8.188 1 95.56 126 VAL B O 1
ATOM 2642 N N . LEU B 1 127 ? 13.477 18.234 6.645 1 95 127 LEU B N 1
ATOM 2643 C CA . LEU B 1 127 ? 12.961 19.516 6.188 1 95 127 LEU B CA 1
ATOM 2644 C C . LEU B 1 127 ? 12.07 20.156 7.25 1 95 127 LEU B C 1
ATOM 2646 O O . LEU B 1 127 ? 11.82 21.359 7.215 1 95 127 LEU B O 1
ATOM 2650 N N . ALA B 1 128 ? 11.609 19.344 8.148 1 94 128 ALA B N 1
ATOM 2651 C CA . ALA B 1 128 ? 10.727 19.844 9.195 1 94 128 ALA B CA 1
ATOM 2652 C C . ALA B 1 128 ? 11.523 20.531 10.305 1 94 128 ALA B C 1
ATOM 2654 O O . ALA B 1 128 ? 10.945 21.219 11.156 1 94 128 ALA B O 1
ATOM 2655 N N . LEU B 1 129 ? 12.812 20.422 10.281 1 93.31 129 LEU B N 1
ATOM 2656 C CA . LEU B 1 129 ? 13.656 21 11.32 1 93.31 129 LEU B CA 1
ATOM 2657 C C . LEU B 1 129 ? 13.703 22.516 11.211 1 93.31 129 LEU B C 1
ATOM 2659 O O . LEU B 1 129 ? 13.562 23.062 10.117 1 93.31 129 LEU B O 1
ATOM 2663 N N . ASN B 1 130 ? 13.961 23.125 12.344 1 91.75 130 ASN B N 1
ATOM 2664 C CA . ASN B 1 130 ? 14.125 24.578 12.383 1 91.75 130 ASN B CA 1
ATOM 2665 C C . ASN B 1 130 ? 15.414 25.016 11.703 1 91.75 130 ASN B C 1
ATOM 2667 O O . ASN B 1 130 ? 16.516 24.672 12.156 1 91.75 130 ASN B O 1
ATOM 2671 N N . LYS B 1 131 ? 15.273 25.797 10.82 1 90.88 131 LYS B N 1
ATOM 2672 C CA . LYS B 1 131 ? 16.422 26.266 10.062 1 90.88 131 LYS B CA 1
ATOM 2673 C C . LYS B 1 131 ? 17.344 27.125 10.93 1 90.88 131 LYS B C 1
ATOM 2675 O O . LYS B 1 131 ? 18.547 27.188 10.703 1 90.88 131 LYS B O 1
ATOM 2680 N N . GLY B 1 132 ? 16.719 27.766 11.844 1 90.12 132 GLY B N 1
ATOM 2681 C CA . GLY B 1 132 ? 17.484 28.625 12.734 1 90.12 132 GLY B CA 1
ATOM 2682 C C . GLY B 1 132 ? 18.547 27.875 13.508 1 90.12 132 GLY B C 1
ATOM 2683 O O . GLY B 1 132 ? 19.672 28.359 13.656 1 90.12 132 GLY B O 1
ATOM 2684 N N . GLU B 1 133 ? 18.188 26.703 13.93 1 89.81 133 GLU B N 1
ATOM 2685 C CA . GLU B 1 133 ? 19.125 25.875 14.688 1 89.81 133 GLU B CA 1
ATOM 2686 C C . GLU B 1 133 ? 20.281 25.422 13.812 1 89.81 133 GLU B C 1
ATOM 2688 O O . GLU B 1 133 ? 21.438 25.391 14.258 1 89.81 133 GLU B O 1
ATOM 2693 N N . ILE B 1 134 ? 20 25.094 12.656 1 90.44 134 ILE B N 1
ATOM 2694 C CA . ILE B 1 134 ? 21.031 24.641 11.719 1 90.44 134 ILE B CA 1
ATOM 2695 C C . ILE B 1 134 ? 21.938 25.812 11.344 1 90.44 134 ILE B C 1
ATOM 2697 O O . ILE B 1 134 ? 23.156 25.656 11.305 1 90.44 134 ILE B O 1
ATOM 2701 N N . GLU B 1 135 ? 21.344 26.953 11.164 1 92.19 135 GLU B N 1
ATOM 2702 C CA . GLU B 1 135 ? 22.109 28.156 10.836 1 92.19 135 GLU B CA 1
ATOM 2703 C C . GLU B 1 135 ? 22.984 28.594 12 1 92.19 135 GLU B C 1
ATOM 2705 O O . GLU B 1 135 ? 24.125 29.031 11.797 1 92.19 135 GLU B O 1
ATOM 2710 N N 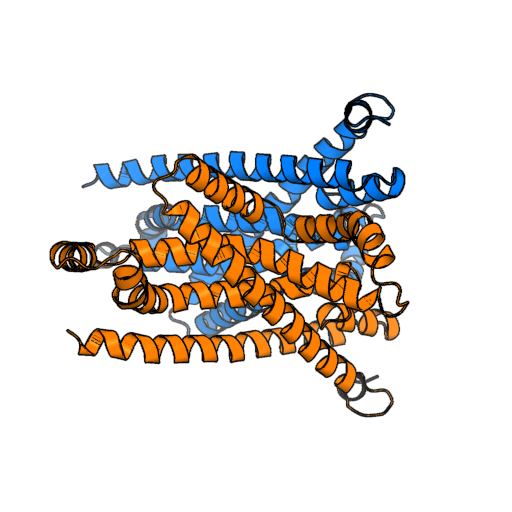. ALA B 1 136 ? 22.375 28.5 13.102 1 92.75 136 ALA B N 1
ATOM 2711 C CA . ALA B 1 136 ? 23.141 28.859 14.297 1 92.75 136 ALA B CA 1
ATOM 2712 C C . ALA B 1 136 ? 24.375 27.953 14.438 1 92.75 136 ALA B C 1
ATOM 2714 O O . ALA B 1 136 ? 25.453 28.422 14.781 1 92.75 136 ALA B O 1
ATOM 2715 N N . GLY B 1 137 ? 24.188 26.688 14.219 1 91.19 137 GLY B N 1
ATOM 2716 C CA . GLY B 1 137 ? 25.297 25.766 14.273 1 91.19 137 GLY B CA 1
ATOM 2717 C C . GLY B 1 137 ? 26.375 26.062 13.25 1 91.19 137 GLY B C 1
ATOM 2718 O O . GLY B 1 137 ? 27.578 26.016 13.562 1 91.19 137 GLY B O 1
ATOM 2719 N N . ARG B 1 138 ? 25.969 26.422 12.109 1 90.81 138 ARG B N 1
ATOM 2720 C CA . ARG B 1 138 ? 26.906 26.797 11.062 1 90.81 138 ARG B CA 1
ATOM 2721 C C . ARG B 1 138 ? 27.656 28.078 11.406 1 90.81 138 ARG B C 1
ATOM 2723 O O . ARG B 1 138 ? 28.844 28.203 11.148 1 90.81 138 ARG B O 1
ATOM 2730 N N . ALA B 1 139 ? 26.906 28.984 11.922 1 93.75 139 ALA B N 1
ATOM 2731 C CA . ALA B 1 139 ? 27.484 30.266 12.328 1 93.75 139 ALA B CA 1
ATOM 2732 C C . ALA B 1 139 ? 28.562 30.078 13.398 1 93.75 139 ALA B C 1
ATOM 2734 O O . ALA B 1 139 ? 29.531 30.828 13.461 1 93.75 139 ALA B O 1
ATOM 2735 N N . TYR B 1 140 ? 28.344 29.062 14.219 1 93.31 140 TYR B N 1
ATOM 2736 C CA . TYR B 1 140 ? 29.297 28.781 15.289 1 93.31 140 TYR B CA 1
ATOM 2737 C C . TYR B 1 140 ? 30.5 28 14.758 1 93.31 140 TYR B C 1
ATOM 2739 O O . TYR B 1 140 ? 31.422 27.703 15.516 1 93.31 140 TYR B O 1
ATOM 2747 N N . GLY B 1 141 ? 30.516 27.641 13.508 1 92.06 141 GLY B N 1
ATOM 2748 C CA . GLY B 1 141 ? 31.672 27.016 12.891 1 92.06 141 GLY B CA 1
ATOM 2749 C C . GLY B 1 141 ? 31.578 25.5 12.844 1 92.06 141 GLY B C 1
ATOM 2750 O O . GLY B 1 141 ? 32.562 24.828 12.578 1 92.06 141 GLY B O 1
ATOM 2751 N N . MET B 1 142 ? 30.453 24.922 13.148 1 92.12 142 MET B N 1
ATOM 2752 C CA . MET B 1 142 ? 30.312 23.469 13.094 1 92.12 142 MET B CA 1
ATOM 2753 C C . MET B 1 142 ? 30.453 22.969 11.656 1 92.12 142 MET B C 1
ATOM 2755 O O . MET B 1 142 ? 29.812 23.5 10.75 1 92.12 142 MET B O 1
ATOM 2759 N N . GLY B 1 143 ? 31.281 21.922 11.508 1 92.44 143 GLY B N 1
ATOM 2760 C CA . GLY B 1 143 ? 31.391 21.266 10.211 1 92.44 143 GLY B CA 1
ATOM 2761 C C . GLY B 1 143 ? 30.156 20.469 9.844 1 92.44 143 GLY B C 1
ATOM 2762 O O . GLY B 1 143 ? 29.297 20.219 10.695 1 92.44 143 GLY B O 1
ATOM 2763 N N . ALA B 1 144 ? 30.016 20.078 8.625 1 88.25 144 ALA B N 1
ATOM 2764 C CA . ALA B 1 144 ? 28.828 19.422 8.102 1 88.25 144 ALA B CA 1
ATOM 2765 C C . ALA B 1 144 ? 28.578 18.094 8.828 1 88.25 144 ALA B C 1
ATOM 2767 O O . ALA B 1 144 ? 27.438 17.781 9.172 1 88.25 144 ALA B O 1
ATOM 2768 N N . LEU B 1 145 ? 29.562 17.375 9.047 1 91.75 145 LEU B N 1
ATOM 2769 C CA . LEU B 1 145 ? 29.422 16.078 9.688 1 91.75 145 LEU B CA 1
ATOM 2770 C C . LEU B 1 145 ? 29.016 16.234 11.148 1 91.75 145 LEU B C 1
ATOM 2772 O O . LEU B 1 145 ? 28.188 15.484 11.664 1 91.75 145 LEU B O 1
ATOM 2776 N N . LEU B 1 146 ? 29.641 17.234 11.781 1 92.75 146 LEU B N 1
ATOM 2777 C CA . LEU B 1 146 ? 29.312 17.484 13.18 1 92.75 146 LEU B CA 1
ATOM 2778 C C . LEU B 1 146 ? 27.891 18 13.328 1 92.75 146 LEU B C 1
ATOM 2780 O O . LEU B 1 146 ? 27.156 17.578 14.227 1 92.75 146 LEU B O 1
ATOM 2784 N N . LEU B 1 147 ? 27.562 18.891 12.438 1 93.19 147 LEU B N 1
ATOM 2785 C CA . LEU B 1 147 ? 26.219 19.438 12.438 1 93.19 147 LEU B CA 1
ATOM 2786 C C . LEU B 1 147 ? 25.188 18.344 12.227 1 93.19 147 LEU B C 1
ATOM 2788 O O . LEU B 1 147 ? 24.156 18.297 12.906 1 93.19 147 LEU B O 1
ATOM 2792 N N . PHE B 1 148 ? 25.5 17.438 11.305 1 92.69 148 PHE B N 1
ATOM 2793 C CA . PHE B 1 148 ? 24.609 16.328 10.992 1 92.69 148 PHE B CA 1
ATOM 2794 C C . PHE B 1 148 ? 24.453 15.391 12.188 1 92.69 148 PHE B C 1
ATOM 2796 O O . PHE B 1 148 ? 23.344 15.039 12.57 1 92.69 148 PHE B O 1
ATOM 2803 N N . ARG B 1 149 ? 25.5 15.016 12.812 1 93.12 149 ARG B N 1
ATOM 2804 C CA . ARG B 1 149 ? 25.5 14 13.859 1 93.12 149 ARG B CA 1
ATOM 2805 C C . ARG B 1 149 ? 24.922 14.555 15.156 1 93.12 149 ARG B C 1
ATOM 2807 O O . ARG B 1 149 ? 24.219 13.852 15.883 1 93.12 149 ARG B O 1
ATOM 2814 N N . ARG B 1 150 ? 25.109 15.883 15.391 1 92.62 150 ARG B N 1
ATOM 2815 C CA . ARG B 1 150 ? 24.781 16.422 16.703 1 92.62 150 ARG B CA 1
ATOM 2816 C C . ARG B 1 150 ? 23.438 17.141 16.672 1 92.62 150 ARG B C 1
ATOM 2818 O O . ARG B 1 150 ? 22.734 17.188 17.688 1 92.62 150 ARG B O 1
ATOM 2825 N N . ILE B 1 151 ? 23.062 17.672 15.539 1 92.44 151 ILE B N 1
ATOM 2826 C CA . ILE B 1 151 ? 21.859 18.5 15.516 1 92.44 151 ILE B CA 1
ATOM 2827 C C . ILE B 1 151 ? 20.812 17.875 14.602 1 92.44 151 ILE B C 1
ATOM 2829 O O . ILE B 1 151 ? 19.734 17.484 15.062 1 92.44 151 ILE B O 1
ATOM 2833 N N . VAL B 1 152 ? 21.172 17.609 13.398 1 93.5 152 VAL B N 1
ATOM 2834 C CA . VAL B 1 152 ? 20.219 17.203 12.375 1 93.5 152 VAL B CA 1
ATOM 2835 C C . VAL B 1 152 ? 19.734 15.781 12.656 1 93.5 152 VAL B C 1
ATOM 2837 O O . VAL B 1 152 ? 18.516 15.539 12.773 1 93.5 152 VAL B O 1
ATOM 2840 N N . LEU B 1 153 ? 20.609 14.859 12.867 1 93.44 153 LEU B N 1
ATOM 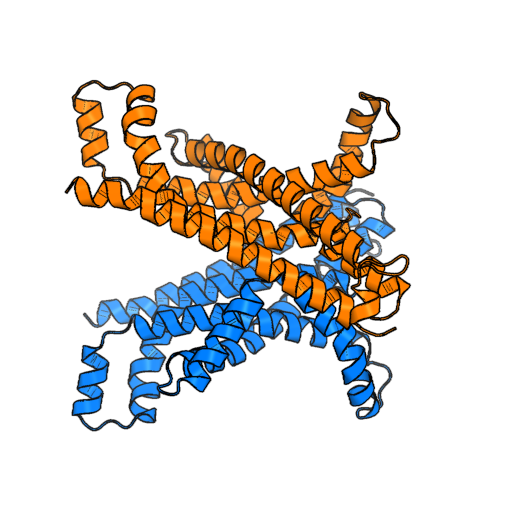2841 C CA . LEU B 1 153 ? 20.297 13.438 12.953 1 93.44 153 LEU B CA 1
ATOM 2842 C C . LEU B 1 153 ? 19.391 13.156 14.156 1 93.44 153 LEU B C 1
ATOM 2844 O O . LEU B 1 153 ? 18.328 12.555 14.008 1 93.44 153 LEU B O 1
ATOM 2848 N N . PRO B 1 154 ? 19.797 13.625 15.32 1 92.44 154 PRO B N 1
ATOM 2849 C CA . PRO B 1 154 ? 18.953 13.32 16.484 1 92.44 154 PRO B CA 1
ATOM 2850 C C . PRO B 1 154 ? 17.578 13.953 16.391 1 92.44 154 PRO B C 1
ATOM 2852 O O . PRO B 1 154 ? 16.578 13.328 16.766 1 92.44 154 PRO B O 1
ATOM 2855 N N . GLN B 1 155 ? 17.453 15.125 15.883 1 92.94 155 GLN B N 1
ATOM 2856 C CA . GLN B 1 155 ? 16.172 15.812 15.781 1 92.94 155 GLN B CA 1
ATOM 2857 C C . GLN B 1 155 ? 15.32 15.219 14.664 1 92.94 155 GLN B C 1
ATOM 2859 O O . GLN B 1 155 ? 14.125 14.977 14.852 1 92.94 155 GLN B O 1
ATOM 2864 N N . ALA B 1 156 ? 15.961 14.945 13.594 1 94.88 156 ALA B N 1
ATOM 2865 C CA . ALA B 1 156 ? 15.242 14.367 12.461 1 94.88 156 ALA B CA 1
ATOM 2866 C C . ALA B 1 156 ? 14.727 12.969 12.789 1 94.88 156 ALA B C 1
ATOM 2868 O O . ALA B 1 156 ? 13.656 12.57 12.328 1 94.88 156 ALA B O 1
ATOM 2869 N N . ALA B 1 157 ? 15.508 12.25 13.562 1 94.44 157 ALA B N 1
ATOM 2870 C CA . ALA B 1 157 ? 15.117 10.898 13.945 1 94.44 157 ALA B CA 1
ATOM 2871 C C . ALA B 1 157 ? 13.82 10.906 14.75 1 94.44 157 ALA B C 1
ATOM 2873 O O . ALA B 1 157 ? 12.961 10.039 14.57 1 94.44 157 ALA B O 1
ATOM 2874 N N . ARG B 1 158 ? 13.688 11.859 15.531 1 92.75 158 ARG B N 1
ATOM 2875 C CA . ARG B 1 158 ? 12.484 11.984 16.344 1 92.75 158 ARG B CA 1
ATOM 2876 C C . ARG B 1 158 ? 11.281 12.344 15.484 1 92.75 158 ARG B C 1
ATOM 2878 O O . ARG B 1 158 ? 10.195 11.781 15.656 1 92.75 158 ARG B O 1
ATOM 2885 N N . TYR B 1 159 ? 11.539 13.219 14.539 1 93.31 159 TYR B N 1
ATOM 2886 C CA . TYR B 1 159 ? 10.461 13.648 13.656 1 93.31 159 TYR B CA 1
ATOM 2887 C C . TYR B 1 159 ? 10.078 12.531 12.688 1 93.31 159 TYR B C 1
ATOM 2889 O O . TYR B 1 159 ? 8.93 12.461 12.242 1 93.31 159 TYR B O 1
ATOM 2897 N N . ALA B 1 160 ? 10.984 11.633 12.445 1 96.06 160 ALA B N 1
ATOM 2898 C CA . ALA B 1 160 ? 10.789 10.602 11.43 1 96.06 160 ALA B CA 1
ATOM 2899 C C . ALA B 1 160 ? 10.094 9.375 12.016 1 96.06 160 ALA B C 1
ATOM 2901 O O . ALA B 1 160 ? 9.562 8.539 11.273 1 96.06 160 ALA B O 1
ATOM 2902 N N . LEU B 1 161 ? 10.055 9.25 13.32 1 95.44 161 LEU B N 1
ATOM 2903 C CA . LEU B 1 161 ? 9.664 8.016 13.984 1 95.44 161 LEU B CA 1
ATOM 2904 C C . LEU B 1 161 ? 8.242 7.621 13.609 1 95.44 161 LEU B C 1
ATOM 2906 O O . LEU B 1 161 ? 7.984 6.473 13.234 1 95.44 161 LEU B O 1
ATOM 2910 N N . PRO B 1 162 ? 7.246 8.555 13.633 1 94.19 162 PRO B N 1
ATOM 2911 C CA . PRO B 1 162 ? 5.895 8.164 13.227 1 94.19 162 PRO B CA 1
ATOM 2912 C C . PRO B 1 162 ? 5.828 7.699 11.773 1 94.19 162 PRO B C 1
ATOM 2914 O O . PRO B 1 162 ? 5.164 6.703 11.469 1 94.19 162 PRO B O 1
ATOM 2917 N N . GLY B 1 163 ? 6.559 8.398 10.906 1 96.06 163 GLY B N 1
ATOM 2918 C CA . GLY B 1 163 ? 6.605 8.023 9.5 1 96.06 163 GLY B CA 1
ATOM 2919 C C . GLY B 1 163 ? 7.277 6.68 9.266 1 96.06 163 GLY B C 1
ATOM 2920 O O . GLY B 1 163 ? 6.801 5.875 8.461 1 96.06 163 GLY B O 1
ATOM 2921 N N . VAL B 1 164 ? 8.344 6.453 10 1 97.25 164 VAL B N 1
ATOM 2922 C CA . VAL B 1 164 ? 9.078 5.191 9.891 1 97.25 164 VAL B CA 1
ATOM 2923 C C . VAL B 1 164 ? 8.203 4.043 10.383 1 97.25 164 VAL B C 1
ATOM 2925 O O . VAL B 1 164 ? 8.211 2.953 9.805 1 97.25 164 VAL B O 1
ATOM 2928 N N . GLY B 1 165 ? 7.477 4.293 11.469 1 96.5 165 GLY B N 1
ATOM 2929 C CA . GLY B 1 165 ? 6.527 3.303 11.953 1 96.5 165 GLY B CA 1
ATOM 2930 C C . GLY B 1 165 ? 5.484 2.924 10.914 1 96.5 165 GLY B C 1
ATOM 2931 O O . GLY B 1 165 ? 5.141 1.748 10.773 1 96.5 165 GLY B O 1
ATOM 2932 N N . ASN B 1 166 ? 5 3.9 10.195 1 95.19 166 ASN B N 1
ATOM 2933 C CA . ASN B 1 166 ? 4.035 3.641 9.133 1 95.19 166 ASN B CA 1
ATOM 2934 C C . ASN B 1 166 ? 4.637 2.785 8.023 1 95.19 166 ASN B C 1
ATOM 2936 O O . ASN B 1 166 ? 3.969 1.902 7.484 1 95.19 166 ASN B O 1
ATOM 2940 N N . VAL B 1 167 ? 5.836 3.053 7.66 1 97.69 167 VAL B N 1
ATOM 2941 C CA . VAL B 1 167 ? 6.512 2.268 6.629 1 97.69 167 VAL B CA 1
ATOM 2942 C C . VAL B 1 167 ? 6.688 0.828 7.109 1 97.69 167 VAL B C 1
ATOM 2944 O O . VAL B 1 167 ? 6.551 -0.114 6.324 1 97.69 167 VAL B O 1
ATOM 2947 N N . TRP B 1 168 ? 6.973 0.671 8.398 1 98 168 TRP B N 1
ATOM 2948 C CA . TRP B 1 168 ? 7.074 -0.665 8.977 1 98 168 TRP B CA 1
ATOM 2949 C C . TRP B 1 168 ? 5.777 -1.442 8.773 1 98 168 TRP B C 1
ATOM 2951 O O . TRP B 1 168 ? 5.801 -2.6 8.352 1 98 168 TRP B O 1
ATOM 2961 N N . GLN B 1 169 ? 4.684 -0.795 9.055 1 96.75 169 GLN B N 1
ATOM 2962 C CA . GLN B 1 169 ? 3.385 -1.44 8.891 1 96.75 169 GLN B CA 1
ATOM 2963 C C . GLN B 1 169 ? 3.141 -1.823 7.438 1 96.75 169 GLN B C 1
ATOM 2965 O O . GLN B 1 169 ? 2.576 -2.881 7.152 1 96.75 169 GLN B O 1
ATOM 2970 N N . LEU B 1 170 ? 3.535 -0.979 6.562 1 96.12 170 LEU B N 1
ATOM 2971 C CA . LEU B 1 170 ? 3.42 -1.246 5.133 1 96.12 170 LEU B CA 1
ATOM 2972 C C . LEU B 1 170 ? 4.242 -2.469 4.742 1 96.12 170 LEU B C 1
ATOM 2974 O O . LEU B 1 170 ? 3.756 -3.344 4.02 1 96.12 170 LEU B O 1
ATOM 2978 N N . VAL B 1 171 ? 5.434 -2.537 5.25 1 98.19 171 VAL B N 1
ATOM 2979 C CA . VAL B 1 171 ? 6.355 -3.621 4.926 1 98.19 171 VAL B CA 1
ATOM 2980 C C . VAL B 1 171 ? 5.789 -4.949 5.426 1 98.19 171 VAL B C 1
ATOM 2982 O O . VAL B 1 171 ? 5.898 -5.973 4.746 1 98.19 171 VAL B O 1
ATOM 2985 N N . LEU B 1 172 ? 5.191 -4.914 6.574 1 97.75 172 LEU B N 1
ATOM 2986 C CA . LEU B 1 172 ? 4.582 -6.117 7.133 1 97.75 172 LEU B CA 1
ATOM 2987 C C . LEU B 1 172 ? 3.502 -6.664 6.199 1 97.75 172 LEU B C 1
ATOM 2989 O O . LEU B 1 172 ? 3.453 -7.867 5.941 1 97.75 172 LEU B O 1
ATOM 2993 N N . LYS B 1 173 ? 2.748 -5.859 5.68 1 96.25 173 LYS B N 1
ATOM 2994 C CA . LYS B 1 173 ? 1.687 -6.281 4.77 1 96.25 173 LYS B CA 1
ATOM 2995 C C . LYS B 1 173 ? 2.26 -6.766 3.439 1 96.25 173 LYS B C 1
ATOM 2997 O O . LYS B 1 173 ? 1.76 -7.727 2.855 1 96.25 173 LYS B O 1
ATOM 3002 N N . GLU B 1 174 ? 3.291 -6.074 2.99 1 96.88 174 GLU B N 1
ATOM 3003 C CA . GLU B 1 174 ? 3.902 -6.395 1.705 1 96.88 174 GLU B CA 1
ATOM 3004 C C . GLU B 1 174 ? 4.648 -7.723 1.768 1 96.88 174 GLU B C 1
ATOM 3006 O O . GLU B 1 174 ? 4.898 -8.352 0.736 1 96.88 174 GLU B O 1
ATOM 3011 N N . SER B 1 175 ? 5.027 -8.125 3 1 97.69 175 SER B N 1
ATOM 3012 C CA . SER B 1 175 ? 5.723 -9.398 3.15 1 97.69 175 SER B CA 1
ATOM 3013 C C . SER B 1 175 ? 4.871 -10.555 2.641 1 97.69 175 SER B C 1
ATOM 3015 O O . SER B 1 175 ? 5.406 -11.57 2.186 1 97.69 175 SER B O 1
ATOM 3017 N N . ALA B 1 176 ? 3.543 -10.391 2.691 1 98.19 176 ALA B N 1
ATOM 3018 C CA . ALA B 1 176 ? 2.635 -11.43 2.215 1 98.19 176 ALA B CA 1
ATOM 3019 C C . ALA B 1 176 ? 2.824 -11.688 0.722 1 98.19 176 ALA B C 1
ATOM 3021 O O . ALA B 1 176 ? 2.564 -12.789 0.234 1 98.19 176 ALA B O 1
ATOM 3022 N N . LEU B 1 177 ? 3.324 -10.734 -0.016 1 97.81 177 LEU B N 1
ATOM 3023 C CA . LEU B 1 177 ? 3.479 -10.828 -1.464 1 97.81 177 LEU B CA 1
ATOM 3024 C C . LEU B 1 177 ? 4.609 -11.789 -1.826 1 97.81 177 LEU B C 1
ATOM 3026 O O . LEU B 1 177 ? 4.645 -12.32 -2.938 1 97.81 177 LEU B O 1
ATOM 3030 N N . ILE B 1 178 ? 5.492 -12.008 -0.888 1 96.88 178 ILE B N 1
ATOM 3031 C CA . ILE B 1 178 ? 6.621 -12.891 -1.16 1 96.88 178 ILE B CA 1
ATOM 3032 C C . ILE B 1 178 ? 6.125 -14.328 -1.307 1 96.88 178 ILE B C 1
ATOM 3034 O O . ILE B 1 178 ? 6.832 -15.18 -1.849 1 96.88 178 ILE B O 1
ATOM 3038 N N . SER B 1 179 ? 4.91 -14.656 -0.894 1 96.62 179 SER B N 1
ATOM 3039 C CA . SER B 1 179 ? 4.301 -15.977 -1.033 1 96.62 179 SER B CA 1
ATOM 3040 C C . SER B 1 179 ? 4.273 -16.422 -2.492 1 96.62 179 SER B C 1
ATOM 3042 O O . SER B 1 179 ? 4.355 -17.609 -2.785 1 96.62 179 SER B O 1
ATOM 3044 N N . VAL B 1 180 ? 4.25 -15.508 -3.408 1 93.31 180 VAL B N 1
ATOM 3045 C CA . VAL B 1 180 ? 4.035 -15.82 -4.816 1 93.31 180 VAL B CA 1
ATOM 3046 C C . VAL B 1 180 ? 5.312 -16.391 -5.422 1 93.31 180 VAL B C 1
ATOM 3048 O O . VAL B 1 180 ? 5.277 -17.016 -6.488 1 93.31 180 VAL B O 1
ATOM 3051 N N . ILE B 1 181 ? 6.406 -16.109 -4.734 1 91.88 181 ILE B N 1
ATOM 3052 C CA . ILE B 1 181 ? 7.641 -16.656 -5.293 1 91.88 181 ILE B CA 1
ATOM 3053 C C . ILE B 1 181 ? 8.094 -17.859 -4.473 1 91.88 181 ILE B C 1
ATOM 3055 O O . ILE B 1 181 ? 9.219 -18.328 -4.625 1 91.88 181 ILE B O 1
ATOM 3059 N N . GLY B 1 182 ? 7.309 -18.297 -3.504 1 92.25 182 GLY B N 1
ATOM 3060 C CA . GLY B 1 182 ? 7.488 -19.641 -2.973 1 92.25 182 GLY B CA 1
ATOM 3061 C C . GLY B 1 182 ? 8.047 -19.656 -1.562 1 92.25 182 GLY B C 1
ATOM 3062 O O . GLY B 1 182 ? 8.195 -20.719 -0.958 1 92.25 182 GLY B O 1
ATOM 3063 N N . LEU B 1 183 ? 8.422 -18.469 -1.002 1 94.31 183 LEU B N 1
ATOM 3064 C CA . LEU B 1 183 ? 8.875 -18.453 0.385 1 94.31 183 LEU B CA 1
ATOM 3065 C C . LEU B 1 183 ? 7.738 -18.812 1.333 1 94.31 183 LEU B C 1
ATOM 3067 O O . LEU B 1 183 ? 6.641 -18.266 1.23 1 94.31 183 LEU B O 1
ATOM 3071 N N . VAL B 1 184 ? 8 -19.719 2.254 1 96.31 184 VAL B N 1
ATOM 3072 C CA . VAL B 1 184 ? 6.938 -20.172 3.143 1 96.31 184 VAL B CA 1
ATOM 3073 C C . VAL B 1 184 ? 6.855 -19.266 4.367 1 96.31 184 VAL B C 1
ATOM 3075 O O . VAL B 1 184 ? 7.27 -19.641 5.461 1 96.31 184 VAL B O 1
ATOM 3078 N N . GLU B 1 185 ? 6.383 -18.125 4.125 1 97.69 185 GLU B N 1
ATOM 3079 C CA . GLU B 1 185 ? 5.938 -17.219 5.176 1 97.69 185 GLU B CA 1
ATOM 3080 C C . GLU B 1 185 ? 4.445 -17.375 5.445 1 97.69 185 GLU B C 1
ATOM 3082 O O . GLU B 1 185 ? 3.824 -18.328 4.98 1 97.69 185 GLU B O 1
ATOM 3087 N N . LEU B 1 186 ? 3.842 -16.578 6.289 1 98.25 186 LEU B N 1
ATOM 3088 C CA . LEU B 1 186 ? 2.52 -16.797 6.863 1 98.25 186 LEU B CA 1
ATOM 3089 C C . LEU B 1 186 ? 1.47 -16.953 5.77 1 98.25 186 LEU B C 1
ATOM 3091 O O . LEU B 1 186 ? 0.644 -17.859 5.824 1 98.25 186 LEU B O 1
ATOM 3095 N N . MET B 1 187 ? 1.452 -16.125 4.758 1 97.62 187 MET B N 1
ATOM 3096 C CA . MET B 1 187 ? 0.488 -16.219 3.662 1 97.62 187 MET B CA 1
ATOM 3097 C C . MET B 1 187 ? 0.667 -17.516 2.885 1 97.62 187 MET B C 1
ATOM 3099 O O . MET B 1 187 ? -0.311 -18.188 2.568 1 97.62 187 MET B O 1
ATOM 3103 N N . ARG B 1 188 ? 1.875 -17.859 2.568 1 97 188 ARG B N 1
ATOM 3104 C CA . ARG B 1 188 ? 2.156 -19.094 1.836 1 97 188 ARG B CA 1
ATOM 3105 C C . ARG B 1 188 ? 1.767 -20.328 2.654 1 97 188 ARG B C 1
ATOM 3107 O O . ARG B 1 188 ? 1.228 -21.281 2.115 1 97 188 ARG B O 1
ATOM 3114 N N . GLN B 1 189 ? 2.107 -20.266 3.887 1 97.38 189 GLN B N 1
ATOM 3115 C CA . GLN B 1 189 ? 1.728 -21.375 4.762 1 97.38 189 GLN B CA 1
ATOM 3116 C C . GLN B 1 189 ? 0.213 -21.562 4.777 1 97.38 189 GLN B C 1
ATOM 3118 O O . GLN B 1 189 ? -0.274 -22.703 4.793 1 97.38 189 GLN B O 1
ATOM 3123 N N . ALA B 1 190 ? -0.52 -20.453 4.859 1 97.06 190 ALA B N 1
ATOM 3124 C CA . ALA B 1 190 ? -1.978 -20.531 4.797 1 97.06 190 ALA B CA 1
ATOM 3125 C C . ALA B 1 190 ? -2.439 -21.141 3.48 1 97.06 190 ALA B C 1
ATOM 3127 O O . ALA B 1 190 ? -3.385 -21.938 3.457 1 97.06 190 ALA B O 1
ATOM 3128 N N . GLN B 1 191 ? -1.746 -20.797 2.4 1 95.69 191 GLN B N 1
ATOM 3129 C CA . GLN B 1 191 ? -2.072 -21.359 1.09 1 95.69 191 GLN B CA 1
ATOM 3130 C C . GLN B 1 191 ? -1.829 -22.859 1.054 1 95.69 191 GLN B C 1
ATOM 3132 O O . GLN B 1 191 ? -2.66 -23.609 0.548 1 95.69 191 GLN B O 1
ATOM 3137 N N . VAL B 1 192 ? -0.729 -23.25 1.579 1 95.75 192 VAL B N 1
ATOM 3138 C CA . VAL B 1 192 ? -0.366 -24.672 1.599 1 95.75 192 VAL B CA 1
ATOM 3139 C C . VAL B 1 192 ? -1.366 -25.438 2.449 1 95.75 192 VAL B C 1
ATOM 3141 O O . VAL B 1 192 ? -1.876 -26.484 2.023 1 95.75 192 VAL B O 1
ATOM 3144 N N . GLY B 1 193 ? -1.592 -24.953 3.65 1 94.69 193 GLY B N 1
ATOM 3145 C CA . GLY B 1 193 ? -2.564 -25.594 4.512 1 94.69 193 GLY B CA 1
ATOM 3146 C C . GLY B 1 193 ? -3.949 -25.672 3.895 1 94.69 193 GLY B C 1
ATOM 3147 O O . GLY B 1 193 ? -4.609 -26.719 3.971 1 94.69 193 GLY B O 1
ATOM 3148 N N . SER B 1 194 ? -4.375 -24.609 3.27 1 93.25 194 SER B N 1
ATOM 3149 C CA . SER B 1 194 ? -5.664 -24.547 2.588 1 93.25 194 SER B CA 1
ATOM 3150 C C . SER B 1 194 ? -5.742 -25.594 1.472 1 93.25 194 SER B C 1
ATOM 3152 O O . SER B 1 194 ? -6.762 -26.266 1.318 1 93.25 194 SER B O 1
ATOM 3154 N N . GLY B 1 195 ? -4.707 -25.688 0.68 1 91.31 195 GLY B N 1
ATOM 3155 C CA . GLY B 1 195 ? -4.676 -26.656 -0.415 1 91.31 195 GLY B CA 1
ATOM 3156 C C . GLY B 1 195 ? -4.652 -28.094 0.054 1 91.31 195 GLY B C 1
ATOM 3157 O O . GLY B 1 195 ? -5.293 -28.953 -0.551 1 91.31 195 GLY B O 1
ATOM 3158 N N . SER B 1 196 ? -4.031 -28.328 1.121 1 92.62 196 SER B N 1
ATOM 3159 C CA . SER B 1 196 ? -3.859 -29.688 1.629 1 92.62 196 SER B CA 1
ATOM 3160 C C . SER B 1 196 ? -5.121 -30.172 2.326 1 92.62 196 SER B C 1
ATOM 3162 O O . SER B 1 196 ? -5.449 -31.359 2.262 1 92.62 196 SER B O 1
ATOM 3164 N N . THR B 1 197 ? -5.816 -29.266 3.002 1 91.5 197 THR B N 1
ATOM 3165 C CA . THR B 1 197 ? -6.938 -29.688 3.838 1 91.5 197 THR B CA 1
ATOM 3166 C C . THR B 1 197 ? -8.266 -29.281 3.197 1 91.5 197 THR B C 1
ATOM 3168 O O . THR B 1 197 ? -9.328 -29.734 3.625 1 91.5 197 THR B O 1
ATOM 3171 N N . ARG B 1 198 ? -8.297 -28.391 2.215 1 90.19 198 ARG B N 1
ATOM 3172 C CA . ARG B 1 198 ? -9.469 -27.859 1.524 1 90.19 198 ARG B CA 1
ATOM 3173 C C . ARG B 1 198 ? -10.328 -27.031 2.471 1 90.19 198 ARG B C 1
ATOM 3175 O O . ARG B 1 198 ? -11.555 -27.047 2.385 1 90.19 198 ARG B O 1
ATOM 3182 N N . GLN B 1 199 ? -9.648 -26.453 3.443 1 91.44 199 GLN B N 1
ATOM 3183 C CA . GLN B 1 199 ? -10.32 -25.547 4.371 1 91.44 199 GLN B CA 1
ATOM 3184 C C . GLN B 1 199 ? -9.703 -24.156 4.328 1 91.44 199 GLN B C 1
ATOM 3186 O O . GLN B 1 199 ? -9.062 -23.719 5.289 1 91.44 199 GLN B O 1
ATOM 3191 N N . PRO B 1 200 ? -10.008 -23.453 3.287 1 91.25 200 PRO B N 1
ATOM 3192 C CA . PRO B 1 200 ? -9.352 -22.172 3.088 1 91.25 200 PRO B CA 1
ATOM 3193 C C . PRO B 1 200 ? -9.719 -21.141 4.16 1 91.25 200 PRO B C 1
ATOM 3195 O O . PRO B 1 200 ? -8.859 -20.391 4.625 1 91.25 200 PRO B O 1
ATOM 3198 N N . PHE B 1 201 ? -10.891 -21.188 4.691 1 91.94 201 PHE B N 1
ATOM 3199 C CA . PHE B 1 201 ? -11.328 -20.172 5.637 1 91.94 201 PHE B CA 1
ATOM 3200 C C . PHE B 1 201 ? -10.609 -20.312 6.969 1 91.94 201 PHE B C 1
ATOM 3202 O O . PHE B 1 201 ? -10.227 -19.328 7.594 1 91.94 201 PHE B O 1
ATOM 3209 N N . SER B 1 202 ? -10.398 -21.531 7.371 1 93.38 202 SER B N 1
ATOM 3210 C CA . SER B 1 202 ? -9.695 -21.766 8.633 1 93.38 202 SER B CA 1
ATOM 3211 C C . SER B 1 202 ? -8.273 -21.234 8.578 1 93.38 202 SER B C 1
ATOM 3213 O O . SER B 1 202 ? -7.809 -20.594 9.523 1 93.38 202 SER B O 1
ATOM 3215 N N . PHE B 1 203 ? -7.645 -21.406 7.48 1 95.88 203 PHE B N 1
ATOM 3216 C CA . PHE B 1 203 ? -6.238 -21.031 7.371 1 95.88 203 PHE B CA 1
ATOM 3217 C C . PHE B 1 203 ? -6.094 -19.547 7.121 1 95.88 203 PHE B C 1
ATOM 3219 O O . PHE B 1 203 ? -5.285 -18.875 7.773 1 95.88 203 PHE B O 1
ATOM 3226 N N . TYR B 1 204 ? -6.902 -18.984 6.242 1 96.19 204 TYR B N 1
ATOM 3227 C CA . TYR B 1 204 ? -6.762 -17.578 5.922 1 96.19 204 TYR B CA 1
ATOM 3228 C C . TYR B 1 204 ? -7.262 -16.703 7.07 1 96.19 204 TYR B C 1
ATOM 3230 O O . TYR B 1 204 ? -6.727 -15.617 7.312 1 96.19 204 TYR B O 1
ATOM 3238 N N . LEU B 1 205 ? -8.242 -17.125 7.801 1 96.12 205 LEU B N 1
ATOM 3239 C CA . LEU B 1 205 ? -8.703 -16.359 8.961 1 96.12 205 LEU B CA 1
ATOM 3240 C C . LEU B 1 205 ? -7.672 -16.422 10.086 1 96.12 205 LEU B C 1
ATOM 3242 O O . LEU B 1 205 ? -7.48 -15.438 10.805 1 96.12 205 LEU B O 1
ATOM 3246 N N . THR B 1 206 ? -7.074 -17.609 10.242 1 97.25 206 THR B N 1
ATOM 3247 C CA . THR B 1 206 ? -6.004 -17.703 11.227 1 97.25 206 THR B CA 1
ATOM 3248 C C . THR B 1 206 ? -4.832 -16.797 10.852 1 97.25 206 THR B C 1
ATOM 3250 O O . THR B 1 206 ? -4.281 -16.094 11.703 1 97.25 206 THR B O 1
ATOM 3253 N N . ALA B 1 207 ? -4.477 -16.828 9.547 1 98.12 207 ALA B N 1
ATOM 3254 C CA . ALA B 1 207 ? -3.418 -15.93 9.078 1 98.12 207 ALA B CA 1
ATOM 3255 C C . ALA B 1 207 ? -3.789 -14.469 9.312 1 98.12 207 ALA B C 1
ATOM 3257 O O . ALA B 1 207 ? -2.953 -13.664 9.734 1 98.12 207 ALA B O 1
ATOM 3258 N N . ALA B 1 208 ? -5.043 -14.117 9.047 1 97.94 208 ALA B N 1
ATOM 3259 C CA . ALA B 1 208 ? -5.523 -12.758 9.281 1 97.94 208 ALA B CA 1
ATOM 3260 C C . ALA B 1 208 ? -5.355 -12.352 10.742 1 97.94 208 ALA B C 1
ATOM 3262 O O . ALA B 1 208 ? -4.883 -11.258 11.039 1 97.94 208 ALA B O 1
ATOM 3263 N N . ALA B 1 209 ? -5.707 -13.234 11.625 1 97.81 209 ALA B N 1
ATOM 3264 C CA . ALA B 1 209 ? -5.586 -12.977 13.062 1 97.81 209 ALA B CA 1
ATOM 3265 C C . ALA B 1 209 ? -4.129 -12.781 13.461 1 97.81 209 ALA B C 1
ATOM 3267 O O . ALA B 1 209 ? -3.811 -11.891 14.25 1 97.81 209 ALA B O 1
ATOM 3268 N N . LEU B 1 210 ? -3.312 -13.594 12.93 1 98.12 210 LEU B N 1
ATOM 3269 C CA . LEU B 1 210 ? -1.896 -13.5 13.258 1 98.12 210 LEU B CA 1
ATOM 3270 C C . LEU B 1 210 ? -1.284 -12.227 12.695 1 98.12 210 LEU B C 1
ATOM 3272 O O . LEU B 1 210 ? -0.479 -11.57 13.359 1 98.12 210 LEU B O 1
ATOM 3276 N N . TYR B 1 211 ? -1.65 -11.859 11.445 1 98.25 211 TYR B N 1
ATOM 3277 C CA . TYR B 1 211 ? -1.188 -10.594 10.891 1 98.25 211 TYR B CA 1
ATOM 3278 C C . TYR B 1 211 ? -1.657 -9.414 11.742 1 98.25 211 TYR B C 1
ATOM 3280 O O . TYR B 1 211 ? -0.895 -8.484 12 1 98.25 211 TYR B O 1
ATOM 3288 N N . LEU B 1 212 ? -2.914 -9.461 12.156 1 97.69 212 LEU B N 1
ATOM 3289 C CA . LEU B 1 212 ? -3.455 -8.391 12.992 1 97.69 212 LEU B CA 1
ATOM 3290 C C . LEU B 1 212 ? -2.713 -8.305 14.32 1 97.69 212 LEU B C 1
ATOM 3292 O O . LEU B 1 212 ? -2.459 -7.211 14.828 1 97.69 212 LEU B O 1
ATOM 3296 N N . LEU B 1 213 ? -2.371 -9.438 14.82 1 97.75 213 LEU B N 1
ATOM 3297 C CA . LEU B 1 213 ? -1.623 -9.477 16.078 1 97.75 213 LEU B CA 1
ATOM 3298 C C . LEU B 1 213 ? -0.243 -8.852 15.898 1 97.75 213 LEU B C 1
ATOM 3300 O O . LEU B 1 213 ? 0.176 -8.023 16.703 1 97.75 213 LEU B O 1
ATOM 3304 N N . ILE B 1 214 ? 0.434 -9.203 14.859 1 97.19 214 ILE B N 1
ATOM 3305 C CA . ILE B 1 214 ? 1.768 -8.68 14.594 1 97.19 214 ILE B CA 1
ATOM 3306 C C . ILE B 1 214 ? 1.691 -7.172 14.367 1 97.19 214 ILE B C 1
ATOM 3308 O O . ILE B 1 214 ? 2.508 -6.414 14.891 1 97.19 214 ILE B O 1
ATOM 3312 N N . THR B 1 215 ? 0.745 -6.777 13.586 1 96.12 215 THR B N 1
ATOM 3313 C CA . THR B 1 215 ? 0.595 -5.359 13.281 1 96.12 215 THR B CA 1
ATOM 3314 C C . THR B 1 215 ? 0.259 -4.566 14.539 1 96.12 215 THR B C 1
ATOM 3316 O O . THR B 1 215 ? 0.798 -3.479 14.75 1 96.12 215 THR B O 1
ATOM 3319 N N . PHE B 1 216 ? -0.555 -5.125 15.359 1 95.69 216 PHE B N 1
ATOM 3320 C CA . PHE B 1 216 ? -0.946 -4.461 16.594 1 95.69 216 PHE B CA 1
ATOM 3321 C C . PHE B 1 216 ? 0.239 -4.344 17.547 1 95.69 216 PHE B C 1
ATOM 3323 O O . PHE B 1 216 ? 0.542 -3.256 18.047 1 95.69 216 PHE B O 1
ATOM 3330 N N . VAL B 1 217 ? 0.893 -5.402 17.781 1 96.69 217 VAL B N 1
ATOM 3331 C CA . VAL B 1 217 ? 2.006 -5.438 18.734 1 96.69 217 VAL B CA 1
ATOM 3332 C C . VAL B 1 217 ? 3.137 -4.543 18.234 1 96.69 217 VAL B C 1
ATOM 3334 O O . VAL B 1 217 ? 3.68 -3.736 18.984 1 96.69 217 VAL B O 1
ATOM 3337 N N . SER B 1 218 ? 3.475 -4.645 16.984 1 95.75 218 SER B N 1
ATOM 3338 C CA . SER B 1 218 ? 4.543 -3.814 16.422 1 95.75 218 SER B CA 1
ATOM 3339 C C . SER B 1 218 ? 4.152 -2.34 16.422 1 95.75 218 SER B C 1
ATOM 3341 O O . SER B 1 218 ? 4.992 -1.47 16.656 1 95.75 218 SER B O 1
ATOM 3343 N N . GLY B 1 219 ? 2.865 -2.09 16.141 1 93.44 219 GLY B N 1
ATOM 3344 C CA . GLY B 1 219 ? 2.373 -0.725 16.234 1 93.44 219 GLY B CA 1
ATOM 3345 C C . GLY B 1 219 ? 2.539 -0.123 17.609 1 93.44 219 GLY B C 1
ATOM 3346 O O . GLY B 1 219 ? 2.93 1.038 17.75 1 93.44 219 GLY B O 1
ATOM 3347 N N . GLN B 1 220 ? 2.35 -0.901 18.656 1 94.31 220 GLN B N 1
ATOM 3348 C CA . GLN B 1 220 ? 2.512 -0.443 20.031 1 94.31 220 GLN B CA 1
ATOM 3349 C C . GLN B 1 220 ? 3.977 -0.148 20.344 1 94.31 220 GLN B C 1
ATOM 3351 O O . GLN B 1 220 ? 4.281 0.791 21.078 1 94.31 220 GLN B O 1
ATOM 3356 N N . VAL B 1 221 ? 4.77 -0.919 19.797 1 94.31 221 VAL B N 1
ATOM 3357 C CA . VAL B 1 221 ? 6.199 -0.718 20.016 1 94.31 221 VAL B CA 1
ATOM 3358 C C . VAL B 1 221 ? 6.629 0.619 19.406 1 94.31 221 VAL B C 1
ATOM 3360 O O . VAL B 1 221 ? 7.34 1.396 20.062 1 94.31 221 VAL B O 1
ATOM 3363 N N . PHE B 1 222 ? 6.176 0.929 18.234 1 92.56 222 PHE B N 1
ATOM 3364 C CA . PHE B 1 222 ? 6.527 2.186 17.578 1 92.56 222 PHE B CA 1
ATOM 3365 C C . PHE B 1 222 ? 5.871 3.365 18.281 1 92.56 222 PHE B C 1
ATOM 3367 O O . PHE B 1 222 ? 6.465 4.438 18.406 1 92.56 222 PHE B O 1
ATOM 3374 N N . ARG B 1 223 ? 4.695 3.16 18.781 1 91.75 223 ARG B N 1
ATOM 3375 C CA . ARG B 1 223 ? 4.02 4.223 19.516 1 91.75 223 ARG B CA 1
ATOM 3376 C C . ARG B 1 223 ? 4.762 4.547 20.812 1 91.75 223 ARG B C 1
ATOM 3378 O O . ARG B 1 223 ? 4.906 5.715 21.172 1 91.75 223 ARG B O 1
ATOM 3385 N N . LEU B 1 224 ? 5.191 3.574 21.531 1 92.12 224 LEU B N 1
ATOM 3386 C CA . LEU B 1 224 ? 5.957 3.758 22.75 1 92.12 224 LEU B CA 1
ATOM 3387 C C . LEU B 1 224 ? 7.277 4.465 22.469 1 92.12 224 LEU B C 1
ATOM 3389 O O . LEU B 1 224 ? 7.688 5.355 23.219 1 92.12 224 LEU B O 1
ATOM 3393 N N . ALA B 1 225 ? 7.84 4.086 21.406 1 91.25 225 ALA B N 1
ATOM 3394 C CA . ALA B 1 225 ? 9.086 4.734 21 1 91.25 225 ALA B CA 1
ATOM 3395 C C . ALA B 1 225 ? 8.852 6.207 20.656 1 91.25 225 ALA B C 1
ATOM 3397 O O . ALA B 1 225 ? 9.68 7.062 20.984 1 91.25 225 ALA B O 1
ATOM 3398 N N . GLU B 1 226 ? 7.75 6.445 19.984 1 89.31 226 GLU B N 1
ATOM 3399 C CA . GLU B 1 226 ? 7.379 7.812 19.641 1 89.31 226 GLU B CA 1
ATOM 3400 C C . GLU B 1 226 ? 7.152 8.664 20.875 1 89.31 226 GLU B C 1
ATOM 3402 O O . GLU B 1 226 ? 7.645 9.789 20.969 1 89.31 226 GLU B O 1
ATOM 3407 N N . THR B 1 227 ? 6.473 8.172 21.891 1 88.5 227 THR B N 1
ATOM 3408 C CA . THR B 1 227 ? 6.148 8.906 23.109 1 88.5 227 THR B CA 1
ATOM 3409 C C . THR B 1 227 ? 7.402 9.164 23.938 1 88.5 227 THR B C 1
ATOM 3411 O O . THR B 1 227 ? 7.566 10.242 24.516 1 88.5 227 THR B O 1
ATOM 3414 N N . ARG B 1 228 ? 8.234 8.273 23.953 1 87.62 228 ARG B N 1
ATOM 3415 C CA . ARG B 1 228 ? 9.469 8.422 24.719 1 87.62 228 ARG B CA 1
ATOM 3416 C C . ARG B 1 228 ? 10.406 9.43 24.062 1 87.62 228 ARG B C 1
ATOM 3418 O O . ARG B 1 228 ? 11.102 10.18 24.75 1 87.62 228 ARG B O 1
ATOM 3425 N N . SER B 1 229 ? 10.398 9.438 22.797 1 84.06 229 SER B N 1
ATOM 3426 C CA . SER B 1 229 ? 11.289 10.328 22.078 1 84.06 229 SER B CA 1
ATOM 3427 C C . SER B 1 229 ? 10.789 11.773 22.125 1 84.06 229 SER B C 1
ATOM 3429 O O . SER B 1 229 ? 11.594 12.711 22.094 1 84.06 229 SER B O 1
ATOM 3431 N N . MET B 1 230 ? 9.484 12.031 22.172 1 76.94 230 MET B N 1
ATOM 3432 C CA . MET B 1 230 ? 8.906 13.375 22.172 1 76.94 230 MET B CA 1
ATOM 3433 C C . MET B 1 230 ? 8.984 14 23.562 1 76.94 230 MET B C 1
ATOM 3435 O O . MET B 1 230 ? 8.953 15.219 23.703 1 76.94 230 MET B O 1
ATOM 3439 N N . ARG B 1 231 ? 8.977 13.266 24.594 1 69.25 231 ARG B N 1
ATOM 3440 C CA . ARG B 1 231 ? 9.094 13.781 25.953 1 69.25 231 ARG B CA 1
ATOM 3441 C C . ARG B 1 231 ? 10.375 14.586 26.125 1 69.25 231 ARG B C 1
ATOM 3443 O O . ARG B 1 231 ? 10.406 15.562 26.891 1 69.25 231 ARG B O 1
ATOM 3450 N N . GLY B 1 232 ? 11.234 14.227 25.328 1 56.31 232 GLY B N 1
ATOM 3451 C CA . GLY B 1 232 ? 12.469 14.984 25.422 1 56.31 232 GLY B CA 1
ATOM 3452 C C . GLY B 1 232 ? 12.398 16.344 24.75 1 56.31 232 GLY B C 1
ATOM 3453 O O . GLY B 1 232 ? 13.109 17.266 25.125 1 56.31 232 GLY B O 1
ATOM 3454 N N . LEU B 1 233 ? 11.523 16.406 23.781 1 58.69 233 LEU B N 1
ATOM 3455 C CA . LEU B 1 233 ? 11.383 17.688 23.094 1 58.69 233 LEU B CA 1
ATOM 3456 C C . LEU B 1 233 ? 10.57 18.672 23.938 1 58.69 233 LEU B C 1
ATOM 3458 O O . LEU B 1 233 ? 10.828 19.875 23.922 1 58.69 233 LEU B O 1
ATOM 3462 N N . GLN B 1 234 ? 9.453 18.266 24.531 1 49.12 234 GLN B N 1
ATOM 3463 C CA . GLN B 1 234 ? 8.641 19.141 25.359 1 49.12 234 GLN B CA 1
ATOM 3464 C C . GLN B 1 234 ? 9.43 19.656 26.547 1 49.12 234 GLN B C 1
ATOM 3466 O O . GLN B 1 234 ? 9.188 20.781 27.016 1 49.12 234 GLN B O 1
ATOM 3471 N N . ARG B 1 235 ? 10.406 18.938 27.016 1 46.81 235 ARG B N 1
ATOM 3472 C CA . ARG B 1 235 ? 11.102 19.422 28.203 1 46.81 235 ARG B CA 1
ATOM 3473 C C . ARG B 1 235 ? 12.133 20.484 27.828 1 46.81 235 ARG B C 1
ATOM 3475 O O . ARG B 1 235 ? 12.625 21.203 28.703 1 46.81 235 ARG B O 1
ATOM 3482 N N . GLY B 1 236 ? 12.406 20.359 26.609 1 39.12 236 GLY B N 1
ATOM 3483 C CA . GLY B 1 236 ? 13.383 21.391 26.312 1 39.12 236 GLY B CA 1
ATOM 3484 C C . GLY B 1 236 ? 12.758 22.766 26.109 1 39.12 236 GLY B C 1
ATOM 3485 O O . GLY B 1 236 ? 13.461 23.75 25.922 1 39.12 236 GLY B O 1
ATOM 3486 N N . VAL B 1 237 ? 11.383 22.828 25.828 1 40.97 237 VAL B N 1
ATOM 3487 C CA . VAL B 1 237 ? 10.875 24.188 25.812 1 40.97 237 VAL B CA 1
ATOM 3488 C C . VAL B 1 237 ? 10.398 24.578 27.219 1 40.97 237 VAL B C 1
ATOM 3490 O O . VAL B 1 237 ? 9.836 23.766 27.938 1 40.97 237 VAL B O 1
#

Radius of gyration: 24.49 Å; Cα contacts (8 Å, |Δi|>4): 613; chains: 2; bounding box: 64×69×64 Å

Solvent-accessible surface area (backbone atoms only — not comparable to full-atom values): 23578 Å² total; per-residue (Å²): 130,53,69,66,54,44,54,21,79,54,97,81,22,44,30,58,58,51,52,52,10,44,51,42,36,51,49,41,23,51,48,7,48,53,47,4,47,53,46,5,51,54,30,20,53,26,51,70,44,90,47,64,67,40,26,50,50,27,50,50,51,31,51,52,47,72,39,32,35,66,67,56,49,42,49,51,38,53,62,46,35,55,61,46,37,51,55,47,45,64,67,66,70,66,85,82,44,65,65,61,38,37,49,50,37,40,20,49,33,44,5,59,42,43,6,32,56,37,13,52,34,48,38,50,17,54,68,68,49,63,61,64,60,56,49,50,42,46,73,72,65,50,49,72,66,56,41,36,64,70,51,47,45,61,53,22,51,56,59,19,40,66,49,50,42,52,49,50,55,51,39,53,35,54,44,48,59,38,29,80,72,65,38,66,22,35,54,28,43,26,50,51,51,13,68,73,68,71,41,50,65,66,29,49,51,49,43,41,51,50,38,36,48,50,45,50,55,52,49,49,53,44,49,53,51,44,55,60,53,47,55,58,56,60,66,69,102,130,52,70,65,55,43,54,21,80,53,96,81,22,44,31,57,58,50,51,52,10,44,52,42,36,51,49,42,24,51,48,6,49,53,46,3,47,54,45,6,52,55,32,23,51,25,52,69,42,91,47,66,68,41,27,49,49,27,49,51,49,31,51,53,50,72,36,31,35,67,67,55,48,42,49,49,38,55,61,46,34,54,61,45,37,51,55,46,44,65,68,66,70,65,85,83,44,65,63,60,40,34,48,50,38,40,19,50,32,45,4,59,44,44,5,32,56,38,13,52,33,47,38,50,17,52,68,68,50,64,61,64,61,56,48,51,42,47,72,73,63,48,51,71,68,55,40,37,64,70,49,47,46,61,53,22,50,55,59,18,39,66,49,50,43,51,51,49,55,50,39,53,34,54,43,45,60,37,29,81,71,66,38,67,22,37,55,27,44,25,50,52,51,13,69,75,69,70,42,50,64,65,28,49,51,50,42,42,51,51,38,36,48,52,44,51,55,52,49,51,53,43,50,52,52,44,55,59,53,47,56,57,55,61,67,70,102

Nearest PDB structures (foldseek):
  4ymw-assembly1_C  TM=8.775E-01  e=6.368E-10  Caldanaerobacter subterraneus subsp. tengcongensis MB4
  3dhw-assembly1_B  TM=8.194E-01  e=2.814E-04  Escherichia coli K-12
  3tuz-assembly2_F  TM=7.085E-01  e=1.169E-04  Escherichia coli K-12
  7cad-assembly1_A  TM=7.659E-01  e=5.682E-04  Mycolicibacterium smegmatis MC2 155
  7ahd-assembly1_B  TM=6.522E-01  e=2.529E-03  Lactococcus lactis subsp. lactis

Sequence (474 aa):
MDYSQLMGFGPDGWGYDMLRATAMTMAVAFSGFTIGLVFGCLGAAASLSSSGALQAAASGYTTALRGIPDLLVIYLFYFGSSSVISNVASLFGSSGFVGASTFLIGALAIGVVSGAYQTQVLRGAVLALNKGEIEAGRAYGMGALLLFRRIVLPQAARYALPGVGNVWQLVLKESALISVIGLVELMRQAQVGSGSTRQPFSFYLTAAALYLLITFVSGQVFRLAETRSMRGLQRGVMDYSQLMGFGPDGWGYDMLRATAMTMAVAFSGFTIGLVFGCLGAAASLSSSGALQAAASGYTTALRGIPDLLVIYLFYFGSSSVISNVASLFGSSGFVGASTFLIGALAIGVVSGAYQTQVLRGAVLALNKGEIEAGRAYGMGALLLFRRIVLPQAARYALPGVGNVWQLVLKESALISVIGLVELMRQAQVGSGSTRQPFSFYLTAAALYLLITFVSGQVFRLAETRSMRGLQRGV

Secondary structure (DSSP, 8-state):
--HHHHTSSSTT--HHHHHHHHHHHHHHHHHHHHHHHHHHHHHHHHHTSS-HHHHHHHHHHHHHHHHS-HHHHHHHHHHHHHHHHHHHHHHH--STHHHHHHHHHHHHHHHHHHHHHHHHHHHHHHHTS-HHHHHHHHHTT--HHHHIIIIIHHHHHHHHHHHHHHHHHHHHHHGGGGGGGT--SHHHHHHHHHHHHS-HHHHHHHHHHHHHHHHHHHHHHHHHHHHHHHHHHHTT-/--HHHHTSSSTT--HHHHHHHHHHHHHHHHHHHHHHHHHHHHHHHHHTSS-HHHHHHHHHHHHHHHHS-HHHHHHHHHHHHHHHHHHHHHHH--STHHHHHHHHHHHHHHHHHHHHHHHHHHHHHHHTS-HHHHHHHHHTT--HHHHIIIIIHHHHHHHHHHHHHHHHHHHHHHGGGGGGGT--SHHHHHHHHHHHHS-HHHHHHHHHHHHHHHHHHHHHHHHHHHHHHHHHHHTT-

Organism: Agrobacterium tumefaciens (strain Ach5) (NCBI:txid176298)